Protein AF-A0A5D6Y2Y8-F1 (afdb_monomer_lite)

Sequence (566 aa):
MAAPDADAARPDSMCEWCGEAPWTFRCATCDPRREKRAFEAWAAEAKARFDASRSSSGAKALSNGSDQLNELQQQEHQEQEQIIVDSPDASDASAGYDDTEEEERHAGKSVSLEQLLASLPSDELPLLDALSEFIHAALRVQDGLACVRFGKCAQPECVRTVEITRHNTNGDAPCGDDCRVGLEMYQHMRACTQPGCPFCVRVRLRKELNSIRAIESLITKQKLAMRHWLQAHKDGARDAAAKFNFCASQVKEYERKRLLLVDQVDEMNSLVLRLRLPIFNFPQPAWHIDSEPPIKTESMPSPSKTEAPSASAQPERPAEPPSEEAAACEAEATVEEAAAAPADEATELTYVDPDDYICMLLQAKDDNPVAQRQYDEAVKLAFAIVEASFCTPAKSPRCVLKCQEILSHLQHHLDLNVCEDVLCMTVEFHFAHLSMCMQEGESDACEYCLRVKEREMVRSLDLMDGELHEATVKAQAVVDEITASFANDSRREHEAALAQLEDELEQAEEYKRDSATKLSASRRDLRDLRERMKALAVPTSVLEPLPPHFVKAAKKDGSASKRRKW

Secondary structure (DSSP, 8-state):
--PPP---PPPTTB-TTTSSSB--TT-TTT-HHHHHHHHHHHHHHHHHHHHHHHHHHTT--SS-SSSHHHHHHHHHHHHTT---------------------S-TTS-----HHHHHHT-S---HHHHHHHHHHHHHHHHHHHHHHHHHHH----HHHHHHHHHHHHHHHTPPP-SHHHHHHHHHHHHHHH---TT-HHHHHHHHHHHHHHHHHHHHHHHHHHHHHHHHHHH-TT--THHHHHHHHHHHHHHHHHHHHHHHHHHHHHHHHHHHHTT-----PPP--SSTT----------PPPPP------------------------------------------------SS-HHHHHHHHTTT-HHHHHHHHHHHHHHHHHHHHHTS-TTTGGG-TT-HHHHHHHHHHHHHT-----HHHHHHHHHHHHHHHHHHSSGGGT-HHHHHHHHHHHHHHHHHHHHHHHHHHHHHHHHHHHHHHHHHHS-HHHHHHHHHHHHHHHHHHHHHHHHHHHHHHHHHHHHHHHHHHHHHTTPPP-TTSPPPPSS----------------

pLDDT: mean 70.79, std 22.56, range [25.64, 97.44]

Foldseek 3Di:
DDDDDCPDDDDPQADPPQRPDGDDPCPPVPDVVVVVVVVVVVVVVVVVVVVVVVVVVVPPPDDDPPPVVVVVVVVVVVVVPPDDDDDDDDDDDDDDDDDDDPPPPPPDDLDALVNLQVPPPDPPVVSVVSNLVLLLLLLLLLLLCLLCVQPVDPDPSSVVSVVLLSCLVVVHDQPDDSSVSSNSLVVCCVPDPDPQRLSNLSSVLSNLLSVLVSLVVLLVVLVVVLVVLCVVPVPDDPVSVVVNVVSVVSNVVSVVVNVVSVVVSVVSVVSCLVVVPDDRDHFDSASHSPPDDPPPPPDDDDDDDDDDDDDDDDDDDDDDDDDDDDDDDDDDDDDDDDDDDDDDPDPPPDDDDLQQPQVVLLVCVVPDVVSVVVNVVLLVLLLLLLVLVPDDPVCLVVFPSNSVVLVVLVVCVVRVHDDPDPSNVSVSSVVSVVVVCVSVVCLLPDLSSLQSVLSNLVVVLVVLVVVLVVLVVQLVVLVVVLVVCVPDPDPVVNVVVNVVSVVSNVVSVVSNVVSVVVSVVSVVVSVVSVVSCVVSVRDYPVPDDDDGRDDPPDPPPDDPDDDDDD

Radius of gyration: 35.29 Å; chains: 1; bounding box: 94×109×95 Å

Structure (mmCIF, N/CA/C/O backbone):
data_AF-A0A5D6Y2Y8-F1
#
_entry.id   AF-A0A5D6Y2Y8-F1
#
loop_
_atom_site.group_PDB
_atom_site.id
_atom_site.type_symbol
_atom_site.label_atom_id
_atom_site.label_alt_id
_atom_site.label_comp_id
_atom_site.label_asym_id
_atom_site.label_entity_id
_atom_site.label_seq_id
_atom_site.pdbx_PDB_ins_code
_atom_site.Cartn_x
_atom_site.Cartn_y
_atom_site.Cartn_z
_atom_site.occupancy
_atom_site.B_iso_or_equiv
_atom_site.auth_seq_id
_atom_site.auth_comp_id
_atom_site.auth_asym_id
_atom_site.auth_atom_id
_atom_site.pdbx_PDB_model_num
ATOM 1 N N . MET A 1 1 ? 66.083 14.200 31.100 1.00 39.72 1 MET A N 1
ATOM 2 C CA . MET A 1 1 ? 65.182 15.275 30.637 1.00 39.72 1 MET A CA 1
ATOM 3 C C . MET A 1 1 ? 64.120 14.621 29.779 1.00 39.72 1 MET A C 1
ATOM 5 O O . MET A 1 1 ? 64.493 13.911 28.858 1.00 39.72 1 MET A O 1
ATOM 9 N N . ALA A 1 2 ? 62.849 14.812 30.112 1.00 36.75 2 ALA A N 1
ATOM 10 C CA . ALA A 1 2 ? 61.703 14.427 29.294 1.00 36.75 2 ALA A CA 1
ATOM 11 C C . ALA A 1 2 ? 60.809 15.668 29.163 1.00 36.75 2 ALA A C 1
ATOM 13 O O . ALA A 1 2 ? 60.802 16.497 30.078 1.00 36.75 2 ALA A O 1
ATOM 14 N N . ALA A 1 3 ? 60.133 15.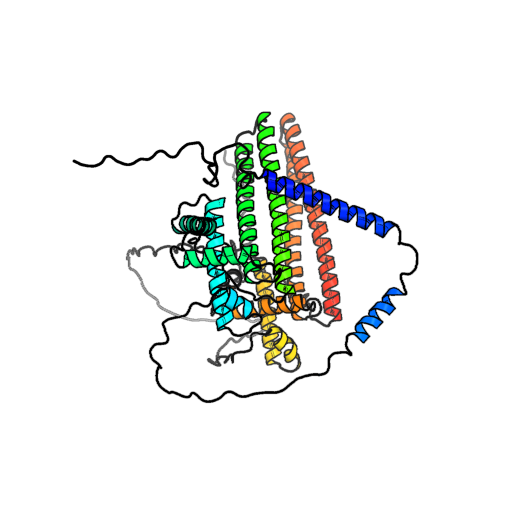832 28.028 1.00 35.66 3 ALA A N 1
ATOM 15 C CA . ALA A 1 3 ? 59.196 16.935 27.833 1.00 35.66 3 ALA A CA 1
ATOM 16 C C . ALA A 1 3 ? 57.871 16.643 28.568 1.00 35.66 3 ALA A C 1
ATOM 18 O O . ALA A 1 3 ? 57.501 15.472 28.659 1.00 35.66 3 ALA A O 1
ATOM 19 N N . PRO A 1 4 ? 57.179 17.663 29.107 1.00 46.12 4 PRO A N 1
ATOM 20 C CA . PRO A 1 4 ? 55.856 17.496 29.702 1.00 46.12 4 PRO A CA 1
ATOM 21 C C . PRO A 1 4 ? 54.771 17.355 28.626 1.00 46.12 4 PRO A C 1
ATOM 23 O O . PRO A 1 4 ? 54.926 17.859 27.511 1.00 46.12 4 PRO A O 1
ATOM 26 N N . ASP A 1 5 ? 53.663 16.710 28.985 1.00 42.56 5 ASP A N 1
ATOM 27 C CA . ASP A 1 5 ? 52.521 16.484 28.100 1.00 42.56 5 ASP A CA 1
ATOM 28 C C . ASP A 1 5 ? 51.853 17.788 27.639 1.00 42.56 5 ASP A C 1
ATOM 30 O O . ASP A 1 5 ? 51.613 18.712 28.420 1.00 42.56 5 ASP A O 1
ATOM 34 N N . ALA A 1 6 ? 51.520 17.845 26.349 1.00 41.78 6 ALA A N 1
ATOM 35 C CA . ALA A 1 6 ? 50.865 18.983 25.711 1.00 41.78 6 ALA A CA 1
ATOM 36 C C . ALA A 1 6 ? 49.333 18.821 25.701 1.00 41.78 6 ALA A C 1
ATOM 38 O O . ALA A 1 6 ? 48.708 18.856 24.640 1.00 41.78 6 ALA A O 1
ATOM 39 N N . ASP A 1 7 ? 48.731 18.639 26.879 1.00 46.38 7 ASP A N 1
ATOM 40 C CA . ASP A 1 7 ? 47.271 18.554 27.038 1.00 46.38 7 ASP A CA 1
ATOM 41 C C . ASP A 1 7 ? 46.642 19.958 26.910 1.00 46.38 7 ASP A C 1
ATOM 43 O O . ASP A 1 7 ? 46.382 20.677 27.879 1.00 46.38 7 ASP A O 1
ATOM 47 N N . ALA A 1 8 ? 46.540 20.419 25.662 1.00 41.12 8 ALA A N 1
ATOM 48 C CA . ALA A 1 8 ? 46.167 21.781 25.314 1.00 41.12 8 ALA A CA 1
ATOM 49 C C . ALA A 1 8 ? 44.645 21.977 25.388 1.00 41.12 8 ALA A C 1
ATOM 51 O O . ALA A 1 8 ? 43.890 21.465 24.560 1.00 41.12 8 ALA A O 1
ATOM 52 N N . ALA A 1 9 ? 44.204 22.768 26.370 1.00 46.06 9 ALA A N 1
ATOM 53 C CA . ALA A 1 9 ? 42.794 23.032 26.634 1.00 46.06 9 ALA A CA 1
ATOM 54 C C . ALA A 1 9 ? 42.016 23.484 25.382 1.00 46.06 9 ALA A C 1
ATOM 56 O O . ALA A 1 9 ? 42.328 24.510 24.769 1.00 46.06 9 ALA A O 1
ATOM 57 N N . ARG A 1 10 ? 40.932 22.764 25.058 1.00 47.47 10 ARG A N 1
ATOM 58 C CA . ARG A 1 10 ? 39.878 23.297 24.185 1.00 47.47 10 ARG A CA 1
ATOM 59 C C . ARG A 1 10 ? 39.268 24.532 24.861 1.00 47.47 10 ARG A C 1
ATOM 61 O O . ARG A 1 10 ? 38.874 24.428 26.019 1.00 47.47 10 ARG A O 1
ATOM 68 N N . PRO A 1 11 ? 39.151 25.681 24.178 1.00 47.28 11 PRO A N 1
ATOM 69 C CA . PRO A 1 11 ? 38.458 26.827 24.742 1.00 47.28 11 PRO A CA 1
ATOM 70 C C . PRO A 1 11 ? 36.936 26.630 24.649 1.00 47.28 11 PRO A C 1
ATOM 72 O O . PRO A 1 11 ? 36.406 26.431 23.555 1.00 47.28 11 PRO A O 1
ATOM 75 N N . ASP A 1 12 ? 36.225 26.798 25.771 1.00 56.75 12 ASP A N 1
ATOM 76 C CA . ASP A 1 12 ? 34.747 26.761 25.892 1.00 56.75 12 ASP A CA 1
ATOM 77 C C . ASP A 1 12 ? 34.018 27.897 25.130 1.00 56.75 12 ASP A C 1
ATOM 79 O O . ASP A 1 12 ? 32.862 28.226 25.393 1.00 56.75 12 ASP A O 1
ATOM 83 N N . SER A 1 13 ? 34.708 28.559 24.203 1.00 56.25 13 SER A N 1
ATOM 84 C CA . SER A 1 13 ? 34.239 29.722 23.457 1.00 56.25 13 SER A CA 1
ATOM 85 C C . SER A 1 13 ? 33.984 29.442 21.977 1.00 56.25 13 SER A C 1
ATOM 87 O O . SER A 1 13 ? 33.689 30.391 21.260 1.00 56.25 13 SER A O 1
ATOM 89 N N . MET A 1 14 ? 34.062 28.191 21.507 1.00 56.59 14 MET A N 1
ATOM 90 C CA . MET A 1 14 ? 33.735 27.785 20.127 1.00 56.59 14 MET A CA 1
ATOM 91 C C . MET A 1 14 ? 32.316 27.214 20.007 1.00 56.59 14 MET A C 1
ATOM 93 O O . MET A 1 14 ? 31.791 26.621 20.944 1.00 56.59 14 MET A O 1
ATOM 97 N N . CYS A 1 15 ? 31.681 27.360 18.841 1.00 58.41 15 CYS A N 1
ATOM 98 C CA . CYS A 1 15 ? 30.358 26.787 18.597 1.00 58.41 15 CYS A CA 1
ATOM 99 C C . CYS A 1 15 ? 30.392 25.249 18.576 1.00 58.41 15 CYS A C 1
ATOM 101 O O . CYS A 1 15 ? 30.982 24.664 17.673 1.00 58.41 15 CYS A O 1
ATOM 103 N N . GLU A 1 16 ? 29.692 24.599 19.512 1.00 53.12 16 GLU A N 1
ATOM 104 C CA . GLU A 1 16 ? 29.674 23.133 19.692 1.00 53.12 16 GLU A CA 1
ATOM 105 C C . GLU A 1 16 ? 29.216 22.317 18.464 1.00 53.12 16 GLU A C 1
ATOM 107 O O . GLU A 1 16 ? 29.449 21.112 18.421 1.00 53.12 16 GLU A O 1
ATOM 112 N N . TRP A 1 17 ? 28.556 22.938 17.476 1.00 51.44 17 TRP A N 1
ATOM 113 C CA . TRP A 1 17 ? 28.065 22.257 16.268 1.00 51.44 17 TRP A CA 1
ATOM 114 C C . TRP A 1 17 ? 29.033 22.297 15.078 1.00 51.44 17 TRP A C 1
ATOM 116 O O . TRP A 1 17 ? 29.222 21.263 14.447 1.00 51.44 17 TRP A O 1
ATOM 126 N N . CYS A 1 18 ? 29.650 23.444 14.759 1.00 62.91 18 CYS A N 1
ATOM 127 C CA . CYS A 1 18 ? 30.606 23.537 13.640 1.00 62.91 18 CYS A CA 1
ATOM 128 C C . CYS A 1 18 ? 32.075 23.670 14.078 1.00 62.91 18 CYS A C 1
ATOM 130 O O . CYS A 1 18 ? 32.974 23.262 13.351 1.00 62.91 18 CYS A O 1
ATOM 132 N N . GLY A 1 19 ? 32.347 24.235 15.258 1.00 52.94 19 GLY A N 1
ATOM 133 C CA . GLY A 1 19 ? 33.698 24.529 15.752 1.00 52.94 19 GLY A CA 1
ATOM 134 C C . GLY A 1 19 ? 34.421 25.697 15.061 1.00 52.94 19 GLY A C 1
ATOM 135 O O . GLY A 1 19 ? 35.480 26.100 15.528 1.00 52.94 19 GLY A O 1
ATOM 136 N N . GLU A 1 20 ? 33.863 26.260 13.985 1.00 50.47 20 GLU A N 1
ATOM 137 C CA . GLU A 1 20 ? 34.516 27.266 13.125 1.00 50.47 20 GLU A CA 1
ATOM 138 C C . GLU A 1 20 ? 34.485 28.695 13.686 1.00 50.47 20 GLU A C 1
ATOM 140 O O . GLU A 1 20 ? 35.307 29.532 13.316 1.00 50.47 20 GLU A O 1
ATOM 145 N N . ALA A 1 21 ? 33.497 29.006 14.529 1.00 54.50 21 ALA A N 1
ATOM 146 C CA . ALA A 1 21 ? 33.200 30.370 14.957 1.00 54.50 21 ALA A CA 1
ATOM 147 C C . ALA A 1 21 ? 33.010 30.455 16.480 1.00 54.50 21 ALA A C 1
ATOM 149 O O . ALA A 1 21 ? 32.424 29.534 17.067 1.00 54.50 21 ALA A O 1
ATOM 150 N N . PRO A 1 22 ? 33.407 31.571 17.125 1.00 55.91 22 PRO A N 1
ATOM 151 C CA . PRO A 1 22 ? 33.153 31.769 18.543 1.00 55.91 22 PRO A CA 1
ATOM 152 C C . PRO A 1 22 ? 31.660 31.707 18.894 1.00 55.91 22 PRO A C 1
ATOM 154 O O . PRO A 1 22 ? 30.815 32.234 18.160 1.00 55.91 22 PRO A O 1
ATOM 157 N N . TRP A 1 23 ? 31.329 31.092 20.034 1.00 44.06 23 TRP A N 1
ATOM 158 C CA . TRP A 1 23 ? 29.967 30.879 20.522 1.00 44.06 23 TRP A CA 1
ATOM 159 C C . TRP A 1 23 ? 29.316 32.185 20.981 1.00 44.06 23 TRP A C 1
ATOM 161 O O . TRP A 1 23 ? 29.197 32.517 22.158 1.00 44.06 23 TRP A O 1
ATOM 171 N N . THR A 1 24 ? 28.865 32.944 19.993 1.00 51.16 24 THR A N 1
ATOM 172 C CA . THR A 1 24 ? 27.865 33.991 20.154 1.00 51.16 24 THR A CA 1
ATOM 173 C C . THR A 1 24 ? 26.496 33.426 19.780 1.00 51.16 24 THR A C 1
ATOM 175 O O . THR A 1 24 ? 26.382 32.502 18.974 1.00 51.16 24 THR A O 1
ATOM 178 N N . PHE A 1 25 ? 25.424 34.022 20.305 1.00 41.34 25 PHE A N 1
ATOM 179 C CA . PHE A 1 25 ? 24.025 33.612 20.075 1.00 41.34 25 PHE A CA 1
ATOM 180 C C . PHE A 1 25 ? 23.528 33.846 18.621 1.00 41.34 25 PHE A C 1
ATOM 182 O O . PHE A 1 25 ? 22.335 34.041 18.390 1.00 41.34 25 PHE A O 1
ATOM 189 N N . ARG A 1 26 ? 24.442 33.937 17.641 1.00 43.06 26 ARG A N 1
ATOM 190 C CA . ARG A 1 26 ? 24.212 34.321 16.238 1.00 43.06 26 ARG A CA 1
ATOM 191 C C . ARG A 1 26 ? 25.196 33.653 15.257 1.00 43.06 26 ARG A C 1
ATOM 193 O O . ARG A 1 26 ? 25.639 34.298 14.309 1.00 43.06 26 ARG A O 1
ATOM 200 N N . CYS A 1 27 ? 25.545 32.377 15.449 1.00 54.38 27 CYS A N 1
ATOM 201 C CA . CYS A 1 27 ? 26.248 31.615 14.408 1.00 54.38 27 CYS A CA 1
ATOM 202 C C . CYS A 1 27 ? 25.363 31.532 13.146 1.00 54.38 27 CYS A C 1
ATOM 204 O O . CYS A 1 27 ? 24.396 30.774 13.109 1.00 54.38 27 CYS A O 1
ATOM 206 N N . ALA A 1 28 ? 25.661 32.342 12.125 1.00 52.62 28 ALA A N 1
ATOM 207 C CA . ALA A 1 28 ? 24.786 32.525 10.962 1.00 52.62 28 ALA A CA 1
ATOM 208 C C . ALA A 1 28 ? 24.634 31.263 10.090 1.00 52.62 28 ALA A C 1
ATOM 210 O O . ALA A 1 28 ? 23.627 31.115 9.394 1.00 52.62 28 ALA A O 1
ATOM 211 N N . THR A 1 29 ? 25.613 30.357 10.150 1.00 50.94 29 THR A N 1
ATOM 212 C CA . THR A 1 29 ? 25.600 29.050 9.479 1.00 50.94 29 THR A CA 1
ATOM 213 C C . THR A 1 29 ? 24.699 28.043 10.202 1.00 50.94 29 THR A C 1
ATOM 215 O O . THR A 1 29 ? 24.037 27.250 9.543 1.00 50.94 29 THR A O 1
ATOM 218 N N . CYS A 1 30 ? 24.635 28.100 11.540 1.00 52.41 30 CYS A N 1
ATOM 219 C CA . CYS A 1 30 ? 23.995 27.079 12.382 1.00 52.41 30 CYS A CA 1
ATOM 220 C C . CYS A 1 30 ? 22.687 27.525 13.071 1.00 52.41 30 CYS A C 1
ATOM 222 O O . CYS A 1 30 ? 22.153 26.769 13.877 1.00 52.41 30 CYS A O 1
ATOM 224 N N . ASP A 1 31 ? 22.159 28.730 12.816 1.00 55.38 31 ASP A N 1
ATOM 225 C CA . ASP A 1 31 ? 20.883 29.181 13.402 1.00 55.38 31 ASP A CA 1
ATOM 226 C C . ASP A 1 31 ? 19.671 28.603 12.632 1.00 55.38 31 ASP A C 1
ATOM 228 O O . ASP A 1 31 ? 19.360 29.097 11.541 1.00 55.38 31 ASP A O 1
ATOM 232 N N . PRO A 1 32 ? 18.903 27.637 13.186 1.00 46.81 32 PRO A N 1
ATOM 233 C CA . PRO A 1 32 ? 17.734 27.059 12.510 1.00 46.81 32 PRO A CA 1
ATOM 234 C C . PRO A 1 32 ? 16.599 28.076 12.285 1.00 46.81 32 PRO A C 1
ATOM 236 O O . PRO A 1 32 ? 15.673 27.836 11.508 1.00 46.81 32 PRO A O 1
ATOM 239 N N . ARG A 1 33 ? 16.659 29.262 12.910 1.00 49.66 33 ARG A N 1
ATOM 240 C CA . ARG A 1 33 ? 15.732 30.366 12.610 1.00 49.66 33 ARG A CA 1
ATOM 241 C C . ARG A 1 33 ? 15.969 30.949 11.213 1.00 49.66 33 ARG A C 1
ATOM 243 O O . ARG A 1 33 ? 15.075 31.617 10.695 1.00 49.66 33 ARG A O 1
ATOM 250 N N . ARG A 1 34 ? 17.137 30.718 10.596 1.00 53.47 34 ARG A N 1
ATOM 251 C CA . ARG A 1 34 ? 17.436 31.138 9.218 1.00 53.47 34 ARG A CA 1
ATOM 252 C C . ARG A 1 34 ? 16.602 30.353 8.208 1.00 53.47 34 ARG A C 1
ATOM 254 O O . ARG A 1 34 ? 15.966 30.976 7.365 1.00 53.47 34 ARG A O 1
ATOM 261 N N . GLU A 1 35 ? 16.541 29.028 8.342 1.00 51.00 35 GLU A N 1
ATOM 262 C CA . GLU A 1 35 ? 15.674 28.170 7.519 1.00 51.00 35 GLU A CA 1
ATOM 263 C C . GLU A 1 35 ? 14.203 28.543 7.711 1.00 51.00 35 GLU A C 1
ATOM 265 O O . GLU A 1 35 ? 13.494 28.773 6.735 1.00 51.00 35 GLU A O 1
ATOM 270 N N . LYS A 1 36 ? 13.766 28.732 8.967 1.00 49.53 36 LYS A N 1
ATOM 271 C CA . LYS A 1 36 ? 12.404 29.198 9.259 1.00 49.53 36 LYS A CA 1
ATOM 272 C C . LYS A 1 36 ? 12.076 30.531 8.570 1.00 49.53 36 LYS A C 1
ATOM 274 O O . LYS A 1 36 ? 11.010 30.642 7.980 1.00 49.53 36 LYS A O 1
ATOM 279 N N . ARG A 1 37 ? 12.978 31.519 8.592 1.00 57.78 37 ARG A N 1
ATOM 280 C CA . ARG A 1 37 ? 12.769 32.813 7.911 1.00 57.78 37 ARG A CA 1
ATOM 281 C C . ARG A 1 37 ? 12.774 32.701 6.387 1.00 57.78 37 ARG A C 1
ATOM 283 O O . ARG A 1 37 ? 12.014 33.410 5.738 1.00 57.78 37 ARG A O 1
ATOM 290 N N . ALA A 1 38 ? 13.608 31.829 5.819 1.00 54.78 38 ALA A N 1
ATOM 291 C CA . ALA A 1 38 ? 13.598 31.550 4.384 1.00 54.78 38 ALA A CA 1
ATOM 292 C C . ALA A 1 38 ? 12.270 30.898 3.960 1.00 54.78 38 ALA A C 1
ATOM 294 O O . ALA A 1 38 ? 11.672 31.314 2.973 1.00 54.78 38 ALA A O 1
ATOM 295 N N . PHE A 1 39 ? 11.764 29.953 4.759 1.00 52.03 39 PHE A N 1
ATOM 296 C CA . PHE A 1 39 ? 10.457 29.330 4.561 1.00 52.03 39 PHE A CA 1
ATOM 297 C C . PHE A 1 39 ? 9.294 30.322 4.740 1.00 52.03 39 PHE A C 1
ATOM 299 O O . PHE A 1 39 ? 8.378 30.335 3.928 1.00 52.03 39 PHE A O 1
ATOM 306 N N . GLU A 1 40 ? 9.337 31.197 5.751 1.00 62.12 40 GLU A N 1
ATOM 307 C CA . GLU A 1 40 ? 8.340 32.262 5.953 1.00 62.12 40 GLU A CA 1
ATOM 308 C C . GLU A 1 40 ? 8.317 33.260 4.779 1.00 62.12 40 GLU A C 1
ATOM 310 O O . GLU A 1 40 ? 7.238 33.668 4.348 1.00 62.12 40 GLU A O 1
ATOM 315 N N . ALA A 1 41 ? 9.480 33.607 4.214 1.00 61.62 41 ALA A N 1
ATOM 316 C CA . ALA A 1 41 ? 9.576 34.449 3.020 1.00 61.62 41 ALA A CA 1
ATOM 317 C C . ALA A 1 41 ? 9.044 33.740 1.760 1.00 61.62 41 ALA A C 1
ATOM 319 O O . ALA A 1 41 ? 8.229 34.311 1.036 1.00 61.62 41 ALA A O 1
ATOM 320 N N . TRP A 1 42 ? 9.438 32.482 1.533 1.00 79.94 42 TRP A N 1
ATOM 321 C CA . TRP A 1 42 ? 8.953 31.666 0.415 1.00 79.94 42 TRP A CA 1
ATOM 322 C C . TRP A 1 42 ? 7.436 31.443 0.480 1.00 79.94 42 TRP A C 1
ATOM 324 O O . TRP A 1 42 ? 6.746 31.606 -0.522 1.00 79.94 42 TRP A O 1
ATOM 334 N N . ALA A 1 43 ? 6.885 31.158 1.663 1.00 52.59 43 ALA A N 1
ATOM 335 C CA . ALA A 1 43 ? 5.446 30.991 1.859 1.00 52.59 43 ALA A CA 1
ATOM 336 C C . ALA A 1 43 ? 4.667 32.301 1.636 1.00 52.59 43 ALA A C 1
ATOM 338 O O . ALA A 1 43 ? 3.554 32.273 1.105 1.00 52.59 43 ALA A O 1
ATOM 339 N N . ALA A 1 44 ? 5.244 33.455 1.995 1.00 66.88 44 ALA A N 1
ATOM 340 C CA . ALA A 1 44 ? 4.665 34.760 1.681 1.00 66.88 44 ALA A CA 1
ATOM 341 C C . ALA A 1 44 ? 4.667 35.037 0.166 1.00 66.88 44 ALA A C 1
ATOM 343 O O . ALA A 1 44 ? 3.667 35.526 -0.363 1.00 66.88 44 ALA A O 1
ATOM 344 N N . GLU A 1 45 ? 5.739 34.677 -0.546 1.00 70.38 45 GLU A N 1
ATOM 345 C CA . GLU A 1 45 ? 5.816 34.818 -2.003 1.00 70.38 45 GLU A CA 1
ATOM 346 C C . GLU A 1 45 ? 4.857 33.858 -2.728 1.00 70.38 45 GLU A C 1
ATOM 348 O O . GLU A 1 45 ? 4.105 34.280 -3.605 1.00 70.38 45 GLU A O 1
ATOM 353 N N . ALA A 1 46 ? 4.812 32.585 -2.326 1.00 56.66 46 ALA A N 1
ATOM 354 C CA . ALA A 1 46 ? 3.885 31.590 -2.862 1.00 56.66 46 ALA A CA 1
ATOM 355 C C . ALA A 1 46 ? 2.422 32.023 -2.672 1.00 56.66 46 ALA A C 1
ATOM 357 O O . ALA A 1 46 ? 1.619 31.929 -3.603 1.00 56.66 46 ALA A O 1
ATOM 358 N N . LYS A 1 47 ? 2.085 32.589 -1.503 1.00 67.56 47 LYS A N 1
ATOM 359 C CA . LYS A 1 47 ? 0.768 33.185 -1.266 1.00 67.56 47 LYS A CA 1
ATOM 360 C C . LYS A 1 47 ? 0.503 34.390 -2.174 1.00 67.56 47 LYS A C 1
ATOM 362 O O . LYS A 1 47 ? -0.573 34.464 -2.757 1.00 67.56 47 LYS A O 1
ATOM 367 N N . ALA A 1 48 ? 1.465 35.299 -2.339 1.00 72.50 48 ALA A N 1
ATOM 368 C CA . ALA A 1 48 ? 1.312 36.446 -3.236 1.00 72.50 48 ALA A CA 1
ATOM 369 C C . ALA A 1 48 ? 1.083 36.014 -4.698 1.00 72.50 48 ALA A C 1
ATOM 371 O O . ALA A 1 48 ? 0.224 36.580 -5.373 1.00 72.50 48 ALA A O 1
ATOM 372 N N . ARG A 1 49 ? 1.779 34.967 -5.167 1.00 66.06 49 ARG A N 1
ATOM 373 C CA . ARG A 1 49 ? 1.540 34.348 -6.483 1.00 66.06 49 ARG A CA 1
ATOM 374 C C . ARG A 1 49 ? 0.130 33.748 -6.583 1.00 66.06 49 ARG A C 1
ATOM 376 O O . ARG A 1 49 ? -0.550 33.978 -7.577 1.00 66.06 49 ARG A O 1
ATOM 383 N N . PHE A 1 50 ? -0.344 33.040 -5.554 1.00 62.12 50 PHE A N 1
ATOM 384 C CA . PHE A 1 50 ? -1.697 32.468 -5.523 1.00 62.12 50 PHE A CA 1
ATOM 385 C C . PHE A 1 50 ? -2.799 33.542 -5.541 1.00 62.12 50 PHE A C 1
ATOM 387 O O . PHE A 1 50 ? -3.731 33.462 -6.342 1.00 62.12 50 PHE A O 1
ATOM 394 N N . ASP A 1 51 ? -2.677 34.578 -4.706 1.00 63.59 51 ASP A N 1
ATOM 395 C CA . ASP A 1 51 ? -3.635 35.687 -4.651 1.00 63.59 51 ASP A CA 1
ATOM 396 C C . ASP A 1 51 ? -3.616 36.519 -5.958 1.00 63.59 51 ASP A C 1
ATOM 398 O O . ASP A 1 51 ? -4.668 36.985 -6.408 1.00 63.59 51 ASP A O 1
ATOM 402 N N . ALA A 1 52 ? -2.467 36.625 -6.641 1.00 65.31 52 ALA A N 1
ATOM 403 C CA . ALA A 1 52 ? -2.366 37.213 -7.980 1.00 65.31 52 ALA A CA 1
ATOM 404 C C . ALA A 1 52 ? -3.074 36.361 -9.054 1.00 65.31 52 ALA A C 1
ATOM 406 O O . ALA A 1 52 ? -3.893 36.896 -9.802 1.00 65.31 52 ALA A O 1
ATOM 407 N N . SER A 1 53 ? -2.845 35.042 -9.092 1.00 62.94 53 SER A N 1
ATOM 408 C CA . SER A 1 53 ? -3.541 34.123 -10.013 1.00 62.94 53 SER A CA 1
ATOM 409 C C . SER A 1 53 ? -5.054 34.102 -9.787 1.00 62.94 53 SER A C 1
ATOM 411 O O . SER A 1 53 ? -5.841 34.084 -10.729 1.00 62.94 53 SER A O 1
ATOM 413 N N . ARG A 1 54 ? -5.497 34.176 -8.528 1.00 55.28 54 ARG A N 1
ATOM 414 C CA . ARG A 1 54 ? -6.917 34.320 -8.184 1.00 55.28 54 ARG A CA 1
ATOM 415 C C . ARG A 1 54 ? -7.503 35.647 -8.686 1.00 55.28 54 ARG A C 1
ATOM 417 O O . ARG A 1 54 ? -8.664 35.685 -9.092 1.00 55.28 54 ARG A O 1
ATOM 424 N N . SER A 1 55 ? -6.705 36.715 -8.682 1.00 57.50 55 SER A N 1
ATOM 425 C CA . SER A 1 55 ? -7.109 38.043 -9.163 1.00 57.50 55 SER A CA 1
ATOM 426 C C . SER A 1 55 ? -7.213 38.119 -10.691 1.00 57.50 55 SER A C 1
ATOM 428 O O . SER A 1 55 ? -8.091 38.816 -11.195 1.00 57.50 55 SER A O 1
ATOM 430 N N . SER A 1 56 ? -6.379 37.387 -11.439 1.00 49.91 56 SER A N 1
ATOM 431 C CA . SER A 1 56 ? -6.475 37.318 -12.906 1.00 49.91 56 SER A CA 1
ATOM 432 C C . SER A 1 56 ? -7.600 36.390 -13.383 1.00 49.91 56 SER A C 1
ATOM 434 O O . SER A 1 56 ? -8.350 36.765 -14.287 1.00 49.91 56 SER A O 1
ATOM 436 N N . SER A 1 57 ? -7.793 35.230 -12.744 1.00 45.34 57 SER A N 1
ATOM 437 C CA . SER A 1 57 ? -8.877 34.293 -13.087 1.00 45.34 57 SER A CA 1
ATOM 438 C C . SER A 1 57 ? -10.277 34.871 -12.851 1.00 45.34 57 SER A C 1
ATOM 440 O O . SER A 1 57 ? -11.199 34.593 -13.615 1.00 45.34 57 SER A O 1
ATOM 442 N N . GLY A 1 58 ? -10.450 35.722 -11.832 1.00 38.62 58 GLY A N 1
ATOM 443 C CA . GLY A 1 58 ? -11.744 36.333 -11.501 1.00 38.62 58 GLY A CA 1
ATOM 444 C C . GLY A 1 58 ? -12.288 37.336 -12.531 1.00 38.62 58 GLY A C 1
ATOM 445 O O . GLY A 1 58 ? -13.450 37.719 -12.429 1.00 38.62 58 GLY A O 1
ATOM 446 N N . ALA A 1 59 ? -11.482 37.763 -13.511 1.00 42.09 59 ALA A N 1
ATOM 447 C CA . ALA A 1 59 ? -11.822 38.845 -14.443 1.00 42.09 59 ALA A CA 1
ATOM 448 C C . ALA A 1 59 ? -12.106 38.398 -15.893 1.00 42.09 59 ALA A C 1
ATOM 450 O O . ALA A 1 59 ? -12.447 39.239 -16.723 1.00 42.09 59 ALA A O 1
ATOM 451 N N . LYS A 1 60 ? -11.961 37.103 -16.218 1.00 41.41 60 LYS A N 1
ATOM 452 C CA . LYS A 1 60 ? -12.117 36.568 -17.591 1.00 41.41 60 LYS A CA 1
ATOM 453 C C . LYS A 1 60 ? -13.164 35.457 -17.753 1.00 41.41 60 LYS A C 1
ATOM 455 O O . LYS A 1 60 ? -13.324 34.934 -18.847 1.00 41.41 60 LYS A O 1
ATOM 460 N N . ALA A 1 61 ? -13.910 35.110 -16.706 1.00 37.53 61 ALA A N 1
ATOM 461 C CA . ALA A 1 61 ? -14.873 34.002 -16.722 1.00 37.53 61 ALA A CA 1
ATOM 462 C C . ALA A 1 61 ? -16.215 34.304 -17.441 1.00 37.53 61 ALA A C 1
ATOM 464 O O . ALA A 1 61 ? -17.255 33.782 -17.043 1.00 37.53 61 ALA A O 1
ATOM 465 N N . LEU A 1 62 ? -16.213 35.137 -18.490 1.00 44.38 62 LEU A N 1
ATOM 466 C CA . LEU A 1 62 ? -17.337 35.335 -19.413 1.00 44.38 62 LEU A CA 1
ATOM 467 C C . LEU A 1 62 ? -16.804 35.564 -20.841 1.00 44.38 62 LEU A C 1
ATOM 469 O O . LEU A 1 62 ? -15.962 36.432 -21.040 1.00 44.38 62 LEU A O 1
ATOM 473 N N . SER A 1 63 ? -17.378 34.815 -21.793 1.00 46.34 63 SER A N 1
ATOM 474 C CA . SER A 1 63 ? -17.111 34.762 -23.248 1.00 46.34 63 SER A CA 1
ATOM 475 C C . SER A 1 63 ? -15.786 34.128 -23.735 1.00 46.34 63 SER A C 1
ATOM 477 O O . SER A 1 63 ? -14.753 34.197 -23.082 1.00 46.34 63 SER A O 1
ATOM 479 N N . ASN A 1 64 ? -15.852 33.542 -24.941 1.00 46.47 64 ASN A N 1
ATOM 480 C CA . ASN A 1 64 ? -14.745 33.088 -25.808 1.00 46.47 64 ASN A CA 1
ATOM 481 C C . ASN A 1 64 ? -13.940 31.843 -25.369 1.00 46.47 64 ASN A C 1
ATOM 483 O O . ASN A 1 64 ? -12.723 31.795 -25.507 1.00 46.47 64 ASN A O 1
ATOM 487 N N . GLY A 1 65 ? -14.633 30.788 -24.926 1.00 37.31 65 GLY A N 1
ATOM 488 C CA . GLY A 1 65 ? -14.033 29.463 -24.690 1.00 37.31 65 GLY A CA 1
ATOM 489 C C . GLY A 1 65 ? -13.974 28.519 -25.906 1.00 37.31 65 GLY A C 1
ATOM 490 O O . GLY A 1 65 ? -13.627 27.359 -25.723 1.00 37.31 65 GLY A O 1
ATOM 491 N N . SER A 1 66 ? -14.357 28.962 -27.114 1.00 46.19 66 SER A N 1
ATOM 492 C CA . SER A 1 66 ? -14.489 28.082 -28.297 1.00 46.19 66 SER A CA 1
ATOM 493 C C . SER A 1 66 ? -13.409 28.272 -29.366 1.00 46.19 66 SER A C 1
ATOM 495 O O . SER A 1 66 ? -13.200 27.366 -30.166 1.00 46.19 66 SER A O 1
ATOM 497 N N . ASP A 1 67 ? -12.751 29.432 -29.410 1.00 44.31 67 ASP A N 1
ATOM 498 C CA . ASP A 1 67 ? -11.870 29.792 -30.530 1.00 44.31 67 ASP A CA 1
ATOM 499 C C . ASP A 1 67 ? -10.420 29.331 -30.296 1.00 44.31 67 ASP A C 1
ATOM 501 O O . ASP A 1 67 ? -9.760 28.849 -31.214 1.00 44.31 67 ASP A O 1
ATOM 505 N N . GLN A 1 68 ? -9.954 29.377 -29.040 1.00 47.53 68 GLN A N 1
ATOM 506 C CA . GLN A 1 68 ? -8.563 29.065 -28.673 1.00 47.53 68 GLN A CA 1
ATOM 507 C C . GLN A 1 68 ? -8.159 27.598 -28.907 1.00 47.53 68 GLN A C 1
ATOM 509 O O . GLN A 1 68 ? -6.970 27.311 -29.029 1.00 47.53 68 GLN A O 1
ATOM 514 N N . LEU A 1 69 ? -9.118 26.664 -28.981 1.00 45.53 69 LEU A N 1
ATOM 515 C CA . LEU A 1 69 ? -8.818 25.254 -29.267 1.00 45.53 69 LEU A CA 1
ATOM 516 C C . LEU A 1 69 ? -8.366 25.045 -30.723 1.00 45.53 69 LEU A C 1
ATOM 518 O O . LEU A 1 69 ? -7.489 24.224 -30.977 1.00 45.53 69 LEU A O 1
ATOM 522 N N . ASN A 1 70 ? -8.927 25.813 -31.665 1.00 46.44 70 ASN A N 1
ATOM 523 C CA . ASN A 1 70 ? -8.578 25.715 -33.085 1.00 46.44 70 ASN A CA 1
ATOM 524 C C . ASN A 1 70 ? -7.219 26.361 -33.395 1.00 46.44 70 ASN A C 1
ATOM 526 O O . ASN A 1 70 ? -6.503 25.861 -34.257 1.00 46.44 70 ASN A O 1
ATOM 530 N N . GLU A 1 71 ? -6.848 27.445 -32.703 1.00 51.53 71 GLU A N 1
ATOM 531 C CA . GLU A 1 71 ? -5.528 28.071 -32.884 1.00 51.53 71 GLU A CA 1
ATOM 532 C C . GLU A 1 71 ? -4.398 27.137 -32.419 1.00 51.53 71 GLU A C 1
ATOM 534 O O . GLU A 1 71 ? -3.412 26.978 -33.135 1.00 51.53 71 GLU A O 1
ATOM 539 N N . LEU A 1 72 ? -4.566 26.446 -31.283 1.00 50.81 72 LEU A N 1
ATOM 540 C CA . LEU A 1 72 ? -3.572 25.487 -30.781 1.00 50.81 72 LEU A CA 1
ATOM 541 C C . LEU A 1 72 ? -3.368 24.298 -31.736 1.00 50.81 72 LEU A C 1
ATOM 543 O O . LEU A 1 72 ? -2.229 24.004 -32.095 1.00 50.81 72 LEU A O 1
ATOM 547 N N . GLN A 1 73 ? -4.448 23.684 -32.235 1.00 52.03 73 GLN A N 1
ATOM 548 C CA . GLN A 1 73 ? -4.336 22.584 -33.208 1.00 52.03 73 GLN A CA 1
ATOM 549 C C . GLN A 1 73 ? -3.759 23.018 -34.570 1.00 52.03 73 GLN A C 1
ATOM 551 O O . GLN A 1 73 ? -3.273 22.173 -35.320 1.00 52.03 73 GLN A O 1
ATOM 556 N N . GLN A 1 74 ? -3.776 24.314 -34.907 1.00 53.47 74 GLN A N 1
ATOM 557 C CA . GLN A 1 74 ? -3.098 24.828 -36.104 1.00 53.47 74 GLN A CA 1
ATOM 558 C C . GLN A 1 74 ? -1.609 25.133 -35.884 1.00 53.47 74 GLN A C 1
ATOM 560 O O . GLN A 1 74 ? -0.860 25.118 -36.860 1.00 53.47 74 GLN A O 1
ATOM 565 N N . GLN A 1 75 ? -1.153 25.359 -34.646 1.00 54.31 75 GLN A N 1
ATOM 566 C CA . GLN A 1 75 ? 0.277 25.536 -34.358 1.00 54.31 75 GLN A CA 1
ATOM 567 C C . GLN A 1 75 ? 1.033 24.201 -34.349 1.00 54.31 75 GLN A C 1
ATOM 569 O O . GLN A 1 75 ? 2.059 24.091 -35.019 1.00 54.31 75 GLN A O 1
ATOM 574 N N . GLU A 1 76 ? 0.501 23.163 -33.691 1.00 49.88 76 GLU A N 1
ATOM 575 C CA . GLU A 1 76 ? 1.140 21.831 -33.646 1.00 49.88 76 GLU A CA 1
ATOM 576 C C . GLU A 1 76 ? 1.364 21.240 -35.052 1.00 49.88 76 GLU A C 1
ATOM 578 O O . GLU A 1 76 ? 2.362 20.564 -35.301 1.00 49.88 76 GLU A O 1
ATOM 583 N N . HIS A 1 77 ? 0.474 21.547 -36.001 1.00 46.50 77 HIS A N 1
ATOM 584 C CA . HIS A 1 77 ? 0.571 21.072 -37.383 1.00 46.50 77 HIS A CA 1
ATOM 585 C C . HIS A 1 77 ? 1.567 21.870 -38.256 1.00 46.50 77 HIS A C 1
ATOM 587 O O . HIS A 1 77 ? 1.874 21.435 -39.366 1.00 46.50 77 HIS A O 1
ATOM 593 N N . GLN A 1 78 ? 2.089 23.013 -37.788 1.00 43.47 78 GLN A N 1
ATOM 594 C CA . GLN A 1 78 ? 3.140 23.773 -38.488 1.00 43.47 78 GLN A CA 1
ATOM 595 C C . GLN A 1 78 ? 4.556 23.440 -38.000 1.00 43.47 78 GLN A C 1
ATOM 597 O O . GLN A 1 78 ? 5.493 23.487 -38.796 1.00 43.47 78 GLN A O 1
ATOM 602 N N . GLU A 1 79 ? 4.735 23.064 -36.731 1.00 48.59 79 GLU A N 1
ATOM 603 C CA . GLU A 1 79 ? 6.068 22.738 -36.193 1.00 48.59 79 GLU A CA 1
ATOM 604 C C . GLU A 1 79 ? 6.624 21.393 -36.708 1.00 48.59 79 GLU A C 1
ATOM 606 O O . GLU A 1 79 ? 7.831 21.165 -36.652 1.00 48.59 79 GLU A O 1
ATOM 611 N N . GLN A 1 80 ? 5.783 20.527 -37.291 1.00 43.31 80 GLN A N 1
ATOM 612 C CA . GLN A 1 80 ? 6.208 19.237 -37.860 1.00 43.31 80 GLN A CA 1
ATOM 613 C C . GLN A 1 80 ? 6.765 19.307 -39.301 1.00 43.31 80 GLN A C 1
ATOM 615 O O . GLN A 1 80 ? 7.333 18.322 -39.767 1.00 43.31 80 GLN A O 1
ATOM 620 N N . GLU A 1 81 ? 6.663 20.440 -40.014 1.00 42.31 81 GLU A N 1
ATOM 621 C CA . GLU A 1 81 ? 7.101 20.552 -41.425 1.00 42.31 81 GLU A CA 1
ATOM 622 C C . GLU A 1 81 ? 8.493 21.204 -41.637 1.00 42.31 81 GLU A C 1
ATOM 624 O O . GLU A 1 81 ? 8.870 21.472 -42.778 1.00 42.31 81 GLU A O 1
ATOM 629 N N . GLN A 1 82 ? 9.290 21.466 -40.585 1.00 41.78 82 GLN A N 1
ATOM 630 C CA . GLN A 1 82 ? 10.569 22.208 -40.705 1.00 41.78 82 GLN A CA 1
ATOM 631 C C . GLN A 1 82 ? 11.823 21.525 -40.115 1.00 41.78 82 GLN A C 1
ATOM 633 O O . GLN A 1 82 ? 12.615 22.174 -39.433 1.00 41.78 82 GLN A O 1
ATOM 638 N N . ILE A 1 83 ? 12.076 20.244 -40.428 1.00 35.81 83 ILE A N 1
ATOM 639 C CA . ILE A 1 83 ? 13.397 19.609 -40.197 1.00 35.81 83 ILE A CA 1
ATOM 640 C C . ILE A 1 83 ? 13.820 18.720 -41.388 1.00 35.81 83 ILE A C 1
ATOM 642 O O . ILE A 1 83 ? 13.619 17.508 -41.366 1.00 35.81 83 ILE A O 1
ATOM 646 N N . ILE A 1 84 ? 14.444 19.304 -42.423 1.00 33.47 84 ILE A N 1
ATOM 647 C CA . ILE A 1 84 ? 15.197 18.580 -43.474 1.00 33.47 84 ILE A CA 1
ATOM 648 C C . ILE A 1 84 ? 16.378 19.458 -43.946 1.00 33.47 84 ILE A C 1
ATOM 650 O O . ILE A 1 84 ? 16.155 20.637 -44.205 1.00 33.47 84 ILE A O 1
ATOM 654 N N . VAL A 1 85 ? 17.574 18.855 -44.112 1.00 35.06 85 VAL A N 1
ATOM 655 C CA . VAL A 1 85 ? 18.884 19.440 -44.533 1.00 35.06 85 VAL A CA 1
ATOM 656 C C . VAL A 1 85 ? 19.434 20.590 -43.652 1.00 35.06 85 VAL A C 1
ATOM 658 O O . VAL A 1 85 ? 18.686 21.293 -42.988 1.00 35.06 85 VAL A O 1
ATOM 661 N N . ASP A 1 86 ? 20.750 20.796 -43.500 1.00 30.67 86 ASP A N 1
ATOM 662 C CA . ASP A 1 86 ? 21.924 20.343 -44.280 1.00 30.67 86 ASP A CA 1
ATOM 663 C C . ASP A 1 86 ? 22.977 19.545 -43.472 1.00 30.67 86 ASP A C 1
ATOM 665 O O . ASP A 1 86 ? 23.001 19.566 -42.243 1.00 30.67 86 ASP A O 1
ATOM 669 N N . SER A 1 87 ? 23.900 18.890 -44.192 1.00 38.94 87 SER A N 1
ATOM 670 C CA . SER A 1 87 ? 25.096 18.204 -43.667 1.00 38.94 87 SER A CA 1
ATOM 671 C C . SER A 1 87 ? 26.336 18.528 -44.529 1.00 38.94 87 SER A C 1
ATOM 673 O O . SER A 1 87 ? 26.196 18.556 -45.754 1.00 38.94 87 SER A O 1
ATOM 675 N N . PRO A 1 88 ? 27.535 18.757 -43.950 1.00 41.75 88 PRO A N 1
ATOM 676 C CA . PRO A 1 88 ? 28.794 18.878 -44.694 1.00 41.75 88 PRO A CA 1
ATOM 677 C C . PRO A 1 88 ? 29.814 17.747 -44.411 1.00 41.75 88 PRO A C 1
ATOM 679 O O . PRO A 1 88 ? 29.967 17.288 -43.281 1.00 41.75 88 PRO A O 1
ATOM 682 N N . ASP A 1 89 ? 30.552 17.346 -45.451 1.00 31.98 89 ASP A N 1
ATOM 683 C CA . ASP A 1 89 ? 31.493 16.210 -45.475 1.00 31.98 89 ASP A CA 1
ATOM 684 C C . ASP A 1 89 ? 32.929 16.483 -44.961 1.00 31.98 89 ASP A C 1
ATOM 686 O O . ASP A 1 89 ? 33.467 17.578 -45.128 1.00 31.98 89 ASP A O 1
ATOM 690 N N . ALA A 1 90 ? 33.588 15.384 -44.549 1.00 33.97 90 ALA A N 1
ATOM 691 C CA . ALA A 1 90 ? 35.046 15.123 -44.570 1.00 33.97 90 ALA A CA 1
ATOM 692 C C . ALA A 1 90 ? 35.964 15.954 -43.618 1.00 33.97 90 ALA A C 1
ATOM 694 O O . ALA A 1 90 ? 35.568 16.973 -43.067 1.00 33.97 90 ALA A O 1
ATOM 695 N N . SER A 1 91 ? 37.217 15.557 -43.327 1.00 34.72 91 SER A N 1
ATOM 696 C CA . SER A 1 91 ? 38.093 14.557 -43.978 1.00 34.72 91 SER A CA 1
ATOM 697 C C . SER A 1 91 ? 39.149 13.913 -43.052 1.00 34.72 91 SER A C 1
ATOM 699 O O . SER A 1 91 ? 39.671 14.584 -42.169 1.00 34.72 91 SER A O 1
ATOM 701 N N . ASP A 1 92 ? 39.531 12.670 -43.373 1.00 33.66 92 ASP A N 1
ATOM 702 C CA . ASP A 1 92 ? 40.841 11.999 -43.203 1.00 33.66 92 ASP A CA 1
ATOM 703 C C . ASP A 1 92 ? 41.803 12.340 -42.038 1.00 33.66 92 ASP A C 1
ATOM 705 O O . ASP A 1 92 ? 42.440 13.393 -41.999 1.00 33.66 92 ASP A O 1
ATOM 709 N N . ALA A 1 93 ? 42.129 11.300 -41.260 1.00 35.56 93 ALA A N 1
ATOM 710 C CA . ALA A 1 93 ? 43.493 11.004 -40.801 1.00 35.56 93 ALA A CA 1
ATOM 711 C C . ALA A 1 93 ? 43.665 9.474 -40.664 1.00 35.56 93 ALA A C 1
ATOM 713 O O . ALA A 1 93 ? 42.710 8.785 -40.311 1.00 35.56 93 ALA A O 1
ATOM 714 N N . SER A 1 94 ? 44.846 8.920 -40.966 1.00 37.53 94 SER A N 1
ATOM 715 C CA . SER A 1 94 ? 45.043 7.463 -41.088 1.00 37.53 94 SER A CA 1
ATOM 716 C C . SER A 1 94 ? 46.365 6.938 -40.505 1.00 37.53 94 SER A C 1
ATOM 718 O O . SER A 1 94 ? 47.303 7.699 -40.278 1.00 37.53 94 SER A O 1
ATOM 720 N N . ALA A 1 95 ? 46.414 5.604 -40.366 1.00 36.91 95 ALA A N 1
ATOM 721 C CA . ALA A 1 95 ? 47.556 4.737 -40.036 1.00 36.91 95 ALA A CA 1
ATOM 722 C C . ALA A 1 95 ? 48.036 4.689 -38.566 1.00 36.91 95 ALA A C 1
ATOM 724 O O . ALA A 1 95 ? 48.199 5.706 -37.901 1.00 36.91 95 ALA A O 1
ATOM 725 N N . GLY A 1 96 ? 48.307 3.463 -38.092 1.00 31.05 96 GLY A N 1
ATOM 726 C CA . GLY A 1 96 ? 48.796 3.181 -36.735 1.00 31.05 96 GLY A CA 1
ATOM 727 C C . GLY A 1 96 ? 48.419 1.791 -36.204 1.00 31.05 96 GLY A C 1
ATOM 728 O O . GLY A 1 96 ? 47.806 1.703 -35.148 1.00 31.05 96 GLY A O 1
ATOM 729 N N . TYR A 1 97 ? 48.739 0.718 -36.938 1.00 36.78 97 TYR A N 1
ATOM 730 C CA . TYR A 1 97 ? 48.723 -0.649 -36.389 1.00 36.78 97 TYR A CA 1
ATOM 731 C C . TYR A 1 97 ? 50.086 -0.919 -35.740 1.00 36.78 97 TYR A C 1
ATOM 733 O O . TYR A 1 97 ? 51.100 -0.740 -36.418 1.00 36.78 97 TYR A O 1
ATOM 741 N N . ASP A 1 98 ? 50.111 -1.366 -34.485 1.00 36.00 98 ASP A N 1
ATOM 742 C CA . ASP A 1 98 ? 51.302 -1.941 -33.849 1.00 36.00 98 ASP A CA 1
ATOM 743 C C . ASP A 1 98 ? 50.862 -3.018 -32.837 1.00 36.00 98 ASP A C 1
ATOM 745 O O . ASP A 1 98 ? 50.069 -2.741 -31.937 1.00 36.00 98 ASP A O 1
ATOM 749 N N . ASP A 1 99 ? 51.313 -4.259 -33.034 1.00 45.50 99 ASP A N 1
ATOM 750 C CA . ASP A 1 99 ? 50.846 -5.459 -32.317 1.00 45.50 99 ASP A CA 1
ATOM 751 C C . ASP A 1 99 ? 51.862 -5.898 -31.244 1.00 45.50 99 ASP A C 1
ATOM 753 O O . ASP A 1 99 ? 52.577 -6.883 -31.423 1.00 45.50 99 ASP A O 1
ATOM 757 N N . THR A 1 100 ? 51.913 -5.194 -30.107 1.00 44.50 100 THR A N 1
ATOM 758 C CA . THR A 1 100 ? 52.454 -5.713 -28.828 1.00 44.50 100 THR A CA 1
ATOM 759 C C . THR A 1 100 ? 52.013 -4.847 -27.643 1.00 44.50 100 THR A C 1
ATOM 761 O O . THR A 1 100 ? 52.519 -3.739 -27.524 1.00 44.50 100 THR A O 1
ATOM 764 N N . GLU A 1 101 ? 51.137 -5.364 -26.762 1.00 39.94 101 GLU A N 1
ATOM 765 C CA . GLU A 1 101 ? 51.088 -5.131 -25.289 1.00 39.94 101 GLU A CA 1
ATOM 766 C C . GLU A 1 101 ? 49.801 -5.741 -24.670 1.00 39.94 101 GLU A C 1
ATOM 768 O O . GLU A 1 101 ? 48.939 -5.060 -24.111 1.00 39.94 101 GLU A O 1
ATOM 773 N N . GLU A 1 102 ? 49.648 -7.068 -24.764 1.00 41.28 102 GLU A N 1
ATOM 774 C CA . GLU A 1 102 ? 48.499 -7.807 -24.204 1.00 41.28 102 GLU A CA 1
ATOM 775 C C . GLU A 1 102 ? 48.786 -8.403 -22.804 1.00 41.28 102 GLU A C 1
ATOM 777 O O . GLU A 1 102 ? 48.369 -9.514 -22.500 1.00 41.28 102 GLU A O 1
ATOM 782 N N . GLU A 1 103 ? 49.508 -7.684 -21.927 1.00 40.94 103 GLU A N 1
ATOM 783 C CA . GLU A 1 103 ? 49.814 -8.196 -20.568 1.00 40.94 103 GLU A CA 1
ATOM 784 C C . GLU A 1 103 ? 49.830 -7.161 -19.409 1.00 40.94 103 GLU A C 1
ATOM 786 O O . GLU A 1 103 ? 50.042 -7.548 -18.264 1.00 40.94 103 GLU A O 1
ATOM 791 N N . GLU A 1 104 ? 49.512 -5.870 -19.628 1.00 37.84 104 GLU A N 1
ATOM 792 C CA . GLU A 1 104 ? 49.394 -4.857 -18.539 1.00 37.84 104 GLU A CA 1
ATOM 793 C C . GLU A 1 104 ? 47.948 -4.388 -18.220 1.00 37.84 104 GLU A C 1
ATOM 795 O O . GLU A 1 104 ? 47.729 -3.455 -17.438 1.00 37.84 104 GLU A O 1
ATOM 800 N N . ARG A 1 105 ? 46.911 -5.040 -18.768 1.00 38.31 105 ARG A N 1
ATOM 801 C CA . ARG A 1 105 ? 45.495 -4.625 -18.607 1.00 38.31 105 ARG A CA 1
ATOM 802 C C . ARG A 1 105 ? 44.859 -4.927 -17.232 1.00 38.31 105 ARG A C 1
ATOM 804 O O . ARG A 1 105 ? 43.773 -5.490 -17.182 1.00 38.31 105 ARG A O 1
ATOM 811 N N . HIS A 1 106 ? 45.454 -4.490 -16.118 1.00 36.81 106 HIS A N 1
ATOM 812 C CA . HIS A 1 106 ? 44.736 -4.393 -14.827 1.00 36.81 106 HIS A CA 1
ATOM 813 C C . HIS A 1 106 ? 45.079 -3.171 -13.947 1.00 36.81 106 HIS A C 1
ATOM 815 O O . HIS A 1 106 ? 44.537 -3.034 -12.850 1.00 36.81 106 HIS A O 1
ATOM 821 N N . ALA A 1 107 ? 45.874 -2.210 -14.434 1.00 34.34 107 ALA A N 1
ATOM 822 C CA . ALA A 1 107 ? 46.005 -0.891 -13.802 1.00 34.34 107 ALA A CA 1
ATOM 823 C C . ALA A 1 107 ? 44.783 0.003 -14.122 1.00 34.34 107 ALA A C 1
ATOM 825 O O . ALA A 1 107 ? 44.838 0.886 -14.981 1.00 34.34 107 ALA A O 1
ATOM 826 N N . GLY A 1 108 ? 43.651 -0.266 -13.464 1.00 43.38 108 GLY A N 1
ATOM 827 C CA . GLY A 1 108 ? 42.364 0.378 -13.747 1.00 43.38 108 GLY A CA 1
ATOM 828 C C . GLY A 1 108 ? 42.382 1.904 -13.593 1.00 43.38 108 GLY A C 1
ATOM 829 O O . GLY A 1 108 ? 42.543 2.431 -12.493 1.00 43.38 108 GLY A O 1
ATOM 830 N N . LYS A 1 109 ? 42.152 2.626 -14.697 1.00 53.50 109 LYS A N 1
ATOM 831 C CA . LYS A 1 109 ? 41.865 4.067 -14.674 1.00 53.50 109 LYS A CA 1
ATOM 832 C C . LYS A 1 109 ? 40.445 4.268 -14.147 1.00 53.50 109 LYS A C 1
ATOM 834 O O . LYS A 1 109 ? 39.487 3.959 -14.848 1.00 53.50 109 LYS A O 1
ATOM 839 N N . SER A 1 110 ? 40.310 4.797 -12.933 1.00 64.38 110 SER A N 1
ATOM 840 C CA . SER A 1 110 ? 39.010 5.165 -12.365 1.00 64.38 110 SER A CA 1
ATOM 841 C C . SER A 1 110 ? 38.347 6.259 -13.209 1.00 64.38 110 SER A C 1
ATOM 843 O O . SER A 1 110 ? 38.847 7.387 -13.255 1.00 64.38 110 SER A O 1
ATOM 845 N N . VAL A 1 111 ? 37.233 5.927 -13.860 1.00 79.31 111 VAL A N 1
ATOM 846 C CA . VAL A 1 111 ? 36.358 6.892 -14.541 1.00 79.31 111 VAL A CA 1
ATOM 847 C C . VAL A 1 111 ? 35.710 7.792 -13.482 1.00 79.31 111 VAL A C 1
ATOM 849 O O . VAL A 1 111 ? 35.314 7.301 -12.425 1.00 79.31 111 VAL A O 1
ATOM 852 N N . SER A 1 112 ? 35.632 9.104 -13.720 1.00 86.50 112 SER A N 1
ATOM 853 C CA . SER A 1 112 ? 35.012 10.028 -12.758 1.00 86.50 112 SER A CA 1
ATOM 854 C C . SER A 1 112 ? 33.488 10.064 -12.893 1.00 86.50 112 SER A C 1
ATOM 856 O O . SER A 1 112 ? 32.947 9.821 -13.975 1.00 86.50 112 SER A O 1
ATOM 858 N N . LEU A 1 113 ? 32.785 10.441 -11.816 1.00 86.44 113 LEU A N 1
ATOM 859 C CA . LEU A 1 113 ? 31.323 10.602 -11.831 1.00 86.44 113 LEU A CA 1
ATOM 860 C C . LEU A 1 113 ? 30.839 11.471 -13.006 1.00 86.44 113 LEU A C 1
ATOM 862 O O . LEU A 1 113 ? 29.863 11.137 -13.673 1.00 86.44 113 LEU A O 1
ATOM 866 N N . GLU A 1 114 ? 31.553 12.559 -13.292 1.00 87.25 114 GLU A N 1
ATOM 867 C CA . GLU A 1 114 ? 31.155 13.523 -14.324 1.00 87.25 114 GLU A CA 1
ATOM 868 C C . GLU A 1 114 ? 31.371 12.989 -15.748 1.00 87.25 114 GLU A C 1
ATOM 870 O O . GLU A 1 114 ? 30.704 13.441 -16.674 1.00 87.25 114 GLU A O 1
ATOM 875 N N . GLN A 1 115 ? 32.262 12.007 -15.930 1.00 86.31 115 GLN A N 1
ATOM 876 C CA . GLN A 1 115 ? 32.399 11.269 -17.189 1.00 86.31 115 GLN A CA 1
ATOM 877 C C . GLN A 1 115 ? 31.247 10.270 -17.349 1.00 86.31 115 GLN A C 1
ATOM 879 O O . GLN A 1 115 ? 30.596 10.270 -18.389 1.00 86.31 115 GLN A O 1
ATOM 884 N N . LEU A 1 116 ? 30.931 9.497 -16.301 1.00 85.62 116 LEU A N 1
ATOM 885 C CA . LEU A 1 116 ? 29.808 8.546 -16.304 1.00 85.62 116 LEU A CA 1
ATOM 886 C C . LEU A 1 116 ? 28.462 9.240 -16.574 1.00 85.62 116 LEU A C 1
ATOM 888 O O . LEU A 1 116 ? 27.653 8.744 -17.351 1.00 85.62 116 LEU A O 1
ATOM 892 N N . LEU A 1 117 ? 28.228 10.410 -15.969 1.00 85.19 117 LEU A N 1
ATOM 893 C CA . LEU A 1 117 ? 27.000 11.185 -16.170 1.00 85.19 117 LEU A CA 1
ATOM 894 C C . LEU A 1 117 ? 26.945 11.911 -17.522 1.00 85.19 117 LEU A C 1
ATOM 896 O O . LEU A 1 117 ? 25.851 12.106 -18.048 1.00 85.19 117 LEU A O 1
ATOM 900 N N . ALA A 1 118 ? 28.088 12.304 -18.097 1.00 85.56 118 ALA A N 1
ATOM 901 C CA . ALA A 1 118 ? 28.141 12.899 -19.436 1.00 85.56 118 ALA A CA 1
ATOM 902 C C . ALA A 1 118 ? 27.894 11.877 -20.561 1.00 85.56 118 ALA A C 1
ATOM 904 O O . ALA A 1 118 ? 27.511 12.272 -21.660 1.00 85.56 118 ALA A O 1
ATOM 905 N N . SER A 1 119 ? 28.075 10.583 -20.283 1.00 83.12 119 SER A N 1
ATOM 906 C CA . SER A 1 119 ? 27.778 9.475 -21.199 1.00 83.12 119 SER A CA 1
ATOM 907 C C . SER A 1 119 ? 26.305 9.036 -21.209 1.00 83.12 119 SER A C 1
ATOM 909 O O . SER A 1 119 ? 25.997 8.020 -21.823 1.00 83.12 119 SER A O 1
ATOM 911 N N . LEU A 1 120 ? 25.388 9.749 -20.542 1.00 81.31 120 LEU A N 1
ATOM 912 C CA . LEU A 1 120 ? 23.961 9.402 -20.522 1.00 81.31 120 LEU A CA 1
ATOM 913 C C . LEU A 1 120 ? 23.131 10.218 -21.538 1.00 81.31 120 LEU A C 1
ATOM 915 O O . LEU A 1 120 ? 23.342 11.427 -21.657 1.00 81.31 120 LEU A O 1
ATOM 919 N N . PRO A 1 121 ? 22.115 9.613 -22.188 1.00 75.50 121 PRO A N 1
ATOM 920 C CA . PRO A 1 121 ? 21.723 8.203 -22.095 1.00 75.50 121 PRO A CA 1
ATOM 921 C C . PRO A 1 121 ? 22.687 7.276 -22.854 1.00 75.50 121 PRO A C 1
ATOM 923 O O . PRO A 1 121 ? 23.140 7.606 -23.947 1.00 75.50 121 PRO A O 1
ATOM 926 N N . SER A 1 122 ? 22.965 6.111 -22.270 1.00 73.06 122 SER A N 1
ATOM 927 C CA . SER A 1 122 ? 23.689 5.006 -22.901 1.00 73.06 122 SER A CA 1
ATOM 928 C C . SER A 1 122 ? 23.198 3.688 -22.311 1.00 73.06 122 SER A C 1
ATOM 930 O O . SER A 1 122 ? 22.989 3.595 -21.099 1.00 73.06 122 SER A O 1
ATOM 932 N N . ASP A 1 123 ? 23.048 2.690 -23.178 1.00 72.69 123 ASP A N 1
ATOM 933 C CA . ASP A 1 123 ? 22.611 1.332 -22.844 1.00 72.69 123 ASP A CA 1
ATOM 934 C C . ASP A 1 123 ? 23.814 0.385 -22.616 1.00 72.69 123 ASP A C 1
ATOM 936 O O . ASP A 1 123 ? 23.656 -0.820 -22.420 1.00 72.69 123 ASP A O 1
ATOM 940 N N . GLU A 1 124 ? 25.045 0.915 -22.633 1.00 80.81 124 GLU A N 1
ATOM 941 C CA . GLU A 1 124 ? 26.264 0.154 -22.351 1.00 80.81 124 GLU A CA 1
ATOM 942 C C . GLU A 1 124 ? 26.328 -0.251 -20.868 1.00 80.81 124 GLU A C 1
ATOM 944 O O . GLU A 1 124 ? 26.699 0.556 -20.007 1.00 80.81 124 GLU A O 1
ATOM 949 N N . LEU A 1 125 ? 26.033 -1.527 -20.573 1.00 76.00 125 LEU A N 1
ATOM 950 C CA . LEU A 1 125 ? 26.065 -2.081 -19.210 1.00 76.00 125 LEU A CA 1
ATOM 951 C C . LEU A 1 125 ? 27.311 -1.667 -18.395 1.00 76.00 125 LEU A C 1
ATOM 953 O O . LEU A 1 125 ? 27.117 -1.196 -17.279 1.00 76.00 125 LEU A O 1
ATOM 957 N N . PRO A 1 126 ? 28.561 -1.701 -18.914 1.00 84.12 126 PRO A N 1
ATOM 958 C CA . PRO A 1 126 ? 29.739 -1.326 -18.122 1.00 84.12 126 PRO A CA 1
ATOM 959 C C . PRO A 1 126 ? 29.737 0.121 -17.597 1.00 84.12 126 PRO A C 1
ATOM 961 O O . PRO A 1 126 ? 30.343 0.396 -16.560 1.00 84.12 126 PRO A O 1
ATOM 964 N N . LEU A 1 127 ? 29.068 1.054 -18.286 1.00 79.88 127 LEU A N 1
ATOM 965 C CA . LEU A 1 127 ? 28.914 2.439 -17.822 1.00 79.88 127 LEU A CA 1
ATOM 966 C C . LEU A 1 127 ? 27.795 2.560 -16.781 1.00 79.88 127 LEU A C 1
ATOM 968 O O . LEU A 1 127 ? 27.933 3.308 -15.809 1.00 79.88 127 LEU A O 1
ATOM 972 N N . LEU A 1 128 ? 26.708 1.804 -16.960 1.00 80.31 128 LEU A N 1
ATOM 973 C CA . LEU A 1 128 ? 25.603 1.727 -16.004 1.00 80.31 128 LEU A CA 1
ATOM 974 C C . LEU A 1 128 ? 26.036 1.046 -14.696 1.00 80.31 128 LEU A C 1
ATOM 976 O O . LEU A 1 128 ? 25.702 1.547 -13.624 1.00 80.31 128 LEU A O 1
ATOM 980 N N . ASP A 1 129 ? 26.840 -0.015 -14.768 1.00 82.38 129 ASP A N 1
ATOM 981 C CA . ASP A 1 129 ? 27.421 -0.714 -13.618 1.00 82.38 129 ASP A CA 1
ATOM 982 C C . ASP A 1 129 ? 28.368 0.200 -12.833 1.00 82.38 129 ASP A C 1
ATOM 984 O O . ASP A 1 129 ? 28.192 0.382 -11.628 1.00 82.38 129 ASP A O 1
ATOM 988 N N . ALA A 1 130 ? 29.311 0.870 -13.508 1.00 85.94 130 ALA A N 1
ATOM 989 C CA . ALA A 1 130 ? 30.219 1.822 -12.864 1.00 85.94 130 ALA A CA 1
ATOM 990 C C . ALA A 1 130 ? 29.467 2.990 -12.191 1.00 85.94 130 ALA A C 1
ATOM 992 O O . ALA A 1 130 ? 29.830 3.430 -11.095 1.00 85.94 130 ALA A O 1
ATOM 993 N N . LEU A 1 131 ? 28.381 3.476 -12.806 1.00 85.81 131 LEU A N 1
ATOM 994 C CA . LEU A 1 131 ? 27.507 4.486 -12.205 1.00 85.81 131 LEU A CA 1
ATOM 995 C C . LEU A 1 131 ? 26.700 3.924 -11.019 1.00 85.81 131 LEU A C 1
ATOM 997 O O . LEU A 1 131 ? 26.527 4.619 -10.015 1.00 85.81 131 LEU A O 1
ATOM 1001 N N . SER A 1 132 ? 26.248 2.670 -11.101 1.00 86.38 132 SER A N 1
ATOM 1002 C CA . SER A 1 132 ? 25.551 1.955 -10.027 1.00 86.38 132 SER A CA 1
ATOM 1003 C C . SER A 1 132 ? 26.446 1.784 -8.796 1.00 86.38 132 SER A C 1
ATOM 1005 O O . SER A 1 132 ? 26.055 2.177 -7.693 1.00 86.38 132 SER A O 1
ATOM 1007 N N . GLU A 1 133 ? 27.680 1.297 -8.974 1.00 87.19 133 GLU A N 1
ATOM 1008 C CA . GLU A 1 133 ? 28.680 1.177 -7.906 1.00 87.19 133 GLU A CA 1
ATOM 1009 C C . GLU A 1 133 ? 28.963 2.527 -7.238 1.00 87.19 133 GLU A C 1
ATOM 1011 O O . GLU A 1 133 ? 28.968 2.631 -6.004 1.00 87.19 133 GLU A O 1
ATOM 1016 N N . PHE A 1 134 ? 29.145 3.579 -8.042 1.00 88.31 134 PHE A N 1
ATOM 1017 C CA . PHE A 1 134 ? 29.420 4.918 -7.534 1.00 88.31 134 PHE A CA 1
ATOM 1018 C C . PHE A 1 134 ? 28.239 5.476 -6.723 1.00 88.31 134 PHE A C 1
ATOM 1020 O O . PHE A 1 134 ? 28.428 5.992 -5.615 1.00 88.31 134 PHE A O 1
ATOM 1027 N N . ILE A 1 135 ? 27.003 5.346 -7.224 1.00 88.38 135 ILE A N 1
ATOM 1028 C CA . ILE A 1 135 ? 25.807 5.761 -6.478 1.00 88.38 135 ILE A CA 1
ATOM 1029 C C . ILE A 1 135 ? 25.673 4.927 -5.196 1.00 88.38 135 ILE A C 1
ATOM 1031 O O . ILE A 1 135 ? 25.432 5.505 -4.138 1.00 88.38 135 ILE A O 1
ATOM 1035 N N . HIS A 1 136 ? 25.888 3.608 -5.234 1.00 87.31 136 HIS A N 1
ATOM 1036 C CA . HIS A 1 136 ? 25.835 2.744 -4.049 1.00 87.31 136 HIS A CA 1
ATOM 1037 C C . HIS A 1 136 ? 26.852 3.169 -2.975 1.00 87.31 136 HIS A C 1
ATOM 1039 O O . HIS A 1 136 ? 26.523 3.225 -1.786 1.00 87.31 136 HIS A O 1
ATOM 1045 N N . ALA A 1 137 ? 28.079 3.519 -3.367 1.00 86.19 137 ALA A N 1
ATOM 1046 C CA . ALA A 1 137 ? 29.073 4.067 -2.449 1.00 86.19 137 ALA A CA 1
ATOM 1047 C C . ALA A 1 137 ? 28.615 5.417 -1.851 1.00 86.19 137 ALA A C 1
ATOM 1049 O O . ALA A 1 137 ? 28.673 5.601 -0.633 1.00 86.19 137 ALA A O 1
ATOM 1050 N N . ALA A 1 138 ? 28.052 6.321 -2.661 1.00 87.62 138 ALA A N 1
ATOM 1051 C CA . ALA A 1 138 ? 27.477 7.581 -2.178 1.00 87.62 138 ALA A CA 1
ATOM 1052 C C . ALA A 1 138 ? 26.253 7.383 -1.252 1.00 87.62 138 ALA A C 1
ATOM 1054 O O . ALA A 1 138 ? 26.084 8.133 -0.286 1.00 87.62 138 ALA A O 1
ATOM 1055 N N . LEU A 1 139 ? 25.420 6.357 -1.478 1.00 88.00 139 LEU A N 1
ATOM 1056 C CA . LEU A 1 139 ? 24.300 6.028 -0.586 1.00 88.00 139 LEU A CA 1
ATOM 1057 C C . LEU A 1 139 ? 24.792 5.529 0.778 1.00 88.00 139 LEU A C 1
ATOM 1059 O O . LEU A 1 139 ? 24.250 5.953 1.798 1.00 88.00 139 LEU A O 1
ATOM 1063 N N . ARG A 1 140 ? 25.856 4.714 0.824 1.00 85.06 140 ARG A N 1
ATOM 1064 C CA . ARG A 1 140 ? 26.484 4.292 2.092 1.00 85.06 140 ARG A CA 1
ATOM 1065 C C . ARG A 1 140 ? 27.025 5.486 2.891 1.00 85.06 140 ARG A C 1
ATOM 1067 O O . ARG A 1 140 ? 26.862 5.522 4.110 1.00 85.06 140 ARG A O 1
ATOM 1074 N N . VAL A 1 141 ? 27.550 6.517 2.217 1.00 84.00 141 VAL A N 1
ATOM 1075 C CA . VAL A 1 141 ? 27.928 7.789 2.866 1.00 84.00 141 VAL A CA 1
ATOM 1076 C C . VAL A 1 141 ? 26.702 8.529 3.434 1.00 84.00 141 VAL A C 1
ATOM 1078 O O . VAL A 1 141 ? 26.759 9.034 4.557 1.00 84.00 141 VAL A O 1
ATOM 1081 N N . GLN A 1 142 ? 25.563 8.567 2.729 1.00 85.56 142 GLN A N 1
ATOM 1082 C CA . GLN A 1 142 ? 24.325 9.157 3.275 1.00 85.56 142 GLN A CA 1
ATOM 1083 C C . GLN A 1 142 ? 23.767 8.377 4.477 1.00 85.56 142 GLN A C 1
ATOM 1085 O O . GLN A 1 142 ? 23.304 8.996 5.439 1.00 85.56 142 GLN A O 1
ATOM 1090 N N . ASP A 1 143 ? 23.827 7.046 4.450 1.00 84.06 143 ASP A N 1
ATOM 1091 C CA . ASP A 1 143 ? 23.339 6.191 5.538 1.00 84.06 143 ASP A CA 1
ATOM 1092 C C . ASP A 1 143 ? 24.219 6.335 6.793 1.00 84.06 143 ASP A C 1
ATOM 1094 O O . ASP A 1 143 ? 23.693 6.535 7.889 1.00 84.06 143 ASP A O 1
ATOM 1098 N N . GLY A 1 144 ? 25.550 6.374 6.651 1.00 82.81 144 GLY A N 1
ATOM 1099 C CA . GLY A 1 144 ? 26.466 6.675 7.761 1.00 82.81 144 GLY A CA 1
ATOM 1100 C C . GLY A 1 144 ? 26.243 8.068 8.371 1.00 82.81 144 GLY A C 1
ATOM 1101 O O . GLY A 1 144 ? 26.195 8.215 9.597 1.00 82.81 144 GLY A O 1
ATOM 1102 N N . LEU A 1 145 ? 26.010 9.090 7.536 1.00 81.50 145 LEU A N 1
ATOM 1103 C CA . LEU A 1 145 ? 25.643 10.435 7.999 1.00 81.50 145 LEU A CA 1
ATOM 1104 C C . LEU A 1 145 ? 24.314 10.449 8.770 1.00 81.50 145 LEU A C 1
ATOM 1106 O O . LEU A 1 145 ? 24.218 11.092 9.821 1.00 81.50 145 LEU A O 1
ATOM 1110 N N . ALA A 1 146 ? 23.291 9.739 8.286 1.00 82.12 146 ALA A N 1
ATOM 1111 C CA . ALA A 1 146 ? 22.009 9.605 8.976 1.00 82.12 146 ALA A CA 1
ATOM 1112 C C . ALA A 1 146 ? 22.157 8.855 10.314 1.00 82.12 146 ALA A C 1
ATOM 1114 O O . ALA A 1 146 ? 21.647 9.314 11.342 1.00 82.12 146 ALA A O 1
ATOM 1115 N N . CYS A 1 147 ? 22.914 7.757 10.315 1.00 81.38 147 CYS A N 1
ATOM 1116 C CA . CYS A 1 147 ? 23.213 6.921 11.473 1.00 81.38 147 CYS A CA 1
ATOM 1117 C C . CYS A 1 147 ? 23.799 7.732 12.642 1.00 81.38 147 CYS A C 1
ATOM 1119 O O . CYS A 1 147 ? 23.264 7.706 13.758 1.00 81.38 147 CYS A O 1
ATOM 1121 N N . VAL A 1 148 ? 24.853 8.522 12.398 1.00 79.12 148 VAL A N 1
ATOM 1122 C CA . VAL A 1 148 ? 25.441 9.372 13.448 1.00 79.12 148 VAL A CA 1
ATOM 1123 C C . VAL A 1 148 ? 24.480 10.497 13.842 1.00 79.12 148 VAL A C 1
ATOM 1125 O O . VAL A 1 148 ? 24.218 10.680 15.035 1.00 79.12 148 VAL A O 1
ATOM 1128 N N . ARG A 1 149 ? 23.891 11.207 12.864 1.00 78.25 149 ARG A N 1
ATOM 1129 C CA . ARG A 1 149 ? 23.014 12.371 13.101 1.00 78.25 149 ARG A CA 1
ATOM 1130 C C . ARG A 1 149 ? 21.792 12.044 13.961 1.00 78.25 149 ARG A C 1
ATOM 1132 O O . ARG A 1 149 ? 21.405 12.863 14.795 1.00 78.25 149 ARG A O 1
ATOM 1139 N N . PHE A 1 150 ? 21.169 10.887 13.748 1.00 75.12 150 PHE A N 1
ATOM 1140 C CA . PHE A 1 150 ? 19.911 10.523 14.405 1.00 75.12 150 PHE A CA 1
ATOM 1141 C C . PHE A 1 150 ? 20.077 9.478 15.518 1.00 75.12 150 PHE A C 1
ATOM 1143 O O . PHE A 1 150 ? 19.299 9.488 16.476 1.00 75.12 150 PHE A O 1
ATOM 1150 N N . GLY A 1 151 ? 21.063 8.582 15.417 1.00 66.56 151 GLY A N 1
ATOM 1151 C CA . GLY A 1 151 ? 21.253 7.470 16.356 1.00 66.56 151 GLY A CA 1
ATOM 1152 C C . GLY A 1 151 ? 22.198 7.761 17.508 1.00 66.56 151 GLY A C 1
ATOM 1153 O O . GLY A 1 151 ? 22.098 7.104 18.541 1.00 66.56 151 GLY A O 1
ATOM 1154 N N . LYS A 1 152 ? 23.100 8.742 17.346 1.00 67.94 152 LYS A N 1
ATOM 1155 C CA . LYS A 1 152 ? 24.308 8.885 18.179 1.00 67.94 152 LYS A CA 1
ATOM 1156 C C . LYS A 1 152 ? 25.199 7.635 18.115 1.00 67.94 152 LYS A C 1
ATOM 1158 O O . LYS A 1 152 ? 25.783 7.229 19.117 1.00 67.94 152 LYS A O 1
ATOM 1163 N N . CYS A 1 153 ? 25.262 7.010 16.939 1.00 76.62 153 CYS A N 1
ATOM 1164 C CA . CYS A 1 153 ? 26.155 5.891 16.673 1.00 76.62 153 CYS A CA 1
ATOM 1165 C C . CYS A 1 153 ? 27.614 6.283 16.945 1.00 76.62 153 CYS A C 1
ATOM 1167 O O . CYS A 1 153 ? 28.055 7.353 16.527 1.00 76.62 153 CYS A O 1
ATOM 1169 N N . ALA A 1 154 ? 28.340 5.399 17.629 1.00 75.12 154 ALA A N 1
ATOM 1170 C CA . ALA A 1 154 ? 29.766 5.528 17.920 1.00 75.12 154 ALA A CA 1
ATOM 1171 C C . ALA A 1 154 ? 30.616 4.442 17.224 1.00 75.12 154 ALA A C 1
ATOM 1173 O O . ALA A 1 154 ? 31.780 4.277 17.577 1.00 75.12 154 ALA A O 1
ATOM 1174 N N . GLN A 1 155 ? 30.042 3.693 16.270 1.00 78.50 155 GLN A N 1
ATOM 1175 C CA . GLN A 1 155 ? 30.788 2.689 15.502 1.00 78.50 155 GLN A CA 1
ATOM 1176 C C . GLN A 1 155 ? 31.779 3.367 14.540 1.00 78.50 155 GLN A C 1
ATOM 1178 O O . GLN A 1 155 ? 31.416 4.395 13.948 1.00 78.50 155 GLN A O 1
ATOM 1183 N N . PRO A 1 156 ? 33.000 2.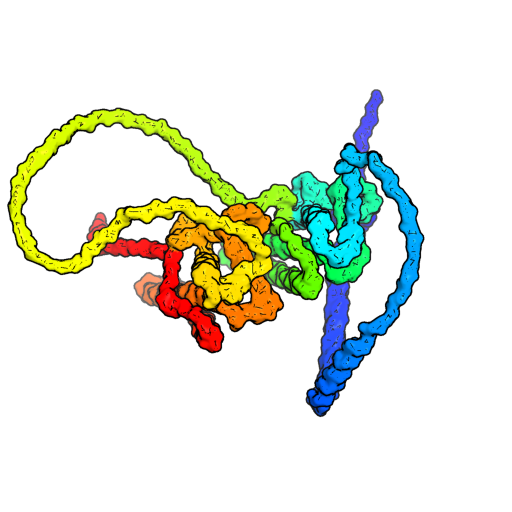821 14.369 1.00 75.62 156 PRO A N 1
ATOM 1184 C CA . PRO A 1 156 ? 34.058 3.449 13.580 1.00 75.62 156 PRO A CA 1
ATOM 1185 C C . PRO A 1 156 ? 33.645 3.821 12.154 1.00 75.62 156 PRO A C 1
ATOM 1187 O O . PRO A 1 156 ? 33.922 4.931 11.718 1.00 75.62 156 PRO A O 1
ATOM 1190 N N . GLU A 1 157 ? 32.932 2.948 11.451 1.00 75.19 157 GLU A N 1
ATOM 1191 C CA . GLU A 1 157 ? 32.505 3.091 10.054 1.00 75.19 157 GLU A CA 1
ATOM 1192 C C . GLU A 1 157 ? 31.586 4.312 9.886 1.00 75.19 157 GLU A C 1
ATOM 1194 O O . GLU A 1 157 ? 31.772 5.179 9.024 1.00 75.19 157 GLU A O 1
ATOM 1199 N N . CYS A 1 158 ? 30.612 4.428 10.789 1.00 75.62 158 CYS A N 1
ATOM 1200 C CA . CYS A 1 158 ? 29.636 5.512 10.796 1.00 75.62 158 CYS A CA 1
ATOM 1201 C C . CYS A 1 158 ? 30.288 6.850 11.189 1.00 75.62 158 CYS A C 1
ATOM 1203 O O . CYS A 1 158 ? 30.011 7.878 10.571 1.00 75.62 158 CYS A O 1
ATOM 1205 N N . VAL A 1 159 ? 31.191 6.849 12.178 1.00 72.94 159 VAL A N 1
ATOM 1206 C CA . VAL A 1 159 ? 31.927 8.056 12.600 1.00 72.94 159 VAL A CA 1
ATOM 1207 C C . VAL A 1 159 ? 32.902 8.519 11.510 1.00 72.94 159 VAL A C 1
ATOM 1209 O O . VAL A 1 159 ? 32.890 9.697 11.152 1.00 72.94 159 VAL A O 1
ATOM 1212 N N . ARG A 1 160 ? 33.648 7.595 10.893 1.00 73.69 160 ARG A N 1
ATOM 1213 C CA . ARG A 1 160 ? 34.548 7.846 9.754 1.00 73.69 160 ARG A CA 1
ATOM 1214 C C . ARG A 1 160 ? 33.816 8.495 8.579 1.00 73.69 160 ARG A C 1
ATOM 1216 O O . ARG A 1 160 ? 34.375 9.353 7.906 1.00 73.69 160 ARG A O 1
ATOM 1223 N N . THR A 1 161 ? 32.540 8.170 8.374 1.00 70.88 161 THR A N 1
ATOM 1224 C CA . THR A 1 161 ? 31.688 8.801 7.349 1.00 70.88 161 THR A CA 1
ATOM 1225 C C . THR A 1 161 ? 31.419 10.293 7.626 1.00 70.88 161 THR A C 1
ATOM 1227 O O . THR A 1 161 ? 31.383 11.117 6.703 1.00 70.88 161 THR A O 1
ATOM 1230 N N . VAL A 1 162 ? 31.289 10.681 8.900 1.00 67.19 162 VAL A N 1
ATOM 1231 C CA . VAL A 1 162 ? 31.203 12.095 9.311 1.00 6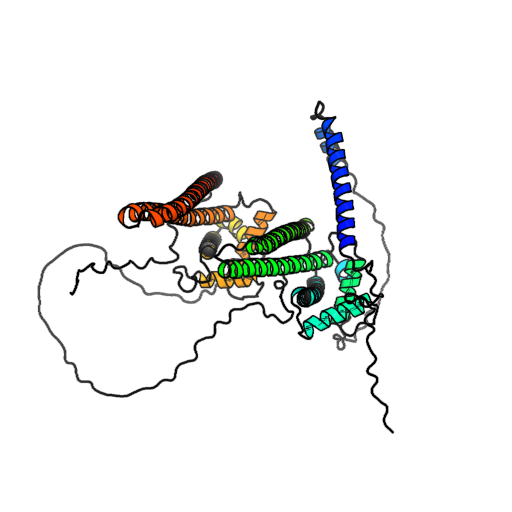7.19 162 VAL A CA 1
ATOM 1232 C C . VAL A 1 162 ? 32.561 12.788 9.173 1.00 67.19 162 VAL A C 1
ATOM 1234 O O . VAL A 1 162 ? 32.608 13.934 8.730 1.00 67.19 162 VAL A O 1
ATOM 1237 N N . GLU A 1 163 ? 33.661 12.108 9.497 1.00 67.25 163 GLU A N 1
ATOM 1238 C CA . GLU A 1 163 ? 35.024 12.638 9.338 1.00 67.25 163 GLU A CA 1
ATOM 1239 C C . GLU A 1 163 ? 35.370 12.892 7.864 1.00 67.25 163 GLU A C 1
ATOM 1241 O O . GLU A 1 163 ? 35.804 13.993 7.529 1.00 67.25 163 GLU A O 1
ATOM 1246 N N . ILE A 1 164 ? 35.064 11.942 6.973 1.00 67.81 164 ILE A N 1
ATOM 1247 C CA . ILE A 1 164 ? 35.106 12.093 5.508 1.00 67.81 164 ILE A CA 1
ATOM 1248 C C . ILE A 1 164 ? 34.359 13.358 5.077 1.00 67.81 164 ILE A C 1
ATOM 1250 O O . ILE A 1 164 ? 34.921 14.239 4.428 1.00 67.81 164 ILE A O 1
ATOM 1254 N N . THR A 1 165 ? 33.097 13.486 5.488 1.00 66.31 165 THR A N 1
ATOM 1255 C CA . THR A 1 165 ? 32.259 14.628 5.099 1.00 66.31 165 THR A CA 1
ATOM 1256 C C . THR A 1 165 ? 32.831 15.950 5.619 1.00 66.31 165 THR A C 1
ATOM 1258 O O . THR A 1 165 ? 32.808 16.948 4.903 1.00 66.31 165 THR A O 1
ATOM 1261 N N . ARG A 1 166 ? 33.402 15.955 6.829 1.00 65.62 166 ARG A N 1
ATOM 1262 C CA . ARG A 1 166 ? 34.016 17.131 7.460 1.00 65.62 166 ARG A CA 1
ATOM 1263 C C . ARG A 1 166 ? 35.312 17.572 6.774 1.00 65.62 166 ARG A C 1
ATOM 1265 O O . ARG A 1 166 ? 35.489 18.764 6.541 1.00 65.62 166 ARG A O 1
ATOM 1272 N N . HIS A 1 167 ? 36.196 16.638 6.427 1.00 66.88 167 HIS A N 1
ATOM 1273 C CA . HIS A 1 167 ? 37.399 16.934 5.642 1.00 66.88 167 HIS A CA 1
ATOM 1274 C C . HIS A 1 167 ? 37.029 17.541 4.281 1.00 66.88 167 HIS A C 1
ATOM 1276 O O . HIS A 1 167 ? 37.565 18.576 3.879 1.00 66.88 167 HIS A O 1
ATOM 1282 N N . ASN A 1 168 ? 36.009 16.974 3.635 1.00 65.56 168 ASN A N 1
ATOM 1283 C CA . ASN A 1 168 ? 35.528 17.416 2.330 1.00 65.56 168 ASN A CA 1
ATOM 1284 C C . ASN A 1 168 ? 34.805 18.778 2.358 1.00 65.56 168 ASN A C 1
ATOM 1286 O O . ASN A 1 168 ? 34.871 19.514 1.374 1.00 65.56 168 ASN A O 1
ATOM 1290 N N . THR A 1 169 ? 34.169 19.171 3.471 1.00 64.12 169 THR A N 1
ATOM 1291 C CA . THR A 1 169 ? 33.671 20.552 3.647 1.00 64.12 169 THR A CA 1
ATOM 1292 C C . THR A 1 169 ? 34.782 21.560 3.933 1.00 64.12 169 THR A C 1
ATOM 1294 O O . THR A 1 169 ? 34.645 22.724 3.560 1.00 64.12 169 THR A O 1
ATOM 1297 N N . ASN A 1 170 ? 35.875 21.127 4.568 1.00 67.00 170 ASN A N 1
ATOM 1298 C CA . ASN A 1 170 ? 36.996 21.991 4.945 1.00 67.00 170 ASN A CA 1
ATOM 1299 C C . ASN A 1 170 ? 37.995 22.232 3.800 1.00 67.00 170 ASN A C 1
ATOM 1301 O O . ASN A 1 170 ? 38.744 23.207 3.843 1.00 67.00 170 ASN A O 1
ATOM 1305 N N . GLY A 1 171 ? 38.005 21.364 2.782 1.00 61.72 171 GLY A N 1
ATOM 1306 C CA . GLY A 1 171 ? 38.986 21.397 1.693 1.00 61.72 171 GLY A CA 1
ATOM 1307 C C . GLY A 1 171 ? 40.299 20.676 2.018 1.00 61.72 171 GLY A C 1
ATOM 1308 O O . GLY A 1 171 ? 41.318 20.966 1.393 1.00 61.72 171 GLY A O 1
ATOM 1309 N N . ASP A 1 172 ? 40.281 19.754 2.984 1.00 61.09 172 ASP A N 1
ATOM 1310 C CA . ASP A 1 172 ? 41.409 18.862 3.260 1.00 61.09 172 ASP A CA 1
ATOM 1311 C C . ASP A 1 172 ? 41.603 17.855 2.104 1.00 61.09 172 ASP A C 1
ATOM 1313 O O . ASP A 1 172 ? 40.673 17.548 1.356 1.00 61.09 172 ASP A O 1
ATOM 1317 N N . ALA A 1 173 ? 42.815 17.313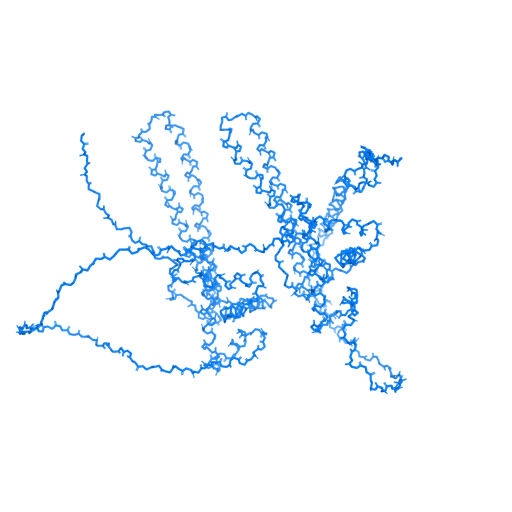 1.951 1.00 59.31 173 ALA A N 1
ATOM 1318 C CA . ALA A 1 173 ? 43.084 16.282 0.946 1.00 59.31 173 ALA A CA 1
ATOM 1319 C C . ALA A 1 173 ? 42.394 14.945 1.313 1.00 59.31 173 ALA A C 1
ATOM 1321 O O . ALA A 1 173 ? 42.405 14.565 2.489 1.00 59.31 173 ALA A O 1
ATOM 1322 N N . PRO A 1 174 ? 41.831 14.196 0.342 1.00 61.84 174 PRO A N 1
ATOM 1323 C CA . PRO A 1 174 ? 41.073 12.981 0.626 1.00 61.84 174 PRO A CA 1
ATOM 1324 C C . PRO A 1 174 ? 41.961 11.879 1.221 1.00 61.84 174 PRO A C 1
ATOM 1326 O O . PRO A 1 174 ? 42.987 11.503 0.658 1.00 61.84 174 PRO A O 1
ATOM 1329 N N . CYS A 1 175 ? 41.535 11.326 2.357 1.00 67.19 175 CYS A N 1
ATOM 1330 C CA . CYS A 1 175 ? 42.291 10.356 3.157 1.00 67.19 175 CYS A CA 1
ATOM 1331 C C . CYS A 1 175 ? 42.088 8.874 2.760 1.00 67.19 175 CYS A C 1
ATOM 1333 O O . CYS A 1 175 ? 42.443 7.978 3.525 1.00 67.19 175 CYS A O 1
ATOM 1335 N N . GLY A 1 176 ? 41.504 8.607 1.587 1.00 70.38 176 GLY A N 1
ATOM 1336 C CA . GLY A 1 176 ? 41.224 7.265 1.054 1.00 70.38 176 GLY A CA 1
ATOM 1337 C C . GLY A 1 176 ? 40.060 7.263 0.054 1.00 70.38 176 GLY A C 1
ATOM 1338 O O . GLY A 1 176 ? 39.436 8.302 -0.168 1.00 70.38 176 GLY A O 1
ATOM 1339 N N . ASP A 1 177 ? 39.742 6.106 -0.530 1.00 68.62 177 ASP A N 1
ATOM 1340 C CA . ASP A 1 177 ? 38.700 5.963 -1.563 1.00 68.62 177 ASP A CA 1
ATOM 1341 C C . ASP A 1 177 ? 37.299 6.380 -1.090 1.00 68.62 177 ASP A C 1
ATOM 1343 O O . ASP A 1 177 ? 36.636 7.161 -1.772 1.00 68.62 177 ASP A O 1
ATOM 1347 N N . ASP A 1 178 ? 36.890 5.979 0.120 1.00 67.19 178 ASP A N 1
ATOM 1348 C CA . ASP A 1 178 ? 35.632 6.432 0.742 1.00 67.19 178 ASP A CA 1
ATOM 1349 C C . ASP A 1 178 ? 35.561 7.970 0.828 1.00 67.19 178 ASP A C 1
ATOM 1351 O O . ASP A 1 178 ? 34.504 8.587 0.677 1.00 67.19 178 ASP A O 1
ATOM 1355 N N . CYS A 1 179 ? 36.718 8.603 1.054 1.00 74.81 179 CYS A N 1
ATOM 1356 C CA . CYS A 1 179 ? 36.841 10.049 1.158 1.00 74.81 179 CYS A CA 1
ATOM 1357 C C . CYS A 1 179 ? 36.740 10.728 -0.214 1.00 74.81 179 CYS A C 1
ATOM 1359 O O . CYS A 1 179 ? 36.082 11.764 -0.321 1.00 74.81 179 CYS A O 1
ATOM 1361 N N . ARG A 1 180 ? 37.294 10.108 -1.270 1.00 78.44 180 ARG A N 1
ATOM 1362 C CA . ARG A 1 180 ? 37.105 10.531 -2.669 1.00 78.44 180 ARG A CA 1
ATOM 1363 C C . ARG A 1 180 ? 35.628 10.482 -3.069 1.00 78.44 180 ARG A C 1
ATOM 1365 O O . ARG A 1 180 ? 35.114 11.492 -3.539 1.00 78.44 180 ARG A O 1
ATOM 1372 N N . VAL A 1 181 ? 34.924 9.376 -2.811 1.00 81.69 181 VAL A N 1
ATOM 1373 C CA . VAL A 1 181 ? 33.481 9.261 -3.116 1.00 81.69 181 VAL A CA 1
ATOM 1374 C C . VAL A 1 181 ? 32.673 10.323 -2.365 1.00 81.69 181 VAL A C 1
ATOM 1376 O O . VAL A 1 181 ? 31.839 11.004 -2.961 1.00 81.69 181 VAL A O 1
ATOM 1379 N N . GLY A 1 182 ? 32.950 10.529 -1.072 1.00 80.44 182 GLY A N 1
ATOM 1380 C CA . GLY A 1 182 ? 32.308 11.589 -0.292 1.00 80.44 182 GLY A CA 1
ATOM 1381 C C . GLY A 1 182 ? 32.586 13.004 -0.825 1.00 80.44 182 GLY A C 1
ATOM 1382 O O . GLY A 1 182 ? 31.724 13.878 -0.711 1.00 80.44 182 GLY A O 1
ATOM 1383 N N . LEU A 1 183 ? 33.766 13.234 -1.412 1.00 81.50 183 LEU A N 1
ATOM 1384 C CA . LEU A 1 183 ? 34.184 14.524 -1.964 1.00 81.50 183 LEU A CA 1
ATOM 1385 C C . LEU A 1 183 ? 33.490 14.795 -3.297 1.00 81.50 183 LEU A C 1
ATOM 1387 O O . LEU A 1 183 ? 32.867 15.842 -3.453 1.00 81.50 183 LEU A O 1
ATOM 1391 N N . GLU A 1 184 ? 33.549 13.838 -4.221 1.00 84.69 184 GLU A N 1
ATOM 1392 C CA . GLU A 1 184 ? 32.889 13.907 -5.527 1.00 84.69 184 GLU A CA 1
ATOM 1393 C C . GLU A 1 184 ? 31.364 14.020 -5.370 1.00 84.69 184 GLU A C 1
ATOM 1395 O O . GLU A 1 184 ? 30.759 14.906 -5.969 1.00 84.69 184 GLU A O 1
ATOM 1400 N N . MET A 1 185 ? 30.744 13.249 -4.463 1.00 88.00 185 MET A N 1
ATOM 1401 C CA . MET A 1 185 ? 29.324 13.404 -4.110 1.00 88.00 185 MET A CA 1
ATOM 1402 C C . MET A 1 185 ? 28.995 14.838 -3.664 1.00 88.00 185 MET A C 1
ATOM 1404 O O . MET A 1 185 ? 27.994 15.410 -4.101 1.00 88.00 185 MET A O 1
ATOM 1408 N N . TYR A 1 186 ? 29.805 15.423 -2.776 1.00 84.00 186 TYR A N 1
ATOM 1409 C CA . TYR A 1 186 ? 29.559 16.765 -2.246 1.00 84.00 186 TYR A CA 1
ATOM 1410 C C . TYR A 1 186 ? 29.798 17.864 -3.293 1.00 84.00 186 TYR A C 1
ATOM 1412 O O . TYR A 1 186 ? 29.011 18.809 -3.381 1.00 84.00 186 TYR A O 1
ATOM 1420 N N . GLN A 1 187 ? 30.848 17.732 -4.109 1.00 86.12 187 GLN A N 1
ATOM 1421 C CA . GLN A 1 187 ? 31.142 18.646 -5.213 1.00 86.12 187 GLN A CA 1
ATOM 1422 C C . GLN A 1 187 ? 30.033 18.602 -6.269 1.00 86.12 187 GLN A C 1
ATOM 1424 O O . GLN A 1 187 ? 29.460 19.649 -6.582 1.00 86.12 187 GLN A O 1
ATOM 1429 N N . HIS A 1 188 ? 29.651 17.408 -6.729 1.00 89.69 188 HIS A N 1
ATOM 1430 C CA . HIS A 1 188 ? 28.590 17.229 -7.714 1.00 89.69 188 HIS A CA 1
ATOM 1431 C C . HIS A 1 188 ? 27.247 17.763 -7.202 1.00 89.69 188 HIS A C 1
ATOM 1433 O O . HIS A 1 188 ? 26.634 18.599 -7.860 1.00 89.69 188 HIS A O 1
ATOM 1439 N N . MET A 1 189 ? 26.801 17.388 -5.993 1.00 87.88 189 MET A N 1
ATOM 1440 C CA . MET A 1 189 ? 25.538 17.904 -5.430 1.00 87.88 189 MET A CA 1
ATOM 1441 C C . MET A 1 189 ? 25.506 19.433 -5.263 1.00 87.88 189 MET A C 1
ATOM 1443 O O . MET A 1 189 ? 24.421 20.010 -5.165 1.00 87.88 189 MET A O 1
ATOM 1447 N N . ARG A 1 190 ? 26.672 20.090 -5.198 1.00 86.06 190 ARG A N 1
ATOM 1448 C CA . ARG A 1 190 ? 26.804 21.549 -5.087 1.00 86.06 190 ARG A CA 1
ATOM 1449 C C . ARG A 1 190 ? 26.900 22.251 -6.447 1.00 86.06 190 ARG A C 1
ATOM 1451 O O . ARG A 1 190 ? 26.479 23.403 -6.543 1.00 86.06 190 ARG A O 1
ATOM 1458 N N . ALA A 1 191 ? 27.462 21.596 -7.462 1.00 88.69 191 ALA A N 1
ATOM 1459 C CA . ALA A 1 191 ? 27.637 22.143 -8.809 1.00 88.69 191 ALA A CA 1
ATOM 1460 C C . ALA A 1 191 ? 26.464 21.816 -9.753 1.00 88.69 191 ALA A C 1
ATOM 1462 O O . ALA A 1 191 ? 26.115 22.629 -10.609 1.00 88.69 191 ALA A O 1
ATOM 1463 N N . CYS A 1 192 ? 25.840 20.647 -9.595 1.00 90.62 192 CYS A N 1
ATOM 1464 C CA . CYS A 1 192 ? 24.803 20.144 -10.485 1.00 90.62 192 CYS A CA 1
ATOM 1465 C C . CYS A 1 192 ? 23.477 20.901 -10.324 1.00 90.62 192 CYS A C 1
ATOM 1467 O O . CYS A 1 192 ? 22.778 20.798 -9.313 1.00 90.62 192 CYS A O 1
ATOM 1469 N N . THR A 1 193 ? 23.091 21.608 -11.385 1.00 88.56 193 THR A N 1
ATOM 1470 C CA . THR A 1 193 ? 21.806 22.312 -11.513 1.00 88.56 193 THR A CA 1
ATOM 1471 C C . THR A 1 193 ? 20.747 21.516 -12.281 1.00 88.56 193 THR A C 1
ATOM 1473 O O . THR A 1 193 ? 19.592 21.940 -12.327 1.00 88.56 193 THR A O 1
ATOM 1476 N N . GLN A 1 194 ? 21.101 20.369 -12.873 1.00 87.19 194 GLN A N 1
ATOM 1477 C CA . GLN A 1 194 ? 20.171 19.550 -13.651 1.00 87.19 194 GLN A CA 1
ATOM 1478 C C . GLN A 1 194 ? 19.105 18.908 -12.740 1.00 87.19 194 GLN A C 1
ATOM 1480 O O . GLN A 1 194 ? 19.463 18.146 -11.836 1.00 87.19 194 GLN A O 1
ATOM 1485 N N . PRO A 1 195 ? 17.797 19.141 -12.973 1.00 77.88 195 PRO A N 1
ATOM 1486 C CA . PRO A 1 195 ? 16.738 18.550 -12.152 1.00 77.88 195 PRO A CA 1
ATOM 1487 C C . PRO A 1 195 ? 16.597 17.035 -12.365 1.00 77.88 195 PRO A C 1
ATOM 1489 O O . PRO A 1 195 ? 16.094 16.350 -11.482 1.00 77.88 195 PRO A O 1
ATOM 1492 N N . GLY A 1 196 ? 17.048 16.523 -13.516 1.00 85.00 196 GLY A N 1
ATOM 1493 C CA . GLY A 1 196 ? 16.990 15.112 -13.901 1.00 85.00 196 GLY A CA 1
ATOM 1494 C C . GLY A 1 196 ? 18.276 14.310 -13.693 1.00 85.00 196 GLY A C 1
ATOM 1495 O O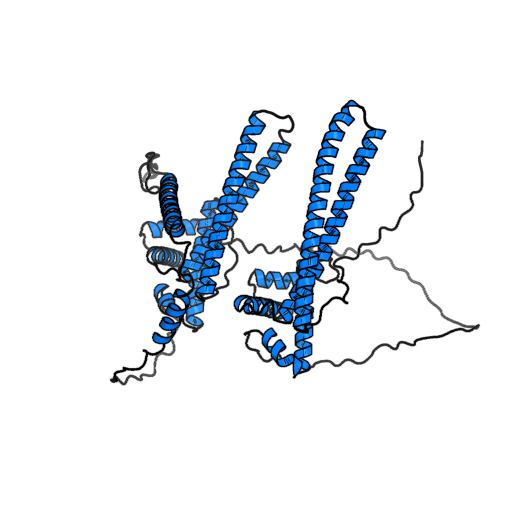 . GLY A 1 196 ? 18.336 13.185 -14.166 1.00 85.00 196 GLY A O 1
ATOM 1496 N N . CYS A 1 197 ? 19.314 14.843 -13.038 1.00 88.88 197 CYS A N 1
ATOM 1497 C CA . CYS A 1 197 ? 20.552 14.077 -12.850 1.00 88.88 197 CYS A CA 1
ATOM 1498 C C . CYS A 1 197 ? 20.286 12.822 -11.980 1.00 88.88 197 CYS A C 1
ATOM 1500 O O . CYS A 1 197 ? 19.905 12.977 -10.812 1.00 88.88 197 CYS A O 1
ATOM 1502 N N . PRO A 1 198 ? 20.509 11.589 -12.488 1.00 86.31 198 PRO A N 1
ATOM 1503 C CA . PRO A 1 198 ? 20.134 10.364 -11.780 1.00 86.31 198 PRO A CA 1
ATOM 1504 C C . PRO A 1 198 ? 20.893 10.195 -10.461 1.00 86.31 198 PRO A C 1
ATOM 1506 O O . PRO A 1 198 ? 20.295 9.792 -9.464 1.00 86.31 198 PRO A O 1
ATOM 1509 N N . PHE A 1 199 ? 22.169 10.595 -10.413 1.00 90.62 199 PHE A N 1
ATOM 1510 C CA . PHE A 1 199 ? 22.956 10.628 -9.178 1.00 90.62 199 PHE A CA 1
ATOM 1511 C C . PHE A 1 199 ? 22.313 11.550 -8.127 1.00 90.62 199 PHE A C 1
ATOM 1513 O O . PHE A 1 199 ? 21.988 11.113 -7.021 1.00 90.62 199 PHE A O 1
ATOM 1520 N N . CYS A 1 200 ? 22.050 12.814 -8.484 1.00 90.88 200 CYS A N 1
ATOM 1521 C CA . CYS A 1 200 ? 21.416 13.786 -7.590 1.00 90.88 200 CYS A CA 1
ATOM 1522 C C . CYS A 1 200 ? 20.041 13.320 -7.088 1.00 90.88 200 CYS A C 1
ATOM 1524 O O . CYS A 1 200 ? 19.733 13.498 -5.908 1.00 90.88 200 CYS A O 1
ATOM 1526 N N . VAL A 1 201 ? 19.218 12.726 -7.957 1.00 89.50 201 VAL A N 1
ATOM 1527 C CA . VAL A 1 201 ? 17.881 12.234 -7.594 1.00 89.50 201 VAL A CA 1
ATOM 1528 C C . VAL A 1 201 ? 17.981 11.056 -6.620 1.00 89.50 201 VAL A C 1
ATOM 1530 O O . VAL A 1 201 ? 17.356 11.104 -5.562 1.00 89.50 201 VAL A O 1
ATOM 1533 N N . ARG A 1 202 ? 18.824 10.047 -6.892 1.00 88.75 202 ARG A N 1
ATOM 1534 C CA . ARG A 1 202 ? 19.006 8.874 -6.007 1.00 88.75 202 ARG A CA 1
ATOM 1535 C C . ARG A 1 202 ? 19.566 9.262 -4.631 1.00 88.75 202 ARG A C 1
ATOM 1537 O O . ARG A 1 202 ? 19.057 8.794 -3.612 1.00 88.75 202 ARG A O 1
ATOM 1544 N N . VAL A 1 203 ? 20.559 10.156 -4.577 1.00 89.62 203 VAL A N 1
ATOM 1545 C CA . VAL A 1 203 ? 21.164 10.619 -3.311 1.00 89.62 203 VAL A CA 1
ATOM 1546 C C . VAL A 1 203 ? 20.171 11.442 -2.473 1.00 89.62 203 VAL A C 1
ATOM 1548 O O . VAL A 1 203 ? 20.096 11.257 -1.255 1.00 89.62 203 VAL A O 1
ATOM 1551 N N . ARG A 1 204 ? 19.345 12.298 -3.099 1.00 90.44 204 ARG A N 1
ATOM 1552 C CA . ARG A 1 204 ? 18.266 13.034 -2.406 1.00 90.44 204 ARG A CA 1
ATOM 1553 C C . ARG A 1 204 ? 17.161 12.101 -1.908 1.00 90.44 204 ARG A C 1
ATOM 1555 O O . ARG A 1 204 ? 16.790 12.184 -0.739 1.00 90.44 204 ARG A O 1
ATOM 1562 N N . LEU A 1 205 ? 16.707 11.167 -2.745 1.00 88.88 205 LEU A N 1
ATOM 1563 C CA . LEU A 1 205 ? 15.707 10.155 -2.391 1.00 88.88 205 LEU A CA 1
ATOM 1564 C C . LEU A 1 205 ? 16.131 9.372 -1.136 1.00 88.88 205 LEU A C 1
ATOM 1566 O O . LEU A 1 205 ? 15.369 9.275 -0.174 1.00 88.88 205 LEU A O 1
ATOM 1570 N N . ARG A 1 206 ? 17.387 8.903 -1.087 1.00 89.81 206 ARG A N 1
ATOM 1571 C CA . ARG A 1 206 ? 17.951 8.210 0.085 1.00 89.81 206 ARG A CA 1
ATOM 1572 C C . ARG A 1 206 ? 17.974 9.088 1.339 1.00 89.81 206 ARG A C 1
ATOM 1574 O O . ARG A 1 206 ? 17.581 8.632 2.413 1.00 89.81 206 ARG A O 1
ATOM 1581 N N . LYS A 1 207 ? 18.388 10.352 1.208 1.00 88.75 207 LYS A N 1
ATOM 1582 C CA . LYS A 1 207 ? 18.430 11.329 2.307 1.00 88.75 207 LYS A CA 1
ATOM 1583 C C . LYS A 1 207 ? 17.045 11.599 2.912 1.00 88.75 207 LYS A C 1
ATOM 1585 O O . LYS A 1 207 ? 16.929 11.663 4.142 1.00 88.75 207 LYS A O 1
ATOM 1590 N N . GLU A 1 208 ? 16.000 11.742 2.096 1.00 89.75 208 GLU A N 1
ATOM 1591 C CA . GLU A 1 208 ? 14.653 11.986 2.630 1.00 89.75 208 GLU A CA 1
ATOM 1592 C C . GLU A 1 208 ? 14.017 10.708 3.202 1.00 89.75 208 GLU A C 1
ATOM 1594 O O . GLU A 1 208 ? 13.417 10.771 4.275 1.00 89.75 208 GLU A O 1
ATOM 1599 N N . LEU A 1 209 ? 14.255 9.529 2.608 1.00 87.88 209 LEU A N 1
ATOM 1600 C CA . LEU A 1 209 ? 13.862 8.234 3.193 1.00 87.88 209 LEU A CA 1
ATOM 1601 C C . LEU A 1 209 ? 14.502 7.992 4.575 1.00 87.88 209 LEU A C 1
ATOM 1603 O O . LEU A 1 209 ? 13.819 7.581 5.517 1.00 87.88 209 LEU A O 1
ATOM 1607 N N . ASN A 1 210 ? 15.789 8.315 4.737 1.00 84.88 210 ASN A N 1
ATOM 1608 C CA . ASN A 1 210 ? 16.465 8.296 6.040 1.00 84.88 210 ASN A CA 1
ATOM 1609 C C . ASN A 1 210 ? 15.832 9.279 7.036 1.00 84.88 210 ASN A C 1
ATOM 1611 O O . ASN A 1 210 ? 15.659 8.963 8.216 1.00 84.88 210 ASN A O 1
ATOM 1615 N N . SER A 1 211 ? 15.431 10.458 6.560 1.00 86.88 211 SER A N 1
ATOM 1616 C CA . SER A 1 211 ? 14.763 11.473 7.380 1.00 86.88 211 SER A CA 1
ATOM 1617 C C . SER A 1 211 ? 13.351 11.036 7.808 1.00 86.88 211 SER A C 1
ATOM 1619 O O . SER A 1 211 ? 12.971 11.267 8.958 1.00 86.88 211 SER A O 1
ATOM 1621 N N . ILE A 1 212 ? 12.609 10.320 6.953 1.00 88.12 212 ILE A N 1
ATOM 1622 C CA . ILE A 1 212 ? 11.331 9.666 7.292 1.00 88.12 212 ILE A CA 1
ATOM 1623 C C . ILE A 1 212 ? 11.541 8.622 8.397 1.00 88.12 212 ILE A C 1
ATOM 1625 O O . ILE A 1 212 ? 10.919 8.738 9.456 1.00 88.12 212 ILE A O 1
ATOM 1629 N N . ARG A 1 213 ? 12.466 7.663 8.217 1.00 86.38 213 ARG A N 1
ATOM 1630 C CA . ARG A 1 213 ? 12.753 6.607 9.216 1.00 86.38 213 ARG A CA 1
ATOM 1631 C C . ARG A 1 213 ? 13.191 7.188 10.569 1.00 86.38 213 ARG A C 1
ATOM 1633 O O . ARG A 1 213 ? 12.787 6.697 11.629 1.00 86.38 213 ARG A O 1
ATOM 1640 N N . ALA A 1 214 ? 13.965 8.275 10.565 1.00 84.19 214 ALA A N 1
ATOM 1641 C CA . ALA A 1 214 ? 14.341 8.994 11.783 1.00 84.19 214 ALA A CA 1
ATOM 1642 C C . ALA A 1 214 ? 13.129 9.635 12.491 1.00 84.19 214 ALA A C 1
ATOM 1644 O O . ALA A 1 214 ? 12.984 9.516 13.713 1.00 84.19 214 ALA A O 1
ATOM 1645 N N . ILE A 1 215 ? 12.228 10.272 11.737 1.00 87.19 215 ILE A N 1
ATOM 1646 C CA . ILE A 1 215 ? 10.999 10.883 12.263 1.00 87.19 215 ILE A CA 1
ATOM 1647 C C . ILE A 1 215 ? 10.034 9.820 12.811 1.00 87.19 215 ILE A C 1
ATOM 1649 O O . ILE A 1 215 ? 9.476 10.007 13.892 1.00 87.19 215 ILE A O 1
ATOM 1653 N N . GLU A 1 216 ? 9.887 8.672 12.151 1.00 88.62 216 GLU A N 1
ATOM 1654 C CA . GLU A 1 216 ? 9.080 7.545 12.643 1.00 88.62 216 GLU A CA 1
ATOM 1655 C C . GLU A 1 216 ? 9.627 6.964 13.956 1.00 88.62 216 GLU A C 1
ATOM 1657 O O . GLU A 1 216 ? 8.860 6.674 14.883 1.00 88.62 216 GLU A O 1
ATOM 1662 N N . SER A 1 217 ? 10.956 6.885 14.096 1.00 85.81 217 SER A N 1
ATOM 1663 C CA . SER A 1 217 ? 11.610 6.520 15.359 1.00 85.81 217 SER A CA 1
ATOM 1664 C C . SER A 1 217 ? 11.268 7.510 16.482 1.00 85.81 217 SER A C 1
ATOM 1666 O O . SER A 1 217 ? 10.957 7.097 17.603 1.00 85.81 217 SER A O 1
ATOM 1668 N N . LEU A 1 218 ? 11.266 8.818 16.193 1.00 86.56 218 LEU A N 1
ATOM 1669 C CA . LEU A 1 218 ? 10.890 9.865 17.151 1.00 86.56 218 LEU A CA 1
ATOM 1670 C C . LEU A 1 218 ? 9.401 9.806 17.527 1.00 86.56 218 LEU A C 1
ATOM 1672 O O . LEU A 1 218 ? 9.082 9.843 18.716 1.00 86.56 218 LEU A O 1
ATOM 1676 N N . ILE A 1 219 ? 8.497 9.640 16.554 1.00 87.88 219 ILE A N 1
ATOM 1677 C CA . ILE A 1 219 ? 7.054 9.448 16.790 1.00 87.88 219 ILE A CA 1
ATOM 1678 C C . ILE A 1 219 ? 6.825 8.239 17.701 1.00 87.88 219 ILE A C 1
ATOM 1680 O O . ILE A 1 219 ? 6.093 8.336 18.687 1.00 87.88 219 ILE A O 1
ATOM 1684 N N . THR A 1 220 ? 7.490 7.118 17.418 1.00 86.50 220 THR A N 1
ATOM 1685 C CA . THR A 1 220 ? 7.375 5.879 18.200 1.00 86.50 220 THR A CA 1
ATOM 1686 C C . THR A 1 220 ? 7.855 6.077 19.637 1.00 86.50 220 THR A C 1
ATOM 1688 O O . THR A 1 220 ? 7.148 5.705 20.577 1.00 86.50 220 THR A O 1
ATOM 1691 N N . LYS A 1 221 ? 9.007 6.737 19.830 1.00 86.19 221 LYS A N 1
ATOM 1692 C CA . LYS A 1 221 ? 9.555 7.079 21.155 1.00 86.19 221 LYS A CA 1
ATOM 1693 C C . LYS A 1 221 ? 8.613 7.999 21.946 1.00 86.19 221 LYS A C 1
ATOM 1695 O O . LYS A 1 221 ? 8.356 7.726 23.116 1.00 86.19 221 LYS A O 1
ATOM 1700 N N . GLN A 1 222 ? 8.026 9.023 21.318 1.00 86.88 222 GLN A N 1
ATOM 1701 C CA . GLN A 1 222 ? 7.053 9.911 21.976 1.00 86.88 222 GLN A CA 1
ATOM 1702 C C . GLN A 1 222 ? 5.739 9.185 22.318 1.00 86.88 222 GLN A C 1
ATOM 1704 O O . GLN A 1 222 ? 5.278 9.259 23.457 1.00 86.88 222 GLN A O 1
ATOM 1709 N N . LYS A 1 223 ? 5.168 8.404 21.388 1.00 86.62 223 LYS A N 1
ATOM 1710 C CA . LYS A 1 223 ? 3.960 7.587 21.633 1.00 86.62 223 LYS A CA 1
ATOM 1711 C C . LYS A 1 223 ? 4.185 6.499 22.693 1.00 86.62 223 LYS A C 1
ATOM 1713 O O . LYS A 1 223 ? 3.229 6.062 23.334 1.00 86.62 223 LYS A O 1
ATOM 1718 N N . LEU A 1 224 ? 5.418 6.028 22.890 1.00 86.06 224 LEU A N 1
ATOM 1719 C CA . LEU A 1 224 ? 5.781 5.123 23.986 1.00 86.06 224 LEU A CA 1
ATOM 1720 C C . LEU A 1 224 ? 5.897 5.869 25.326 1.00 86.06 224 LEU A C 1
ATOM 1722 O O . LEU A 1 224 ? 5.306 5.432 26.312 1.00 86.06 224 LEU A O 1
ATOM 1726 N N . ALA A 1 225 ? 6.569 7.026 25.351 1.00 82.56 225 ALA A N 1
ATOM 1727 C CA . ALA A 1 225 ? 6.666 7.875 26.539 1.00 82.56 225 ALA A CA 1
ATOM 1728 C C . ALA A 1 225 ? 5.279 8.298 27.060 1.00 82.56 225 ALA A C 1
ATOM 1730 O O . ALA A 1 225 ? 5.006 8.164 28.251 1.00 82.56 225 ALA A O 1
ATOM 1731 N N . MET A 1 226 ? 4.369 8.707 26.165 1.00 84.81 226 MET A N 1
ATOM 1732 C CA . MET A 1 226 ? 2.974 9.021 26.505 1.00 84.81 226 MET A CA 1
ATOM 1733 C C . MET A 1 226 ? 2.254 7.836 27.170 1.00 84.81 226 MET A C 1
ATOM 1735 O O . MET A 1 226 ? 1.564 8.033 28.167 1.00 84.81 226 MET A O 1
ATOM 1739 N N . ARG A 1 227 ? 2.444 6.602 26.675 1.00 83.44 227 ARG A N 1
ATOM 1740 C CA . ARG A 1 227 ? 1.820 5.391 27.244 1.00 83.44 227 ARG A CA 1
ATOM 1741 C C . ARG A 1 227 ? 2.351 5.049 28.636 1.00 83.44 227 ARG A C 1
ATOM 1743 O O . ARG A 1 227 ? 1.548 4.883 29.550 1.00 83.44 227 ARG A O 1
ATOM 1750 N N . HIS A 1 228 ? 3.672 4.999 28.823 1.00 82.81 228 HIS A N 1
ATOM 1751 C CA . HIS A 1 228 ? 4.269 4.755 30.146 1.00 82.81 228 HIS A CA 1
ATOM 1752 C C . HIS A 1 228 ? 3.835 5.794 31.181 1.00 82.81 228 HIS A C 1
ATOM 1754 O O . HIS A 1 228 ? 3.660 5.489 32.358 1.00 82.81 228 HIS A O 1
ATOM 1760 N N . TRP A 1 229 ? 3.660 7.034 30.741 1.00 80.31 229 TRP A N 1
ATOM 1761 C CA . TRP A 1 229 ? 3.378 8.140 31.633 1.00 80.31 229 TRP A CA 1
ATOM 1762 C C . TRP A 1 229 ? 1.880 8.273 31.966 1.00 80.31 229 TRP A C 1
ATOM 1764 O O . TRP A 1 229 ? 1.551 8.559 33.113 1.00 80.31 229 TRP A O 1
ATOM 1774 N N . LEU A 1 230 ? 0.973 7.920 31.041 1.00 78.81 230 LEU A N 1
ATOM 1775 C CA . LEU A 1 230 ? -0.439 7.645 31.365 1.00 78.81 230 LEU A CA 1
ATOM 1776 C C . LEU A 1 230 ? -0.572 6.499 32.385 1.00 78.81 230 LEU A C 1
ATOM 1778 O O . LEU A 1 230 ? -1.343 6.602 33.335 1.00 78.81 230 LEU A O 1
ATOM 1782 N N . GLN A 1 231 ? 0.210 5.423 32.231 1.00 80.31 231 GLN A N 1
ATOM 1783 C CA . GLN A 1 231 ? 0.229 4.309 33.190 1.00 80.31 231 GLN A CA 1
ATOM 1784 C C . GLN A 1 231 ? 0.720 4.736 34.585 1.00 80.31 231 GLN A C 1
ATOM 1786 O O . GLN A 1 231 ? 0.227 4.211 35.582 1.00 80.31 231 GLN A O 1
ATOM 1791 N N . ALA A 1 232 ? 1.659 5.685 34.658 1.00 79.25 232 ALA A N 1
ATOM 1792 C CA . ALA A 1 232 ? 2.257 6.166 35.904 1.00 79.25 232 ALA A CA 1
ATOM 1793 C C . ALA A 1 232 ? 1.448 7.257 36.633 1.00 79.25 232 ALA A C 1
ATOM 1795 O O . ALA A 1 232 ? 1.718 7.520 37.805 1.00 79.25 232 ALA A O 1
ATOM 1796 N N . HIS A 1 233 ? 0.507 7.935 35.964 1.00 73.00 233 HIS A N 1
ATOM 1797 C CA . HIS A 1 233 ? -0.209 9.108 36.495 1.00 73.00 233 HIS A CA 1
ATOM 1798 C C . HIS A 1 233 ? -1.734 8.996 36.318 1.00 73.00 233 HIS A C 1
ATOM 1800 O O . HIS A 1 233 ? -2.386 9.932 35.854 1.00 73.00 233 HIS A O 1
ATOM 1806 N N . LYS A 1 234 ? -2.313 7.854 36.715 1.00 66.25 234 LYS A N 1
ATOM 1807 C CA . LYS A 1 234 ? -3.767 7.609 36.647 1.00 66.25 234 LYS A CA 1
ATOM 1808 C C . LYS A 1 234 ? -4.605 8.640 37.421 1.00 66.25 234 LYS A C 1
ATOM 1810 O O . LYS A 1 234 ? -5.702 8.970 36.989 1.00 66.25 234 LYS A O 1
ATOM 1815 N N . ASP A 1 235 ? -4.065 9.202 38.502 1.00 59.62 235 ASP A N 1
ATOM 1816 C CA . ASP A 1 235 ? -4.809 10.035 39.461 1.00 59.62 235 ASP A CA 1
ATOM 1817 C C . ASP A 1 235 ? -4.825 11.548 39.125 1.00 59.62 235 ASP A C 1
ATOM 1819 O O . ASP A 1 235 ? -4.895 12.401 40.008 1.00 59.62 235 ASP A O 1
ATOM 1823 N N . GLY A 1 236 ? -4.755 11.909 37.837 1.00 58.25 236 GLY A N 1
ATOM 1824 C CA . GLY A 1 236 ? -5.256 13.205 37.343 1.00 58.25 236 GLY A CA 1
ATOM 1825 C C . GLY A 1 236 ? -4.520 14.486 37.775 1.00 58.25 236 GLY A C 1
ATOM 1826 O O . GLY A 1 236 ? -5.135 15.553 37.830 1.00 58.25 236 GLY A O 1
ATOM 1827 N N . ALA A 1 237 ? -3.218 14.436 38.075 1.00 62.81 237 ALA A N 1
ATOM 1828 C CA . ALA A 1 237 ? -2.451 15.636 38.438 1.00 62.81 237 ALA A CA 1
ATOM 1829 C C . ALA A 1 237 ? -2.468 16.713 37.325 1.00 62.81 237 ALA A C 1
ATOM 1831 O O . ALA A 1 237 ? -2.379 16.408 36.139 1.00 62.81 237 ALA A O 1
ATOM 1832 N N . ARG A 1 238 ? -2.514 18.007 37.675 1.00 61.41 238 ARG A N 1
ATOM 1833 C CA . ARG A 1 238 ? -2.642 19.089 36.671 1.00 61.41 238 ARG A CA 1
ATOM 1834 C C . ARG A 1 238 ? -1.407 19.236 35.771 1.00 61.41 238 ARG A C 1
ATOM 1836 O O . ARG A 1 238 ? -1.540 19.451 34.568 1.00 61.41 238 ARG A O 1
ATOM 1843 N N . ASP A 1 239 ? -0.218 19.012 36.326 1.00 65.00 239 ASP A N 1
ATOM 1844 C CA . ASP A 1 239 ? 1.031 18.902 35.557 1.00 65.00 239 ASP A CA 1
ATOM 1845 C C . ASP A 1 239 ? 1.039 17.660 34.647 1.00 65.00 239 ASP A C 1
ATOM 1847 O O . ASP A 1 239 ? 1.765 17.622 33.645 1.00 65.00 239 ASP A O 1
ATOM 1851 N N . ALA A 1 240 ? 0.181 16.672 34.949 1.00 67.31 240 ALA A N 1
ATOM 1852 C CA . ALA A 1 240 ? -0.052 15.514 34.100 1.00 67.31 240 ALA A CA 1
ATOM 1853 C C . ALA A 1 240 ? -0.927 15.819 32.856 1.00 67.31 240 ALA A C 1
ATOM 1855 O O . ALA A 1 240 ? -0.991 15.011 31.937 1.00 67.31 240 ALA A O 1
ATOM 1856 N N . ALA A 1 241 ? -1.510 17.016 32.728 1.00 74.06 241 ALA A N 1
ATOM 1857 C CA . ALA A 1 241 ? -2.033 17.481 31.438 1.00 74.06 241 ALA A CA 1
ATOM 1858 C C . ALA A 1 241 ? -0.917 18.076 30.554 1.00 74.06 241 ALA A C 1
ATOM 1860 O O . ALA A 1 241 ? -0.869 17.853 29.343 1.00 74.06 241 ALA A O 1
ATOM 1861 N N . ALA A 1 242 ? 0.012 18.829 31.155 1.00 78.62 242 ALA A N 1
ATOM 1862 C CA . ALA A 1 242 ? 0.974 19.654 30.424 1.00 78.62 242 ALA A CA 1
ATOM 1863 C C . ALA A 1 242 ? 1.983 18.837 29.595 1.00 78.62 242 ALA A C 1
ATOM 1865 O O . ALA A 1 242 ? 2.156 19.106 28.405 1.00 78.62 242 ALA A O 1
ATOM 1866 N N . LYS A 1 243 ? 2.632 17.821 30.188 1.00 80.50 243 LYS A N 1
ATOM 1867 C CA . LYS A 1 243 ? 3.640 17.020 29.460 1.00 80.50 243 LYS A CA 1
ATOM 1868 C C . LYS A 1 243 ? 3.012 16.111 28.397 1.00 80.50 243 LYS A C 1
ATOM 1870 O O . LYS A 1 243 ? 3.596 15.967 27.327 1.00 80.50 243 LYS A O 1
ATOM 1875 N N . PHE A 1 244 ? 1.813 15.570 28.632 1.00 83.81 244 PHE A N 1
ATOM 1876 C CA . PHE A 1 244 ? 1.079 14.808 27.614 1.00 83.81 244 PHE A CA 1
ATOM 1877 C C . PHE A 1 244 ? 0.733 15.676 26.408 1.00 83.81 244 PHE A C 1
ATOM 1879 O O . PHE A 1 244 ? 1.045 15.301 25.281 1.00 83.81 244 PHE A O 1
ATOM 1886 N N . ASN A 1 245 ? 0.180 16.871 26.639 1.00 85.44 245 ASN A N 1
ATOM 1887 C CA . ASN A 1 245 ? -0.136 17.813 25.566 1.00 85.44 245 ASN A CA 1
ATOM 1888 C C . ASN A 1 245 ? 1.120 18.267 24.801 1.00 85.44 245 ASN A C 1
ATOM 1890 O O . ASN A 1 245 ? 1.066 18.422 23.581 1.00 85.44 245 ASN A O 1
ATOM 1894 N N . PHE A 1 246 ? 2.266 18.412 25.476 1.00 87.38 246 PHE A N 1
ATOM 1895 C CA . PHE A 1 246 ? 3.550 18.665 24.815 1.00 87.38 246 PHE A CA 1
ATOM 1896 C C . PHE A 1 246 ? 3.977 17.498 23.907 1.00 87.38 246 PHE A C 1
ATOM 1898 O O . PHE A 1 246 ? 4.246 17.717 22.725 1.00 87.38 246 PHE A O 1
ATOM 1905 N N . CYS A 1 247 ? 3.984 16.259 24.411 1.00 86.56 247 CYS A N 1
ATOM 1906 C CA . CYS A 1 247 ? 4.329 15.074 23.618 1.00 86.56 247 CYS A CA 1
ATOM 1907 C C . CYS A 1 247 ? 3.355 14.850 22.449 1.00 86.56 247 CYS A C 1
ATOM 1909 O O . CYS A 1 247 ? 3.796 14.590 21.333 1.00 86.56 247 CYS A O 1
ATOM 1911 N N . ALA A 1 248 ? 2.048 15.030 22.665 1.00 87.25 248 ALA A N 1
ATOM 1912 C CA . ALA A 1 248 ? 1.027 14.948 21.621 1.00 87.25 248 ALA A CA 1
ATOM 1913 C C . ALA A 1 248 ? 1.207 16.030 20.540 1.00 87.25 248 ALA A C 1
ATOM 1915 O O . ALA A 1 248 ? 1.015 15.762 19.354 1.00 87.25 248 ALA A O 1
ATOM 1916 N N . SER A 1 249 ? 1.614 17.243 20.930 1.00 91.75 249 SER A N 1
ATOM 1917 C CA . SER A 1 249 ? 1.950 18.322 19.994 1.00 91.75 249 SER A CA 1
ATOM 1918 C C . SER A 1 249 ? 3.196 17.984 19.164 1.00 91.75 249 SER A C 1
ATOM 1920 O O . SER A 1 249 ? 3.167 18.115 17.942 1.00 91.75 249 SER A O 1
ATOM 1922 N N . GLN A 1 250 ? 4.254 17.457 19.796 1.00 91.56 250 GLN A N 1
ATOM 1923 C CA . GLN A 1 250 ? 5.454 16.982 19.096 1.00 91.56 250 GLN A CA 1
ATOM 1924 C C . GLN A 1 250 ? 5.148 15.830 18.130 1.00 91.56 250 GLN A C 1
ATOM 1926 O O . GLN A 1 250 ? 5.605 15.865 16.992 1.00 91.56 250 GLN A O 1
ATOM 1931 N N . VAL A 1 251 ? 4.317 14.859 18.526 1.00 90.88 251 VAL A N 1
ATOM 1932 C CA . VAL A 1 251 ? 3.837 13.787 17.635 1.00 90.88 251 VAL A CA 1
ATOM 1933 C C . VAL A 1 251 ? 3.137 14.369 16.403 1.00 90.88 251 VAL A C 1
ATOM 1935 O O . VAL A 1 251 ? 3.541 14.051 15.290 1.00 90.88 251 VAL A O 1
ATOM 1938 N N . LYS A 1 252 ? 2.185 15.298 16.576 1.00 93.38 252 LYS A N 1
ATOM 1939 C CA . LYS A 1 252 ? 1.491 15.960 15.453 1.00 93.38 252 LYS A CA 1
ATOM 1940 C C . LYS A 1 252 ? 2.417 16.821 14.582 1.00 93.38 252 LYS A C 1
ATOM 1942 O O . LYS A 1 252 ? 2.164 16.991 13.390 1.00 93.38 252 LYS A O 1
ATOM 1947 N N . GLU A 1 253 ? 3.480 17.395 15.147 1.00 94.12 253 GLU A N 1
ATOM 1948 C CA . GLU A 1 253 ? 4.495 18.128 14.382 1.00 94.12 253 GLU A CA 1
ATOM 1949 C C . GLU A 1 253 ? 5.371 17.182 13.548 1.00 94.12 253 GLU A C 1
ATOM 1951 O O . GLU A 1 253 ? 5.624 17.456 12.374 1.00 94.12 253 GLU A O 1
ATOM 1956 N N . TYR A 1 254 ? 5.793 16.059 14.130 1.00 93.00 254 TYR A N 1
ATOM 1957 C CA . TYR A 1 254 ? 6.558 15.019 13.449 1.00 93.00 254 TYR A CA 1
ATOM 1958 C C . TYR A 1 254 ? 5.741 14.315 12.360 1.00 93.00 254 TYR A C 1
ATOM 1960 O O . TYR A 1 254 ? 6.248 14.137 11.260 1.00 93.00 254 TYR A O 1
ATOM 1968 N N . GLU A 1 255 ? 4.472 13.986 12.610 1.00 92.44 255 GLU A N 1
ATOM 1969 C CA . GLU A 1 255 ? 3.574 13.381 11.614 1.00 92.44 255 GLU A CA 1
ATOM 1970 C C . GLU A 1 255 ? 3.366 14.308 10.405 1.00 92.44 255 GLU A C 1
ATOM 1972 O O . GLU A 1 255 ? 3.446 13.855 9.266 1.00 92.44 255 GLU A O 1
ATOM 1977 N N . ARG A 1 256 ? 3.230 15.626 10.624 1.00 95.00 256 ARG A N 1
ATOM 1978 C CA . ARG A 1 256 ? 3.192 16.610 9.527 1.00 95.00 256 ARG A CA 1
ATOM 1979 C C . ARG A 1 256 ? 4.503 16.660 8.735 1.00 95.00 256 ARG A C 1
ATOM 1981 O O . ARG A 1 256 ? 4.465 16.736 7.514 1.00 95.00 256 ARG A O 1
ATOM 1988 N N . LYS A 1 257 ? 5.658 16.627 9.411 1.00 93.50 257 LYS A N 1
ATOM 1989 C CA . LYS A 1 257 ? 6.975 16.611 8.742 1.00 93.50 257 LYS A CA 1
ATOM 1990 C C . LYS A 1 257 ? 7.204 15.317 7.961 1.00 93.50 257 LYS A C 1
ATOM 1992 O O . LYS A 1 257 ? 7.773 15.376 6.883 1.00 93.50 257 LYS A O 1
ATOM 1997 N N . ARG A 1 258 ? 6.733 14.177 8.478 1.00 94.50 258 ARG A N 1
ATOM 1998 C CA . ARG A 1 258 ? 6.762 12.884 7.784 1.00 94.50 258 ARG A CA 1
ATOM 1999 C C . ARG A 1 258 ? 6.001 12.958 6.461 1.00 94.50 258 ARG A C 1
ATOM 2001 O O . ARG A 1 258 ? 6.558 12.560 5.451 1.00 94.50 258 ARG A O 1
ATOM 2008 N N . LEU A 1 259 ? 4.769 13.478 6.472 1.00 92.94 259 LEU A N 1
ATOM 2009 C CA . LEU A 1 259 ? 3.952 13.614 5.259 1.00 92.94 259 LEU A CA 1
ATOM 2010 C C . LEU A 1 259 ? 4.655 14.478 4.203 1.00 92.94 259 LEU A C 1
ATOM 2012 O O . LEU A 1 259 ? 4.883 13.993 3.107 1.00 92.94 259 LEU A O 1
ATOM 2016 N N . LEU A 1 260 ? 5.155 15.661 4.579 1.00 94.56 260 LEU A N 1
ATOM 2017 C CA . LEU A 1 260 ? 5.893 16.544 3.659 1.00 94.56 260 LEU A CA 1
ATOM 2018 C C . LEU A 1 260 ? 7.150 15.909 3.032 1.00 94.56 260 LEU A C 1
ATOM 2020 O O . LEU A 1 260 ? 7.587 16.357 1.977 1.00 94.56 260 LEU A O 1
ATOM 2024 N N . LEU A 1 261 ? 7.760 14.908 3.679 1.00 91.19 261 LEU A N 1
ATOM 2025 C CA . LEU A 1 261 ? 8.874 14.148 3.104 1.00 91.19 261 LEU A CA 1
ATOM 2026 C C . LEU A 1 261 ? 8.400 12.987 2.221 1.00 91.19 261 LEU A C 1
ATOM 2028 O O . LEU A 1 261 ? 9.089 12.659 1.263 1.00 91.19 261 LEU A O 1
ATOM 2032 N N . VAL A 1 262 ? 7.249 12.376 2.521 1.00 89.94 262 VAL A N 1
ATOM 2033 C CA . VAL A 1 262 ? 6.610 11.386 1.636 1.00 89.94 262 VAL A CA 1
ATOM 2034 C C . VAL A 1 262 ? 6.194 12.067 0.332 1.00 89.94 262 VAL A C 1
ATOM 2036 O O . VAL A 1 262 ? 6.609 11.613 -0.725 1.00 89.94 262 VAL A O 1
ATOM 2039 N N . ASP A 1 263 ? 5.539 13.231 0.408 1.00 90.69 263 ASP A N 1
ATOM 2040 C CA . ASP A 1 263 ? 5.170 14.043 -0.760 1.00 90.69 263 ASP A CA 1
ATOM 2041 C C . ASP A 1 263 ? 6.394 14.341 -1.666 1.00 90.69 263 ASP A C 1
ATOM 2043 O O . ASP A 1 263 ? 6.307 14.286 -2.891 1.00 90.69 263 ASP A O 1
ATOM 2047 N N . GLN A 1 264 ? 7.566 14.610 -1.068 1.00 91.31 264 GLN A N 1
ATOM 2048 C CA . GLN A 1 264 ? 8.831 14.842 -1.789 1.00 91.31 264 GLN A CA 1
ATOM 2049 C C . GLN A 1 264 ? 9.456 13.562 -2.363 1.00 91.31 264 GLN A C 1
ATOM 2051 O O . GLN A 1 264 ? 10.063 13.602 -3.433 1.00 91.31 264 GLN A O 1
ATOM 2056 N N . VAL A 1 265 ? 9.335 12.431 -1.664 1.00 89.31 265 VAL A N 1
ATOM 2057 C CA . VAL A 1 265 ? 9.741 11.111 -2.171 1.00 89.31 265 VAL A CA 1
ATOM 2058 C C . VAL A 1 265 ? 8.898 10.741 -3.393 1.00 89.31 265 VAL A C 1
ATOM 2060 O O . VAL A 1 265 ? 9.458 10.329 -4.406 1.00 89.31 265 VAL A O 1
ATOM 2063 N N . ASP A 1 266 ? 7.590 10.983 -3.347 1.00 84.75 266 ASP A N 1
ATOM 2064 C CA . ASP A 1 266 ? 6.668 10.689 -4.444 1.00 84.75 266 ASP A CA 1
ATOM 2065 C C . ASP A 1 266 ? 6.859 11.646 -5.637 1.00 84.75 266 ASP A C 1
ATOM 2067 O O . ASP A 1 266 ? 6.821 11.203 -6.788 1.00 84.75 266 ASP A O 1
ATOM 2071 N N . GLU A 1 267 ? 7.182 12.926 -5.400 1.00 88.12 267 GLU A N 1
ATOM 2072 C CA . GLU A 1 267 ? 7.614 13.860 -6.454 1.00 88.12 267 GLU A CA 1
ATOM 2073 C C . GLU A 1 267 ? 8.920 13.394 -7.128 1.00 88.12 267 GLU A C 1
ATOM 2075 O O . GLU A 1 267 ? 9.022 13.399 -8.358 1.00 88.12 267 GLU A O 1
ATOM 2080 N N . MET A 1 268 ? 9.911 12.938 -6.349 1.00 87.06 268 MET A N 1
ATOM 2081 C CA . MET A 1 268 ? 11.172 12.411 -6.889 1.00 87.06 268 MET A CA 1
ATOM 2082 C C . MET A 1 268 ? 10.976 11.101 -7.663 1.00 87.06 268 MET A C 1
ATOM 2084 O O . MET A 1 268 ? 11.550 10.954 -8.741 1.00 87.06 268 MET A O 1
ATOM 2088 N N . ASN A 1 269 ? 10.137 10.184 -7.177 1.00 84.25 269 ASN A N 1
ATOM 2089 C CA . ASN A 1 269 ? 9.781 8.952 -7.891 1.00 84.25 269 ASN A CA 1
ATOM 2090 C C . ASN A 1 269 ? 9.055 9.266 -9.213 1.00 84.25 269 ASN A C 1
ATOM 2092 O O . ASN A 1 269 ? 9.423 8.747 -10.267 1.00 84.25 269 ASN A O 1
ATOM 2096 N N . SER A 1 270 ? 8.098 10.199 -9.188 1.00 84.38 270 SER A N 1
ATOM 2097 C CA . SER A 1 270 ? 7.407 10.690 -10.391 1.00 84.38 270 SER A CA 1
ATOM 2098 C C . SER A 1 270 ? 8.375 11.327 -11.397 1.00 84.38 270 SER A C 1
ATOM 2100 O O . SER A 1 270 ? 8.190 11.213 -12.608 1.00 84.38 270 SER A O 1
ATOM 2102 N N . LEU A 1 271 ? 9.432 11.988 -10.913 1.00 82.19 271 LEU A N 1
ATOM 2103 C CA . LEU A 1 271 ? 10.486 12.562 -11.748 1.00 82.19 271 LEU A CA 1
ATOM 2104 C C . LEU A 1 271 ? 11.401 11.489 -12.361 1.00 82.19 271 LEU A C 1
ATOM 2106 O O . LEU A 1 271 ? 11.734 11.627 -13.536 1.00 82.19 271 LEU A O 1
ATOM 2110 N N . VAL A 1 272 ? 11.755 10.424 -11.625 1.00 81.19 272 VAL A N 1
ATOM 2111 C CA . VAL A 1 272 ? 12.486 9.256 -12.164 1.00 81.19 272 VAL A CA 1
ATOM 2112 C C . VAL A 1 272 ? 11.723 8.638 -13.334 1.00 81.19 272 VAL A C 1
ATOM 2114 O O . VAL A 1 272 ? 12.298 8.489 -14.411 1.00 81.19 272 VAL A O 1
ATOM 2117 N N . LEU A 1 273 ? 10.432 8.346 -13.142 1.00 81.50 273 LEU A N 1
ATOM 2118 C CA . LEU A 1 273 ? 9.571 7.736 -14.162 1.00 81.50 273 LEU A CA 1
ATOM 2119 C C . LEU A 1 273 ? 9.421 8.644 -15.392 1.00 81.50 273 LEU A C 1
ATOM 2121 O O . LEU A 1 273 ? 9.737 8.243 -16.511 1.00 81.50 273 LEU A O 1
ATOM 2125 N N . ARG A 1 274 ? 9.015 9.906 -15.188 1.00 82.88 274 ARG A N 1
ATOM 2126 C CA . ARG A 1 274 ? 8.787 10.882 -16.270 1.00 82.88 274 ARG A CA 1
ATOM 2127 C C . ARG A 1 274 ? 10.030 11.158 -17.121 1.00 82.88 274 ARG A C 1
ATOM 2129 O O . ARG A 1 274 ? 9.889 11.475 -18.297 1.00 82.88 274 ARG A O 1
ATOM 2136 N N . LEU A 1 275 ? 11.223 11.098 -16.530 1.00 79.19 275 LEU A N 1
ATOM 2137 C CA . LEU A 1 275 ? 12.488 11.343 -17.229 1.00 79.19 275 LEU A CA 1
ATOM 2138 C C . LEU A 1 275 ? 13.212 10.050 -17.642 1.00 79.19 275 LEU A C 1
ATOM 2140 O O . LEU A 1 275 ? 14.339 10.137 -18.118 1.00 79.19 275 LEU A O 1
ATOM 2144 N N . ARG A 1 276 ? 12.584 8.874 -17.461 1.00 80.44 276 ARG A N 1
ATOM 2145 C CA . ARG A 1 276 ? 13.150 7.541 -17.755 1.00 80.44 276 ARG A CA 1
ATOM 2146 C C . ARG A 1 276 ? 14.571 7.357 -17.195 1.00 80.44 276 ARG A C 1
ATOM 2148 O O . ARG A 1 276 ? 15.459 6.838 -17.864 1.00 80.44 276 ARG A O 1
ATOM 2155 N N . LEU A 1 277 ? 14.802 7.825 -15.965 1.00 78.62 277 LEU A N 1
ATOM 2156 C CA . LEU A 1 277 ? 16.125 7.746 -15.338 1.00 78.62 277 LEU A CA 1
ATOM 2157 C C . LEU A 1 277 ? 16.445 6.297 -14.932 1.00 78.62 277 LEU A C 1
ATOM 2159 O O . LEU A 1 277 ? 15.562 5.648 -14.363 1.00 78.62 277 LEU A O 1
ATOM 2163 N N . PRO A 1 278 ? 17.694 5.815 -15.112 1.00 75.62 278 PRO A N 1
ATOM 2164 C CA . PRO A 1 278 ? 18.083 4.449 -14.769 1.00 75.62 278 PRO A CA 1
ATOM 2165 C C . PRO A 1 278 ? 17.604 3.986 -13.384 1.00 75.62 278 PRO A C 1
ATOM 2167 O O . PRO A 1 278 ? 17.739 4.688 -12.364 1.00 75.62 278 PRO A O 1
ATOM 2170 N N . ILE A 1 279 ? 17.013 2.788 -13.353 1.00 72.88 279 ILE A N 1
ATOM 2171 C CA . ILE A 1 279 ? 16.434 2.192 -12.148 1.00 72.88 279 ILE A CA 1
ATOM 2172 C C . ILE A 1 279 ? 17.456 1.287 -11.471 1.00 72.88 279 ILE A C 1
ATOM 2174 O O . ILE A 1 279 ? 17.466 0.073 -11.625 1.00 72.88 279 ILE A O 1
ATOM 2178 N N . PHE A 1 280 ? 18.323 1.919 -10.684 1.00 74.94 280 PHE A N 1
ATOM 2179 C CA . PHE A 1 280 ? 19.252 1.207 -9.820 1.00 74.94 280 PHE A CA 1
ATOM 2180 C C . PHE A 1 280 ? 18.560 0.720 -8.541 1.00 74.94 280 PHE A C 1
ATOM 2182 O O . PHE A 1 280 ? 18.019 1.516 -7.757 1.00 74.94 280 PHE A O 1
ATOM 2189 N N . ASN A 1 281 ? 18.624 -0.593 -8.342 1.00 71.38 281 ASN A N 1
ATOM 2190 C CA . ASN A 1 281 ? 18.030 -1.335 -7.240 1.00 71.38 281 ASN A CA 1
ATOM 2191 C C . ASN A 1 281 ? 19.033 -1.451 -6.078 1.00 71.38 281 ASN A C 1
ATOM 2193 O O . ASN A 1 281 ? 19.842 -2.372 -6.022 1.00 71.38 281 ASN A O 1
ATOM 2197 N N . PHE A 1 282 ? 18.995 -0.490 -5.148 1.00 74.38 282 PHE A N 1
ATOM 2198 C CA . PHE A 1 282 ? 19.879 -0.461 -3.974 1.00 74.38 282 PHE A CA 1
ATOM 2199 C C . PHE A 1 282 ? 19.188 -0.986 -2.703 1.00 74.38 282 PHE A C 1
ATOM 2201 O O . PHE A 1 282 ? 18.006 -0.685 -2.505 1.00 74.38 282 PHE A O 1
ATOM 2208 N N . PRO A 1 283 ? 19.919 -1.652 -1.781 1.00 72.06 283 PRO A N 1
ATOM 2209 C CA . PRO A 1 283 ? 19.376 -2.136 -0.509 1.00 72.06 283 PRO A CA 1
ATOM 2210 C C . PRO A 1 283 ? 18.649 -1.048 0.288 1.00 72.06 283 PRO A C 1
ATOM 2212 O O . PRO A 1 283 ? 19.028 0.127 0.232 1.00 72.06 283 PRO A O 1
ATOM 2215 N N . GLN A 1 284 ? 17.633 -1.422 1.071 1.00 71.69 284 GLN A N 1
ATOM 2216 C CA . GLN A 1 284 ? 16.843 -0.475 1.872 1.00 71.69 284 GLN A CA 1
ATOM 2217 C C . GLN A 1 284 ? 17.708 0.389 2.825 1.00 71.69 284 GLN A C 1
ATOM 2219 O O . GLN A 1 284 ? 18.785 -0.047 3.226 1.00 71.69 284 GLN A O 1
ATOM 2224 N N . PRO A 1 285 ? 17.252 1.594 3.242 1.00 64.81 285 PRO A N 1
ATOM 2225 C CA . PRO A 1 285 ? 18.042 2.494 4.091 1.00 64.81 285 PRO A CA 1
ATOM 2226 C C . PRO A 1 285 ? 18.403 1.879 5.450 1.00 64.81 285 PRO A C 1
ATOM 2228 O O . PRO A 1 285 ? 17.544 1.729 6.330 1.00 64.81 285 PRO A O 1
ATOM 2231 N N . ALA A 1 286 ? 19.671 1.497 5.595 1.00 64.81 286 ALA A N 1
ATOM 2232 C CA . ALA A 1 286 ? 20.193 0.791 6.756 1.00 64.81 286 ALA A CA 1
ATOM 2233 C C . ALA A 1 286 ? 20.425 1.765 7.922 1.00 64.81 286 ALA A C 1
ATOM 2235 O O . ALA A 1 286 ? 20.866 2.897 7.729 1.00 64.81 286 ALA A O 1
ATOM 2236 N N . TRP A 1 287 ? 20.108 1.346 9.153 1.00 63.09 287 TRP A N 1
ATOM 2237 C CA . TRP A 1 287 ? 20.235 2.236 10.316 1.00 63.09 287 TRP A CA 1
ATOM 2238 C C . TRP A 1 287 ? 21.699 2.432 10.737 1.00 63.09 287 TRP A C 1
ATOM 2240 O O . TRP A 1 287 ? 22.055 3.496 11.231 1.00 63.09 287 TRP A O 1
ATOM 2250 N N . HIS A 1 288 ? 22.551 1.432 10.515 1.00 64.56 288 HIS A N 1
ATOM 2251 C CA . HIS A 1 288 ? 24.013 1.532 10.522 1.00 64.56 288 HIS A CA 1
ATOM 2252 C C . HIS A 1 288 ? 24.538 0.969 9.198 1.00 64.56 288 HIS A C 1
ATOM 2254 O O . HIS A 1 288 ? 23.857 0.147 8.590 1.00 64.56 288 HIS A O 1
ATOM 2260 N N . ILE A 1 289 ? 25.751 1.355 8.791 1.00 57.91 289 ILE A N 1
ATOM 2261 C CA . ILE A 1 289 ? 26.429 0.798 7.603 1.00 57.91 289 ILE A CA 1
ATOM 2262 C C . ILE A 1 289 ? 26.506 -0.736 7.698 1.00 57.91 289 ILE A C 1
ATOM 2264 O O . ILE A 1 289 ? 26.194 -1.437 6.743 1.00 57.91 289 ILE A O 1
ATOM 2268 N N . ASP A 1 290 ? 26.816 -1.227 8.896 1.00 54.72 290 ASP A N 1
ATOM 2269 C CA . ASP A 1 290 ? 26.995 -2.641 9.242 1.00 54.72 290 ASP A CA 1
ATOM 2270 C C . ASP A 1 290 ? 25.751 -3.223 9.937 1.00 54.72 290 ASP A C 1
ATOM 2272 O O . ASP A 1 290 ? 25.814 -4.220 10.656 1.00 54.72 290 ASP A O 1
ATOM 2276 N N . SER A 1 291 ? 24.588 -2.585 9.754 1.00 46.50 291 SER A N 1
ATOM 2277 C CA . SER A 1 291 ? 23.330 -3.311 9.900 1.00 46.50 291 SER A CA 1
ATOM 2278 C C . SER A 1 291 ? 23.205 -4.236 8.700 1.00 46.50 291 SER A C 1
ATOM 2280 O O . SER A 1 291 ? 22.818 -3.786 7.622 1.00 46.50 291 SER A O 1
ATOM 2282 N N . GLU A 1 292 ? 23.463 -5.530 8.904 1.00 35.97 292 GLU A N 1
ATOM 2283 C CA . GLU A 1 292 ? 22.844 -6.547 8.053 1.00 35.97 292 GLU A CA 1
ATOM 2284 C C . GLU A 1 292 ? 21.351 -6.187 7.893 1.00 35.97 292 GLU A C 1
ATOM 2286 O O . GLU A 1 292 ? 20.717 -5.759 8.875 1.00 35.97 292 GLU A O 1
ATOM 2291 N N . PRO A 1 293 ? 20.761 -6.313 6.685 1.00 38.91 293 PRO A N 1
ATOM 2292 C CA . PRO A 1 293 ? 19.312 -6.208 6.554 1.00 38.91 293 PRO A CA 1
ATOM 2293 C C . PRO A 1 293 ? 18.685 -7.185 7.561 1.00 38.91 293 PRO A C 1
ATOM 2295 O O . PRO A 1 293 ? 19.275 -8.239 7.794 1.00 38.91 293 PRO A O 1
ATOM 2298 N N . PRO A 1 294 ? 17.550 -6.856 8.211 1.00 31.92 294 PRO A N 1
ATOM 2299 C CA . PRO A 1 294 ? 17.064 -7.572 9.395 1.00 31.92 294 PRO A CA 1
ATOM 2300 C C . PRO A 1 294 ? 16.448 -8.946 9.066 1.00 31.92 294 PRO A C 1
ATOM 2302 O O . PRO A 1 294 ? 15.278 -9.220 9.350 1.00 31.92 294 PRO A O 1
ATOM 2305 N N . ILE A 1 295 ? 17.277 -9.827 8.508 1.00 32.59 295 ILE A N 1
ATOM 2306 C CA . ILE A 1 295 ? 17.085 -11.258 8.364 1.00 32.59 295 ILE A CA 1
ATOM 2307 C C . ILE A 1 295 ? 16.847 -11.791 9.772 1.00 32.59 295 ILE A C 1
ATOM 2309 O O . ILE A 1 295 ? 17.740 -11.829 10.618 1.00 32.59 295 ILE A O 1
ATOM 2313 N N . LYS A 1 296 ? 15.614 -12.222 10.033 1.00 29.25 296 LYS A N 1
ATOM 2314 C CA . LYS A 1 296 ? 15.311 -13.028 11.212 1.00 29.25 296 LYS A CA 1
ATOM 2315 C C . LYS A 1 296 ? 15.882 -14.423 10.994 1.00 29.25 296 LYS A C 1
ATOM 2317 O O . LYS A 1 296 ? 15.159 -15.340 10.615 1.00 29.25 296 LYS A O 1
ATOM 2322 N N . THR A 1 297 ? 17.173 -14.581 11.257 1.00 30.33 297 THR A N 1
ATOM 2323 C CA . THR A 1 297 ? 17.794 -15.883 11.490 1.00 30.33 297 THR A CA 1
ATOM 2324 C C . THR A 1 297 ? 17.186 -16.480 12.758 1.00 30.33 297 THR A C 1
ATOM 2326 O O . THR A 1 297 ? 17.691 -16.307 13.867 1.00 30.33 297 THR A O 1
ATOM 2329 N N . GLU A 1 298 ? 16.044 -17.157 12.608 1.00 28.94 298 GLU A N 1
ATOM 2330 C CA . GLU A 1 298 ? 15.472 -17.954 13.688 1.00 28.94 298 GLU A CA 1
ATOM 2331 C C . GLU A 1 298 ? 16.490 -19.024 14.092 1.00 28.94 298 GLU A C 1
ATOM 2333 O O . GLU A 1 298 ? 16.973 -19.809 13.271 1.00 28.94 298 GLU A O 1
ATOM 2338 N N . SER A 1 299 ? 16.855 -19.033 15.372 1.00 31.45 299 SER A N 1
ATOM 2339 C CA . SER A 1 299 ? 17.842 -19.959 15.903 1.00 31.45 299 SER A CA 1
ATOM 2340 C C . SER A 1 299 ? 17.272 -21.376 15.933 1.00 31.45 299 SER A C 1
ATOM 2342 O O . SER A 1 299 ? 16.527 -21.751 16.841 1.00 31.45 299 SER A O 1
ATOM 2344 N N . MET A 1 300 ? 17.654 -22.170 14.928 1.00 29.78 300 MET A N 1
ATOM 2345 C CA . MET A 1 300 ? 17.367 -23.604 14.849 1.00 29.78 300 MET A CA 1
ATOM 2346 C C . MET A 1 300 ? 17.657 -24.295 16.194 1.00 29.78 300 MET A C 1
ATOM 2348 O O . MET A 1 300 ? 18.746 -24.113 16.752 1.00 29.78 300 MET A O 1
ATOM 2352 N N . PRO A 1 301 ? 16.728 -25.105 16.732 1.00 32.69 301 PRO A N 1
ATOM 2353 C CA . PRO A 1 301 ? 16.948 -25.799 17.992 1.00 32.69 301 PRO A CA 1
ATOM 2354 C C . PRO A 1 301 ? 18.026 -26.878 17.825 1.00 32.69 301 PRO A C 1
ATOM 2356 O O . PRO A 1 301 ? 17.865 -27.815 17.043 1.00 32.69 301 PRO A O 1
ATOM 2359 N N . SER A 1 302 ? 19.116 -26.768 18.590 1.00 27.42 302 SER A N 1
ATOM 2360 C CA . SER A 1 302 ? 20.197 -27.760 18.589 1.00 27.42 302 SER A CA 1
ATOM 2361 C C . SER A 1 302 ? 19.676 -29.181 18.858 1.00 27.42 302 SER A C 1
ATOM 2363 O O . SER A 1 302 ? 18.835 -29.364 19.747 1.00 27.42 302 SER A O 1
ATOM 2365 N N . PRO A 1 303 ? 20.201 -30.211 18.163 1.00 31.72 303 PRO A N 1
ATOM 2366 C CA . PRO A 1 303 ? 19.747 -31.585 18.335 1.00 31.72 303 PRO A CA 1
ATOM 2367 C C . PRO A 1 303 ? 19.994 -32.061 19.770 1.00 31.72 303 PRO A C 1
ATOM 2369 O O . PRO A 1 303 ? 21.126 -32.113 20.256 1.00 31.72 303 PRO A O 1
ATOM 2372 N N . SER A 1 304 ? 18.906 -32.412 20.455 1.00 31.62 304 SER A N 1
ATOM 2373 C CA . SER A 1 304 ? 18.960 -32.974 21.805 1.00 31.62 304 SER A CA 1
ATOM 2374 C C . SER A 1 304 ? 19.618 -34.354 21.779 1.00 31.62 304 SER A C 1
ATOM 2376 O O . SER A 1 304 ? 19.374 -35.149 20.873 1.00 31.62 304 SER A O 1
ATOM 2378 N N . LYS A 1 305 ? 20.459 -34.644 22.778 1.00 29.72 305 LYS A N 1
ATOM 2379 C CA . LYS A 1 305 ? 21.192 -35.915 22.872 1.00 29.72 305 LYS A CA 1
ATOM 2380 C C . LYS A 1 305 ? 20.243 -37.110 22.945 1.00 29.72 305 LYS A C 1
ATOM 2382 O O . LYS A 1 305 ? 19.321 -37.126 23.756 1.00 29.72 305 LYS A O 1
ATOM 2387 N N . THR A 1 306 ? 20.560 -38.150 22.182 1.00 29.00 306 THR A N 1
ATOM 2388 C CA . THR A 1 306 ? 19.949 -39.472 22.319 1.00 29.00 306 THR A CA 1
ATOM 2389 C C . THR A 1 306 ? 20.389 -40.122 23.632 1.00 29.00 306 THR A C 1
ATOM 2391 O O . THR A 1 306 ? 21.522 -40.589 23.738 1.00 29.00 306 THR A O 1
ATOM 2394 N N . GLU A 1 307 ? 19.491 -40.207 24.612 1.00 28.19 307 GLU A N 1
ATOM 2395 C CA . GLU A 1 307 ? 19.618 -41.147 25.731 1.00 28.19 307 GLU A CA 1
ATOM 2396 C C . GLU A 1 307 ? 18.615 -42.289 25.542 1.00 28.19 307 GLU A C 1
ATOM 2398 O O . GLU A 1 307 ? 17.404 -42.081 25.490 1.00 28.19 307 GLU A O 1
ATOM 2403 N N . ALA A 1 308 ? 19.132 -43.510 25.406 1.00 30.09 308 ALA A N 1
ATOM 2404 C CA . ALA A 1 308 ? 18.328 -44.727 25.406 1.00 30.09 308 ALA A CA 1
ATOM 2405 C C . ALA A 1 308 ? 18.088 -45.210 26.845 1.00 30.09 308 ALA A C 1
ATOM 2407 O O . ALA A 1 308 ? 18.912 -44.970 27.732 1.00 30.09 308 ALA A O 1
ATOM 2408 N N . PRO A 1 309 ? 17.033 -46.008 27.058 1.00 29.12 309 PRO A N 1
ATOM 2409 C CA . PRO A 1 309 ? 17.287 -47.271 27.747 1.00 29.12 309 PRO A CA 1
ATOM 2410 C C . PRO A 1 309 ? 16.668 -48.481 27.035 1.00 29.12 309 PRO A C 1
ATOM 2412 O O . PRO A 1 309 ? 15.532 -48.456 26.566 1.00 29.12 309 PRO A O 1
ATOM 2415 N N . SER A 1 310 ? 17.418 -49.581 27.010 1.00 27.56 310 SER A N 1
ATOM 2416 C CA . SER A 1 310 ? 16.957 -50.882 26.519 1.00 27.56 310 SER A CA 1
ATOM 2417 C C . SER A 1 310 ? 16.051 -51.592 27.528 1.00 27.56 310 SER A C 1
ATOM 2419 O O . SER A 1 310 ? 16.412 -51.699 28.699 1.00 27.56 310 SER A O 1
ATOM 2421 N N . ALA A 1 311 ? 14.977 -52.230 27.055 1.00 26.98 311 ALA A N 1
ATOM 2422 C CA . ALA A 1 311 ? 14.430 -53.444 27.670 1.00 26.98 311 ALA A CA 1
ATOM 2423 C C . ALA A 1 311 ? 13.709 -54.302 26.613 1.00 26.98 311 ALA A C 1
ATOM 2425 O O . ALA A 1 311 ? 12.865 -53.810 25.871 1.00 26.98 311 ALA A O 1
ATOM 2426 N N . SER A 1 312 ? 14.072 -55.582 26.531 1.00 28.62 312 SER A N 1
ATOM 2427 C CA . SER A 1 312 ? 13.551 -56.548 25.552 1.00 28.62 312 SER A CA 1
ATOM 2428 C C . SER A 1 312 ? 12.275 -57.241 26.039 1.00 28.62 312 SER A C 1
ATOM 2430 O O . SER A 1 312 ? 12.226 -57.612 27.210 1.00 28.62 312 SER A O 1
ATOM 2432 N N . ALA A 1 313 ? 11.318 -57.501 25.134 1.00 26.70 313 ALA A N 1
ATOM 2433 C CA . ALA A 1 313 ? 10.648 -58.808 24.989 1.00 26.70 313 ALA A CA 1
ATOM 2434 C C . ALA A 1 313 ? 9.674 -58.838 23.786 1.00 26.70 313 ALA A C 1
ATOM 2436 O O . ALA A 1 313 ? 8.795 -57.987 23.673 1.00 26.70 313 ALA A O 1
ATOM 2437 N N . GLN A 1 314 ? 9.768 -59.873 22.942 1.00 31.42 314 GLN A N 1
ATOM 2438 C CA . GLN A 1 314 ? 8.600 -60.452 22.247 1.00 31.42 314 GLN A CA 1
ATOM 2439 C C . GLN A 1 314 ? 8.079 -61.645 23.087 1.00 31.42 314 GLN A C 1
ATOM 2441 O O . GLN A 1 314 ? 8.772 -62.048 24.028 1.00 31.42 314 GLN A O 1
ATOM 2446 N N . PRO A 1 315 ? 6.896 -62.223 22.786 1.00 34.69 315 PRO A N 1
ATOM 2447 C CA . PRO A 1 315 ? 6.897 -63.306 21.791 1.00 34.69 315 PRO A CA 1
ATOM 2448 C C . PRO A 1 315 ? 5.655 -63.413 20.869 1.00 34.69 315 PRO A C 1
ATOM 2450 O O . PRO A 1 315 ? 4.532 -63.111 21.255 1.00 34.69 315 PRO A O 1
ATOM 2453 N N . GLU A 1 316 ? 5.918 -63.983 19.688 1.00 26.09 316 GLU A N 1
ATOM 2454 C CA . GLU A 1 316 ? 5.095 -64.967 18.952 1.00 26.09 316 GLU A CA 1
ATOM 2455 C C . GLU A 1 316 ? 3.771 -64.604 18.237 1.00 26.09 316 GLU A C 1
ATOM 2457 O O . GLU A 1 316 ? 3.007 -63.705 18.576 1.00 26.09 316 GLU A O 1
ATOM 2462 N N . ARG A 1 317 ? 3.542 -65.386 17.171 1.00 30.56 317 ARG A N 1
ATOM 2463 C CA . ARG A 1 317 ? 2.440 -65.378 16.197 1.00 30.56 317 ARG A CA 1
ATOM 2464 C C . ARG A 1 317 ? 2.094 -66.849 15.910 1.00 30.56 317 ARG A C 1
ATOM 2466 O O . ARG A 1 317 ? 3.018 -67.657 15.818 1.00 30.56 317 ARG A O 1
ATOM 2473 N N . PRO A 1 318 ? 0.819 -67.211 15.716 1.00 37.81 318 PRO A N 1
ATOM 2474 C CA . PRO A 1 318 ? 0.475 -68.088 14.586 1.00 37.81 318 PRO A CA 1
ATOM 2475 C C . PRO A 1 318 ? -0.776 -67.590 13.825 1.00 37.81 318 PRO A C 1
ATOM 2477 O O . PRO A 1 318 ? -1.237 -66.476 14.070 1.00 37.81 318 PRO A O 1
ATOM 2480 N N . ALA A 1 319 ? -1.274 -68.359 12.848 1.00 29.09 319 ALA A N 1
ATOM 2481 C CA . ALA A 1 319 ? -2.231 -67.903 11.827 1.00 29.09 319 ALA A CA 1
ATOM 2482 C C . ALA A 1 319 ? -3.498 -68.785 11.683 1.00 29.09 319 ALA A C 1
ATOM 2484 O O . ALA A 1 319 ? -3.457 -69.949 12.065 1.00 29.09 319 ALA A O 1
ATOM 2485 N N . GLU A 1 320 ? -4.569 -68.172 11.140 1.00 30.56 320 GLU A N 1
ATOM 2486 C CA . GLU A 1 320 ? -5.563 -68.622 10.116 1.00 30.56 320 GLU A CA 1
ATOM 2487 C C . GLU A 1 320 ? -6.010 -70.105 9.958 1.00 30.56 320 GLU A C 1
ATOM 2489 O O . GLU A 1 320 ? -5.227 -71.017 10.211 1.00 30.56 320 GLU A O 1
ATOM 2494 N N . PRO A 1 321 ? -7.164 -70.393 9.291 1.00 51.38 321 PRO A N 1
ATOM 2495 C CA . PRO A 1 321 ? -8.462 -69.680 9.150 1.00 51.38 321 PRO A CA 1
ATOM 2496 C C . PRO A 1 321 ? -9.636 -70.709 9.352 1.00 51.38 321 PRO A C 1
ATOM 2498 O O . PRO A 1 321 ? -9.491 -71.540 10.248 1.00 51.38 321 PRO A O 1
ATOM 2501 N N . PRO A 1 322 ? -10.709 -70.851 8.521 1.00 47.56 322 PRO A N 1
ATOM 2502 C CA . PRO A 1 322 ? -11.695 -69.920 7.911 1.00 47.56 322 PRO A CA 1
ATOM 2503 C C . PRO A 1 322 ? -13.181 -70.254 8.282 1.00 47.56 322 PRO A C 1
ATOM 2505 O O . PRO A 1 322 ? -13.430 -71.336 8.806 1.00 47.56 322 PRO A O 1
ATOM 2508 N N . SER A 1 323 ? -14.174 -69.420 7.900 1.00 29.30 323 SER A N 1
ATOM 2509 C CA . SER A 1 323 ? -15.488 -69.866 7.336 1.00 29.30 323 SER A CA 1
ATOM 2510 C C . SER A 1 323 ? -16.467 -68.721 6.984 1.00 29.30 323 SER A C 1
ATOM 2512 O O . SER A 1 323 ? -16.373 -67.625 7.532 1.00 29.30 323 SER A O 1
ATOM 2514 N N . GLU A 1 324 ? -17.412 -69.035 6.088 1.00 32.44 324 GLU A N 1
ATOM 2515 C CA . GLU A 1 324 ? -18.588 -68.268 5.610 1.00 32.44 324 GLU A CA 1
ATOM 2516 C C . GLU A 1 324 ? -19.565 -67.811 6.734 1.00 32.44 324 GLU A C 1
ATOM 2518 O O . GLU A 1 324 ? -19.406 -68.218 7.883 1.00 32.44 324 GLU A O 1
ATOM 2523 N N . GLU A 1 325 ? -20.610 -66.983 6.548 1.00 32.09 325 GLU A N 1
ATOM 2524 C CA . GLU A 1 325 ? -21.329 -66.384 5.386 1.00 32.09 325 GLU A CA 1
ATOM 2525 C C . GLU A 1 325 ? -21.909 -64.990 5.853 1.00 32.09 325 GLU A C 1
ATOM 2527 O O . GLU A 1 325 ? -21.604 -64.593 6.977 1.00 32.09 325 GLU A O 1
ATOM 2532 N N . ALA A 1 326 ? -22.710 -64.131 5.186 1.00 30.02 326 ALA A N 1
ATOM 2533 C CA . ALA A 1 326 ? -23.550 -64.144 3.970 1.00 30.02 326 ALA A CA 1
ATOM 2534 C C . ALA A 1 326 ? -23.923 -62.699 3.499 1.00 30.02 326 ALA A C 1
ATOM 2536 O O . ALA A 1 326 ? -23.572 -61.720 4.152 1.00 30.02 326 ALA A O 1
ATOM 2537 N N . ALA A 1 327 ? -24.780 -62.621 2.464 1.00 31.62 327 ALA A N 1
ATOM 2538 C CA . ALA A 1 327 ? -25.774 -61.563 2.161 1.00 31.62 327 ALA A CA 1
ATOM 2539 C C . ALA A 1 327 ? -25.363 -60.228 1.475 1.00 31.62 327 ALA A C 1
ATOM 2541 O O . ALA A 1 327 ? -24.703 -59.353 2.025 1.00 31.62 327 ALA A O 1
ATOM 2542 N N . ALA A 1 328 ? -25.925 -60.064 0.272 1.00 30.34 328 ALA A N 1
ATOM 2543 C CA . ALA A 1 328 ? -26.057 -58.865 -0.566 1.00 30.34 328 ALA A CA 1
ATOM 2544 C C . ALA A 1 328 ? -26.888 -57.729 0.107 1.00 30.34 328 ALA A C 1
ATOM 2546 O O . ALA A 1 328 ? -27.636 -58.014 1.040 1.00 30.34 328 ALA A O 1
ATOM 2547 N N . CYS A 1 329 ? -26.900 -56.457 -0.327 1.00 25.64 329 CYS A N 1
ATOM 2548 C CA . CYS A 1 329 ? -26.190 -55.713 -1.396 1.00 25.64 329 CYS A CA 1
ATOM 2549 C C . CYS A 1 329 ? -26.219 -54.180 -1.038 1.00 25.64 329 CYS A C 1
ATOM 2551 O O . CYS A 1 329 ? -26.456 -53.876 0.128 1.00 25.64 329 CYS A O 1
ATOM 2553 N N . GLU A 1 330 ? -25.989 -53.149 -1.874 1.00 29.30 330 GLU A N 1
ATOM 2554 C CA . GLU A 1 330 ? -25.914 -53.016 -3.345 1.00 29.30 330 GLU A CA 1
ATOM 2555 C C . GLU A 1 330 ? -25.120 -51.759 -3.791 1.00 29.30 330 GLU A C 1
ATOM 2557 O O . GLU A 1 330 ? -25.014 -50.805 -3.026 1.00 29.30 330 GLU A O 1
ATOM 2562 N N . ALA A 1 331 ? -24.709 -51.748 -5.069 1.00 28.97 331 ALA A N 1
ATOM 2563 C CA . ALA A 1 331 ? -24.437 -50.588 -5.942 1.00 28.97 331 ALA A CA 1
ATOM 2564 C C . ALA A 1 331 ? -23.187 -49.668 -5.767 1.00 28.97 331 ALA A C 1
ATOM 2566 O O . ALA A 1 331 ? -22.802 -49.253 -4.682 1.00 28.97 331 ALA A O 1
ATOM 2567 N N . GLU A 1 332 ? -22.686 -49.267 -6.950 1.00 29.62 332 GLU A N 1
ATOM 2568 C CA . GLU A 1 332 ? -21.853 -48.099 -7.330 1.00 29.62 332 GLU A CA 1
ATOM 2569 C C . GLU A 1 332 ? -20.302 -48.100 -7.215 1.00 29.62 332 GLU A C 1
ATOM 2571 O O . GLU A 1 332 ? -19.694 -48.445 -6.210 1.00 29.62 332 GLU A O 1
ATOM 2576 N N . ALA A 1 333 ? -19.698 -47.614 -8.316 1.00 30.22 333 ALA A N 1
ATOM 2577 C CA . ALA A 1 333 ? -18.376 -46.989 -8.486 1.00 30.22 333 ALA A CA 1
ATOM 2578 C C . ALA A 1 333 ? -17.107 -47.687 -7.936 1.00 30.22 333 ALA A C 1
ATOM 2580 O O . ALA A 1 333 ? -16.558 -47.310 -6.902 1.00 30.22 333 ALA A O 1
ATOM 2581 N N . THR A 1 334 ? -16.517 -48.585 -8.735 1.00 26.34 334 THR A N 1
ATOM 2582 C CA . THR A 1 334 ? -15.096 -48.960 -8.599 1.00 26.34 334 THR A CA 1
ATOM 2583 C C . THR A 1 334 ? -14.170 -47.819 -9.026 1.00 26.34 334 THR A C 1
ATOM 2585 O O . THR A 1 334 ? -14.238 -47.360 -10.167 1.00 26.34 334 THR A O 1
ATOM 2588 N N . VAL A 1 335 ? -13.257 -47.431 -8.135 1.00 34.78 335 VAL A N 1
ATOM 2589 C CA . VAL A 1 335 ? -12.063 -46.637 -8.451 1.00 34.78 335 VAL A CA 1
ATOM 2590 C C . VAL A 1 335 ? -10.866 -47.586 -8.547 1.00 34.78 335 VAL A C 1
ATOM 2592 O O . VAL A 1 335 ? -10.597 -48.314 -7.598 1.00 34.78 335 VAL A O 1
ATOM 2595 N N . GLU A 1 336 ? -10.134 -47.525 -9.655 1.00 27.62 336 GLU A N 1
ATOM 2596 C CA . GLU A 1 336 ? -8.711 -47.888 -9.754 1.00 27.62 336 GLU A CA 1
ATOM 2597 C C . GLU A 1 336 ? -8.039 -46.593 -10.242 1.00 27.62 336 GLU A C 1
ATOM 2599 O O . GLU A 1 336 ? -8.449 -46.027 -11.254 1.00 27.62 336 GLU A O 1
ATOM 2604 N N . GLU A 1 337 ? -7.230 -45.881 -9.460 1.00 30.25 337 GLU A N 1
ATOM 2605 C CA . GLU A 1 337 ? -5.980 -46.245 -8.774 1.00 30.25 337 GLU A CA 1
ATOM 2606 C C . GLU A 1 337 ? -4.802 -46.506 -9.733 1.00 30.25 337 GLU A C 1
ATOM 2608 O O . GLU A 1 337 ? -4.874 -47.246 -10.707 1.00 30.25 337 GLU A O 1
ATOM 2613 N N . ALA A 1 338 ? -3.722 -45.777 -9.460 1.00 30.11 338 ALA A N 1
ATOM 2614 C CA . ALA A 1 338 ? -2.592 -45.499 -10.329 1.00 30.11 338 ALA A CA 1
ATOM 2615 C C . ALA A 1 338 ? -1.705 -46.707 -10.679 1.00 30.11 338 ALA A C 1
ATOM 2617 O O . ALA A 1 338 ? -1.431 -47.538 -9.820 1.00 30.11 338 ALA A O 1
ATOM 2618 N N . ALA A 1 339 ? -1.083 -46.659 -11.868 1.00 29.28 339 ALA A N 1
ATOM 2619 C CA . ALA A 1 339 ? 0.387 -46.660 -11.987 1.00 29.28 339 ALA A CA 1
ATOM 2620 C C . ALA A 1 339 ? 0.883 -46.476 -13.440 1.00 29.28 339 ALA A C 1
ATOM 2622 O O . ALA A 1 339 ? 0.878 -47.428 -14.215 1.00 29.28 339 ALA A O 1
ATOM 2623 N N . ALA A 1 340 ? 1.407 -45.290 -13.777 1.00 26.42 340 ALA A N 1
ATOM 2624 C CA . ALA A 1 340 ? 2.503 -45.102 -14.744 1.00 26.42 340 ALA A CA 1
ATOM 2625 C C . ALA A 1 340 ? 2.969 -43.636 -14.734 1.00 26.42 340 ALA A C 1
ATOM 2627 O O . ALA A 1 340 ? 2.178 -42.741 -15.016 1.00 26.42 340 ALA A O 1
ATOM 2628 N N . ALA A 1 341 ? 4.251 -43.395 -14.461 1.00 36.28 341 ALA A N 1
ATOM 2629 C CA . ALA A 1 341 ? 4.887 -42.095 -14.658 1.00 36.28 341 ALA A CA 1
ATOM 2630 C C . ALA A 1 341 ? 6.045 -42.233 -15.659 1.00 36.28 341 ALA A C 1
ATOM 2632 O O . ALA A 1 341 ? 6.889 -43.111 -15.474 1.00 36.28 341 ALA A O 1
ATOM 2633 N N . PRO A 1 342 ? 6.128 -41.360 -16.672 1.00 34.09 342 PRO A N 1
ATOM 2634 C CA . PRO A 1 342 ? 7.370 -40.717 -17.082 1.00 34.09 342 PRO A CA 1
ATOM 2635 C C . PRO A 1 342 ? 7.521 -39.410 -16.268 1.00 34.09 342 PRO A C 1
ATOM 2637 O O . PRO A 1 342 ? 6.539 -38.696 -16.081 1.00 34.09 342 PRO A O 1
ATOM 2640 N N . ALA A 1 343 ? 8.637 -39.069 -15.622 1.00 32.75 343 ALA A N 1
ATOM 2641 C CA . ALA A 1 343 ? 10.053 -39.240 -15.966 1.00 32.75 343 ALA A CA 1
ATOM 2642 C C . ALA A 1 343 ? 10.477 -38.378 -17.169 1.00 32.75 343 ALA A C 1
ATOM 2644 O O . ALA A 1 343 ? 10.251 -38.752 -18.315 1.00 32.75 343 ALA A O 1
ATOM 2645 N N . ASP A 1 344 ? 11.095 -37.242 -16.839 1.00 35.03 344 ASP A N 1
ATOM 2646 C CA . ASP A 1 344 ? 12.007 -36.423 -17.643 1.00 35.03 344 ASP A CA 1
ATOM 2647 C C . ASP A 1 344 ? 11.605 -36.077 -19.090 1.00 35.03 344 ASP A C 1
ATOM 2649 O O . ASP A 1 344 ? 12.225 -36.522 -20.053 1.00 35.03 344 ASP A O 1
ATOM 2653 N N . GLU A 1 345 ? 10.691 -35.113 -19.230 1.00 34.03 345 GLU A N 1
ATOM 2654 C CA . GLU A 1 345 ? 10.956 -33.991 -20.141 1.00 34.03 345 GLU A CA 1
ATOM 2655 C C . GLU A 1 345 ? 11.296 -32.768 -19.284 1.00 34.03 345 GLU A C 1
ATOM 2657 O O . GLU A 1 345 ? 10.426 -32.151 -18.667 1.00 34.03 345 GLU A O 1
ATOM 2662 N N . ALA A 1 346 ? 12.588 -32.443 -19.196 1.00 35.56 346 ALA A N 1
ATOM 2663 C CA . ALA A 1 346 ? 13.024 -31.182 -18.616 1.00 35.56 346 ALA A CA 1
ATOM 2664 C C . ALA A 1 346 ? 12.626 -30.060 -19.581 1.00 35.56 346 ALA A C 1
ATOM 2666 O O . ALA A 1 346 ? 13.132 -30.009 -20.702 1.00 35.56 346 ALA A O 1
ATOM 2667 N N . THR A 1 347 ? 11.714 -29.181 -19.161 1.00 38.81 347 THR A N 1
ATOM 2668 C CA . THR A 1 347 ? 11.300 -28.021 -19.956 1.00 38.81 347 THR A CA 1
ATOM 2669 C C . THR A 1 347 ? 12.506 -27.117 -20.188 1.00 38.81 347 THR A C 1
ATOM 2671 O O . THR A 1 347 ? 12.888 -26.347 -19.306 1.00 38.81 347 THR A O 1
ATOM 2674 N N . GLU A 1 348 ? 13.117 -27.223 -21.367 1.00 33.84 348 GLU A N 1
ATOM 2675 C CA . GLU A 1 348 ? 14.246 -26.395 -21.780 1.00 33.84 348 GLU A CA 1
ATOM 2676 C C . GLU A 1 348 ? 13.744 -24.964 -22.015 1.00 33.84 348 GLU A C 1
ATOM 2678 O O . GLU A 1 348 ? 13.357 -24.578 -23.116 1.00 33.84 348 GLU A O 1
ATOM 2683 N N . LEU A 1 349 ? 13.691 -24.191 -20.926 1.00 39.66 349 LEU A N 1
ATOM 2684 C CA . LEU A 1 349 ? 13.426 -22.756 -20.922 1.00 39.66 349 LEU A CA 1
ATOM 2685 C C . LEU A 1 349 ? 14.590 -22.037 -21.611 1.00 39.66 349 LEU A C 1
ATOM 2687 O O . LEU A 1 349 ? 15.487 -21.490 -20.970 1.00 39.66 349 LEU A O 1
ATOM 2691 N N . THR A 1 350 ? 14.560 -22.050 -22.943 1.00 34.25 350 THR A N 1
ATOM 2692 C CA . THR A 1 350 ? 15.318 -21.126 -23.786 1.00 34.25 350 THR A CA 1
ATOM 2693 C C . THR A 1 350 ? 15.127 -19.719 -23.242 1.00 34.25 350 THR A C 1
ATOM 2695 O O . THR A 1 350 ? 13.982 -19.298 -23.088 1.00 34.25 350 THR A O 1
ATOM 2698 N N . TYR A 1 351 ? 16.225 -19.022 -22.945 1.00 40.72 351 TYR A N 1
ATOM 2699 C CA . TYR A 1 351 ? 16.211 -17.679 -22.368 1.00 40.72 351 TYR A CA 1
ATOM 2700 C C . TYR A 1 351 ? 15.298 -16.752 -23.186 1.00 40.72 351 TYR A C 1
ATOM 2702 O O . TYR A 1 351 ? 15.607 -16.407 -24.327 1.00 40.72 351 TYR A O 1
ATOM 2710 N N . VAL A 1 352 ? 14.142 -16.430 -22.607 1.00 42.97 352 VAL A N 1
ATOM 2711 C CA . VAL A 1 352 ? 13.164 -15.490 -23.154 1.00 42.97 352 VAL A CA 1
ATOM 2712 C C . VAL A 1 352 ? 13.578 -14.092 -22.713 1.00 42.97 352 VAL A C 1
ATOM 2714 O O . VAL A 1 352 ? 14.008 -13.923 -21.571 1.00 42.97 352 VAL A O 1
ATOM 2717 N N . ASP A 1 353 ? 13.440 -13.110 -23.602 1.00 41.53 353 ASP A N 1
ATOM 2718 C CA . ASP A 1 353 ? 13.681 -11.707 -23.261 1.00 41.53 353 ASP A CA 1
ATOM 2719 C C . ASP A 1 353 ? 12.801 -11.292 -22.059 1.00 41.53 353 ASP A C 1
ATOM 2721 O O . ASP A 1 353 ? 11.608 -11.616 -22.057 1.00 41.53 353 ASP A O 1
ATOM 2725 N N . PRO A 1 354 ? 13.330 -10.606 -21.026 1.00 51.00 354 PRO A N 1
ATOM 2726 C CA . PRO A 1 354 ? 12.546 -10.247 -19.837 1.00 51.00 354 PRO A CA 1
ATOM 2727 C C . PRO A 1 354 ? 11.377 -9.275 -20.083 1.00 51.00 354 PRO A C 1
ATOM 2729 O O . PRO A 1 354 ? 10.564 -9.080 -19.176 1.00 51.00 354 PRO A O 1
ATOM 2732 N N . ASP A 1 355 ? 11.288 -8.682 -21.279 1.00 57.09 355 ASP A N 1
ATOM 2733 C CA . ASP A 1 355 ? 10.249 -7.738 -21.707 1.00 57.09 355 ASP A CA 1
ATOM 2734 C C . ASP A 1 355 ? 8.853 -8.394 -21.769 1.00 57.09 355 ASP A C 1
ATOM 2736 O O . ASP A 1 355 ? 8.372 -8.867 -22.797 1.00 57.09 355 ASP A O 1
ATOM 2740 N N . ASP A 1 356 ? 8.205 -8.403 -20.605 1.00 77.06 356 ASP A N 1
ATOM 2741 C CA . ASP A 1 356 ? 6.830 -8.826 -20.335 1.00 77.06 356 ASP A CA 1
ATOM 2742 C C . ASP A 1 356 ? 6.407 -10.168 -20.964 1.00 77.06 356 ASP A C 1
ATOM 2744 O O . ASP A 1 356 ? 5.544 -10.275 -21.845 1.00 77.06 356 ASP A O 1
ATOM 2748 N N . TYR A 1 357 ? 6.951 -11.236 -20.378 1.00 89.06 357 TYR A N 1
ATOM 2749 C CA . TYR A 1 357 ? 6.510 -12.618 -20.569 1.00 89.06 357 TYR A CA 1
ATOM 2750 C C . TYR A 1 357 ? 4.976 -12.799 -20.498 1.00 89.06 357 TYR A C 1
ATOM 2752 O O . TYR A 1 357 ? 4.427 -13.648 -21.202 1.00 89.06 357 TYR A O 1
ATOM 2760 N N . ILE A 1 358 ? 4.253 -12.007 -19.695 1.00 92.81 358 ILE A N 1
ATOM 2761 C CA . ILE A 1 358 ? 2.795 -12.130 -19.551 1.00 92.81 358 ILE A CA 1
ATOM 2762 C C . ILE A 1 358 ? 2.074 -11.474 -20.734 1.00 92.81 358 ILE A C 1
ATOM 2764 O O . ILE A 1 358 ? 1.113 -12.057 -21.236 1.00 92.81 358 ILE A O 1
ATOM 2768 N N . CYS A 1 359 ? 2.564 -10.349 -21.259 1.00 90.56 359 CYS A N 1
ATOM 2769 C CA . CYS A 1 359 ? 2.098 -9.800 -22.534 1.00 90.56 359 CYS A CA 1
ATOM 2770 C C . CYS A 1 359 ? 2.373 -10.746 -23.711 1.00 90.56 359 CYS A C 1
ATOM 2772 O O . CYS A 1 359 ? 1.478 -10.937 -24.537 1.00 90.56 359 CYS A O 1
ATOM 2774 N N . MET A 1 360 ? 3.534 -11.413 -23.771 1.00 91.00 360 MET A N 1
ATOM 2775 C CA . MET A 1 360 ? 3.758 -12.442 -24.798 1.00 91.00 360 MET A CA 1
ATOM 2776 C C . MET A 1 360 ? 2.731 -13.580 -24.703 1.00 91.00 360 MET A C 1
ATOM 2778 O O . MET A 1 360 ? 2.175 -14.011 -25.715 1.00 91.00 360 MET A O 1
ATOM 2782 N N . LEU A 1 361 ? 2.444 -14.058 -23.487 1.00 93.19 361 LEU A N 1
ATOM 2783 C CA . LEU A 1 361 ? 1.430 -15.088 -23.259 1.00 93.19 361 LEU A CA 1
ATOM 2784 C C . LEU A 1 361 ? 0.019 -14.607 -23.632 1.00 93.19 361 LEU A C 1
ATOM 2786 O O . LEU A 1 361 ? -0.715 -15.352 -24.278 1.00 93.19 361 LEU A O 1
ATOM 2790 N N . LEU A 1 362 ? -0.349 -13.369 -23.289 1.00 91.94 362 LEU A N 1
ATOM 2791 C CA . LEU A 1 362 ? -1.629 -12.753 -23.660 1.00 91.94 362 LEU A CA 1
ATOM 2792 C C . LEU A 1 362 ? -1.818 -12.662 -25.180 1.00 91.94 362 LEU A C 1
ATOM 2794 O O . LEU A 1 362 ? -2.928 -12.890 -25.656 1.00 91.94 362 LEU A O 1
ATOM 2798 N N . GLN A 1 363 ? -0.752 -12.371 -25.932 1.00 91.88 363 GLN A N 1
ATOM 2799 C CA . GLN A 1 363 ? -0.777 -12.330 -27.398 1.00 91.88 363 GLN A CA 1
ATOM 2800 C C . GLN A 1 363 ? -0.833 -13.733 -28.025 1.00 91.88 363 GLN A C 1
ATOM 2802 O O . GLN A 1 363 ? -1.504 -13.927 -29.034 1.00 91.88 363 GLN A O 1
ATOM 2807 N N . ALA A 1 364 ? -0.146 -14.721 -27.440 1.00 91.31 364 ALA A N 1
ATOM 2808 C CA . ALA A 1 364 ? -0.007 -16.055 -28.026 1.00 91.31 364 ALA A CA 1
ATOM 2809 C C . ALA A 1 364 ? -1.099 -17.065 -27.619 1.00 91.31 364 ALA A C 1
ATOM 2811 O O . ALA A 1 364 ? -1.271 -18.074 -28.305 1.00 91.31 364 ALA A O 1
ATOM 2812 N N . LYS A 1 365 ? -1.816 -16.852 -26.506 1.00 92.25 365 LYS A N 1
ATOM 2813 C CA . LYS A 1 365 ? -2.716 -17.861 -25.907 1.00 92.25 365 LYS A CA 1
ATOM 2814 C C . LYS A 1 365 ? -3.865 -18.323 -26.812 1.00 92.25 365 LYS A C 1
ATOM 2816 O O . LYS A 1 365 ? -4.207 -19.503 -26.778 1.00 92.25 365 LYS A O 1
ATOM 2821 N N . ASP A 1 366 ? -4.427 -17.432 -27.629 1.00 89.50 366 ASP A N 1
ATOM 2822 C CA . ASP A 1 366 ? -5.612 -17.740 -28.444 1.00 89.50 366 ASP A CA 1
ATOM 2823 C C . ASP A 1 366 ? -5.265 -18.658 -29.640 1.00 89.50 366 ASP A C 1
ATOM 2825 O O . ASP A 1 366 ? -6.079 -19.498 -30.025 1.00 89.50 366 ASP A O 1
ATOM 2829 N N . ASP A 1 367 ? -4.037 -18.560 -30.171 1.00 91.25 367 ASP A N 1
ATOM 2830 C CA . ASP A 1 367 ? -3.519 -19.401 -31.264 1.00 91.25 367 ASP A CA 1
ATOM 2831 C C . ASP A 1 367 ? -2.698 -20.616 -30.773 1.00 91.25 367 ASP A C 1
ATOM 2833 O O . ASP A 1 367 ? -2.581 -21.619 -31.485 1.00 91.25 367 ASP A O 1
ATOM 2837 N N . ASN A 1 368 ? -2.113 -20.560 -29.567 1.00 93.38 368 ASN A N 1
ATOM 2838 C CA . ASN A 1 368 ? -1.197 -21.583 -29.052 1.00 93.38 368 ASN A CA 1
ATOM 2839 C C . ASN A 1 368 ? -1.689 -22.217 -27.726 1.00 93.38 368 ASN A C 1
ATOM 2841 O O . ASN A 1 368 ? -1.592 -21.599 -26.661 1.00 93.38 368 ASN A O 1
ATOM 2845 N N . PRO A 1 369 ? -2.094 -23.507 -27.723 1.00 92.25 369 PRO A N 1
ATOM 2846 C CA . PRO A 1 369 ? -2.592 -24.190 -26.527 1.00 92.25 369 PRO A CA 1
ATOM 2847 C C . PRO A 1 369 ? -1.513 -24.493 -25.471 1.00 92.25 369 PRO A C 1
ATOM 2849 O O . PRO A 1 369 ? -1.856 -24.967 -24.387 1.00 92.25 369 PRO A O 1
ATOM 2852 N N . VAL A 1 370 ? -0.226 -24.263 -25.759 1.00 92.62 370 VAL A N 1
ATOM 2853 C CA . VAL A 1 370 ? 0.850 -24.270 -24.751 1.00 92.62 370 VAL A CA 1
ATOM 2854 C C . VAL A 1 370 ? 0.897 -22.920 -24.032 1.00 92.62 370 VAL A C 1
ATOM 2856 O O . VAL A 1 370 ? 0.883 -22.898 -22.802 1.00 92.62 370 VAL A O 1
ATOM 2859 N N . ALA A 1 371 ? 0.831 -21.813 -24.781 1.00 91.12 371 ALA A N 1
ATOM 2860 C CA . ALA A 1 371 ? 0.782 -20.463 -24.221 1.00 91.12 371 ALA A CA 1
ATOM 2861 C C . ALA A 1 371 ? -0.469 -20.254 -23.350 1.00 91.12 371 ALA A C 1
ATOM 2863 O O . ALA A 1 371 ? -0.353 -19.730 -22.248 1.00 91.12 371 ALA A O 1
ATOM 2864 N N . GLN A 1 372 ? -1.642 -20.764 -23.754 1.00 92.50 372 GLN A N 1
ATOM 2865 C CA . GLN A 1 372 ? -2.842 -20.737 -22.902 1.00 92.50 372 GLN A CA 1
ATOM 2866 C C . GLN A 1 372 ? -2.626 -21.443 -21.550 1.00 92.50 372 GLN A C 1
ATOM 2868 O O . GLN A 1 372 ? -3.036 -20.920 -20.518 1.00 92.50 372 GLN A O 1
ATOM 2873 N N . ARG A 1 373 ? -1.941 -22.598 -21.516 1.00 93.56 373 ARG A N 1
ATOM 2874 C CA . ARG A 1 373 ? -1.636 -23.289 -20.246 1.00 93.56 373 ARG A CA 1
ATOM 2875 C C . ARG A 1 373 ? -0.660 -22.489 -19.391 1.00 93.56 373 ARG A C 1
ATOM 2877 O O . ARG A 1 373 ? -0.881 -22.358 -18.195 1.00 93.56 373 ARG A O 1
ATOM 2884 N N . GLN A 1 374 ? 0.400 -21.954 -19.996 1.00 92.69 374 GLN A N 1
ATOM 2885 C CA . GLN A 1 374 ? 1.380 -21.114 -19.300 1.00 92.69 374 GLN A CA 1
ATOM 2886 C C . GLN A 1 374 ? 0.728 -19.841 -18.737 1.00 92.69 374 GLN A C 1
ATOM 2888 O O . GLN A 1 374 ? 1.023 -19.455 -17.609 1.00 92.69 374 GLN A O 1
ATOM 2893 N N . TYR A 1 375 ? -0.214 -19.248 -19.472 1.00 94.38 375 TYR A N 1
ATOM 2894 C CA . TYR A 1 375 ? -1.031 -18.128 -19.019 1.00 94.38 375 TYR A CA 1
ATOM 2895 C C . TYR A 1 375 ? -1.947 -18.510 -17.845 1.00 94.38 375 TYR A C 1
ATOM 2897 O O . TYR A 1 375 ? -1.972 -17.807 -16.836 1.00 94.38 375 TYR A O 1
ATOM 2905 N N . ASP A 1 376 ? -2.645 -19.648 -17.911 1.00 93.12 376 ASP A N 1
ATOM 2906 C CA . ASP A 1 376 ? -3.480 -20.114 -16.797 1.00 93.12 376 ASP A CA 1
ATOM 2907 C C . ASP A 1 376 ? -2.657 -20.458 -15.539 1.00 93.12 376 ASP A C 1
ATOM 2909 O O . ASP A 1 376 ? -3.112 -20.174 -14.430 1.00 93.12 376 ASP A O 1
ATOM 2913 N N . GLU A 1 377 ? -1.437 -20.999 -15.666 1.00 92.12 377 GLU A N 1
ATOM 2914 C CA . GLU A 1 377 ? -0.516 -21.149 -14.523 1.00 92.12 377 GLU A CA 1
ATOM 2915 C C . GLU A 1 377 ? -0.014 -19.795 -13.992 1.00 92.12 377 GLU A C 1
ATOM 2917 O O . GLU A 1 377 ? 0.012 -19.589 -12.777 1.00 92.12 377 GLU A O 1
ATOM 2922 N N . ALA A 1 378 ? 0.298 -18.830 -14.865 1.00 92.81 378 ALA A N 1
ATOM 2923 C CA . ALA A 1 378 ? 0.676 -17.477 -14.452 1.00 92.81 378 ALA A CA 1
ATOM 2924 C C . ALA A 1 378 ? -0.463 -16.762 -13.698 1.00 92.81 378 ALA A C 1
ATOM 2926 O O . ALA A 1 378 ? -0.205 -16.066 -12.713 1.00 92.81 378 ALA A O 1
ATOM 2927 N N . VAL A 1 379 ? -1.727 -16.964 -14.096 1.00 93.62 379 VAL A N 1
ATOM 2928 C CA . VAL A 1 379 ? -2.902 -16.446 -13.371 1.00 93.62 379 VAL A CA 1
ATOM 2929 C C . VAL A 1 379 ? -3.127 -17.191 -12.050 1.00 93.62 379 VAL A C 1
ATOM 2931 O O . VAL A 1 379 ? -3.419 -16.547 -11.042 1.00 93.62 379 VAL A O 1
ATOM 2934 N N . LYS A 1 380 ? -2.949 -18.520 -11.996 1.00 92.25 380 LYS A N 1
ATOM 2935 C CA . LYS A 1 380 ? -3.011 -19.281 -10.730 1.00 92.25 380 LYS A CA 1
ATOM 2936 C C . LYS A 1 380 ? -1.961 -18.804 -9.730 1.00 92.25 380 LYS A C 1
ATOM 2938 O O . LYS A 1 380 ? -2.289 -18.637 -8.554 1.00 92.25 380 LYS A O 1
ATOM 2943 N N . LEU A 1 381 ? -0.729 -18.542 -10.177 1.00 91.50 381 LEU A N 1
ATOM 2944 C CA . LEU A 1 381 ? 0.295 -17.955 -9.315 1.00 91.50 381 LEU A CA 1
ATOM 2945 C C . LEU A 1 381 ? -0.090 -16.539 -8.882 1.00 91.50 381 LEU A C 1
ATOM 2947 O O . LEU A 1 381 ? 0.024 -16.231 -7.702 1.00 91.50 381 LEU A O 1
ATOM 2951 N N . ALA A 1 382 ? -0.595 -15.699 -9.789 1.00 92.88 382 ALA A N 1
ATOM 2952 C CA . ALA A 1 382 ? -1.059 -14.355 -9.446 1.00 92.88 382 ALA A CA 1
ATOM 2953 C C . ALA A 1 382 ? -2.148 -14.384 -8.363 1.00 92.88 382 ALA A C 1
ATOM 2955 O O . ALA A 1 382 ? -2.105 -13.615 -7.405 1.00 92.88 382 ALA A O 1
ATOM 2956 N N . PHE A 1 383 ? -3.091 -15.326 -8.463 1.00 93.62 383 PHE A N 1
ATOM 2957 C CA . PHE A 1 383 ? -4.078 -15.568 -7.415 1.00 93.62 383 PHE A CA 1
ATOM 2958 C C . PHE A 1 383 ? -3.400 -16.021 -6.119 1.00 93.62 383 PHE A C 1
ATOM 2960 O O . PHE A 1 383 ? -3.731 -15.492 -5.068 1.00 93.62 383 PHE A O 1
ATOM 2967 N N . ALA A 1 384 ? -2.424 -16.930 -6.160 1.00 92.19 384 ALA A N 1
ATOM 2968 C CA . ALA A 1 384 ? -1.706 -17.379 -4.965 1.00 92.19 384 ALA A CA 1
ATOM 2969 C C . ALA A 1 384 ? -0.853 -16.271 -4.300 1.00 92.19 384 ALA A C 1
ATOM 2971 O O . ALA A 1 384 ? -0.768 -16.236 -3.072 1.00 92.19 384 ALA A O 1
ATOM 2972 N N . ILE A 1 385 ? -0.291 -15.337 -5.079 1.00 92.50 385 ILE A N 1
ATOM 2973 C CA . ILE A 1 385 ? 0.357 -14.098 -4.609 1.00 92.50 385 ILE A CA 1
ATOM 2974 C C . ILE A 1 385 ? -0.667 -13.195 -3.911 1.00 92.50 385 ILE A C 1
ATOM 2976 O O . ILE A 1 385 ? -0.428 -12.755 -2.784 1.00 92.50 385 ILE A O 1
ATOM 2980 N N . VAL A 1 386 ? -1.829 -12.974 -4.539 1.00 92.88 386 VAL A N 1
ATOM 2981 C CA . VAL A 1 386 ? -2.940 -12.219 -3.944 1.00 92.88 386 VAL A CA 1
ATOM 2982 C C . VAL A 1 386 ? -3.404 -12.871 -2.643 1.00 92.88 386 VAL A C 1
ATOM 2984 O O . VAL A 1 386 ? -3.480 -12.182 -1.637 1.00 92.88 386 VAL A O 1
ATOM 2987 N N . GLU A 1 387 ? -3.651 -14.183 -2.598 1.00 91.75 387 GLU A N 1
ATOM 2988 C CA . GLU A 1 387 ? -3.994 -14.871 -1.346 1.00 91.75 387 GLU A CA 1
ATOM 2989 C C . GLU A 1 387 ? -2.885 -14.661 -0.294 1.00 91.75 387 GLU A C 1
ATOM 2991 O O . GLU A 1 387 ? -3.168 -14.300 0.848 1.00 91.75 387 GLU A O 1
ATOM 2996 N N . ALA A 1 388 ? -1.611 -14.839 -0.663 1.00 91.44 388 ALA A N 1
ATOM 2997 C CA . ALA A 1 388 ? -0.486 -14.722 0.261 1.00 91.44 388 ALA A CA 1
ATOM 2998 C C . ALA A 1 388 ? -0.366 -13.337 0.924 1.00 91.44 388 ALA A C 1
ATOM 3000 O O . ALA A 1 388 ? 0.006 -13.285 2.099 1.00 91.44 388 ALA A O 1
ATOM 3001 N N . SER A 1 389 ? -0.734 -12.243 0.245 1.00 90.31 389 SER A N 1
ATOM 3002 C CA . SER A 1 389 ? -0.666 -10.885 0.812 1.00 90.31 389 SER A CA 1
ATOM 3003 C C . SER A 1 389 ? -1.655 -10.651 1.968 1.00 90.31 389 SER A C 1
ATOM 3005 O O . SER A 1 389 ? -1.347 -9.903 2.898 1.00 90.31 389 SER A O 1
ATOM 3007 N N . PHE A 1 390 ? -2.794 -11.356 1.990 1.00 89.62 390 PHE A N 1
ATOM 3008 C CA . PHE A 1 390 ? -3.752 -11.331 3.108 1.00 89.62 390 PHE A CA 1
ATOM 3009 C C . PHE A 1 390 ? -3.338 -12.241 4.286 1.00 89.62 390 PHE A C 1
ATOM 3011 O O . PHE A 1 390 ? -3.960 -12.209 5.355 1.00 89.62 390 PHE A O 1
ATOM 3018 N N . CYS A 1 391 ? -2.266 -13.033 4.154 1.00 90.56 391 CYS A N 1
ATOM 3019 C CA . CYS A 1 391 ? -1.734 -13.853 5.240 1.00 90.56 391 CYS A CA 1
ATOM 3020 C C . CYS A 1 391 ? -0.661 -13.104 6.047 1.00 90.56 391 CYS A C 1
ATOM 3022 O O . CYS A 1 391 ? 0.383 -12.721 5.527 1.00 90.56 391 CYS A O 1
ATOM 3024 N N . THR A 1 392 ? -0.840 -12.967 7.367 1.00 84.62 392 THR A N 1
ATOM 3025 C CA . THR A 1 392 ? 0.184 -12.303 8.191 1.00 84.62 392 THR A CA 1
ATOM 3026 C C . THR A 1 392 ? 1.447 -13.172 8.361 1.00 84.62 392 THR A C 1
ATOM 3028 O O . THR A 1 392 ? 1.317 -14.363 8.670 1.00 84.62 392 THR A O 1
ATOM 3031 N N . PRO A 1 393 ? 2.672 -12.601 8.283 1.00 79.75 393 PRO A N 1
ATOM 3032 C CA . PRO A 1 393 ? 3.930 -13.355 8.412 1.00 79.75 393 PRO A CA 1
ATOM 3033 C C . PRO A 1 393 ? 4.105 -14.138 9.726 1.00 79.75 393 PRO A C 1
ATOM 3035 O O . PRO A 1 393 ? 4.849 -15.107 9.800 1.00 79.75 393 PRO A O 1
ATOM 3038 N N . ALA A 1 394 ? 3.398 -13.747 10.791 1.00 82.00 394 ALA A N 1
ATOM 3039 C CA . ALA A 1 394 ? 3.397 -14.471 12.068 1.00 82.00 394 ALA A CA 1
ATOM 3040 C C . ALA A 1 394 ? 2.514 -15.741 12.065 1.00 82.00 394 ALA A C 1
ATOM 3042 O O . ALA A 1 394 ? 2.519 -16.498 13.037 1.00 82.00 394 ALA A O 1
ATOM 3043 N N . LYS A 1 395 ? 1.716 -15.956 11.012 1.00 85.06 395 LYS A N 1
ATOM 3044 C CA . LYS A 1 395 ? 0.817 -17.110 10.849 1.00 85.06 395 LYS A CA 1
ATOM 3045 C C . LYS A 1 395 ? 1.116 -17.931 9.588 1.00 85.06 395 LYS A C 1
ATOM 3047 O O . LYS A 1 395 ? 0.714 -19.093 9.539 1.00 85.06 395 LYS A O 1
ATOM 3052 N N . SER A 1 396 ? 1.823 -17.375 8.602 1.00 85.38 396 SER A N 1
ATOM 3053 C CA . SER A 1 396 ? 2.151 -18.039 7.332 1.00 85.38 396 SER A CA 1
ATOM 3054 C C . SER A 1 396 ? 2.829 -19.414 7.461 1.00 85.38 396 SER A C 1
ATOM 3056 O O . SER A 1 396 ? 2.423 -20.294 6.700 1.00 85.38 396 SER A O 1
ATOM 3058 N N . PRO A 1 397 ? 3.714 -19.709 8.445 1.00 84.88 397 PRO A N 1
ATOM 3059 C CA . PRO A 1 397 ? 4.279 -21.058 8.622 1.00 84.88 397 PRO A CA 1
ATOM 3060 C C . PRO A 1 397 ? 3.260 -22.131 9.047 1.00 84.88 397 PRO A C 1
ATOM 3062 O O . PRO A 1 397 ? 3.601 -23.303 9.175 1.00 84.88 397 PRO A O 1
ATOM 3065 N N . ARG A 1 398 ? 2.010 -21.738 9.330 1.00 84.88 398 ARG A N 1
ATOM 3066 C CA . ARG A 1 398 ? 0.884 -22.628 9.666 1.00 84.88 398 ARG A CA 1
ATOM 3067 C C . ARG A 1 398 ? -0.320 -22.407 8.744 1.00 84.88 398 ARG A C 1
ATOM 3069 O O . ARG A 1 398 ? -1.433 -22.809 9.083 1.00 84.88 398 ARG A O 1
ATOM 3076 N N . CYS A 1 399 ? -0.120 -21.721 7.619 1.00 88.62 399 CYS A N 1
ATOM 3077 C CA . CYS A 1 399 ? -1.168 -21.463 6.643 1.00 88.62 399 CYS A CA 1
ATOM 3078 C C . CYS A 1 399 ? -1.361 -22.675 5.724 1.00 88.62 399 CYS A C 1
ATOM 3080 O O . CYS A 1 399 ? -0.398 -23.215 5.186 1.00 88.62 399 CYS A O 1
ATOM 3082 N N . VAL A 1 400 ? -2.619 -23.067 5.511 1.00 86.38 400 VAL A N 1
ATOM 3083 C CA . VAL A 1 400 ? -3.008 -24.195 4.645 1.00 86.38 400 VAL A CA 1
ATOM 3084 C C . VAL A 1 400 ? -2.553 -23.973 3.200 1.00 86.38 400 VAL A C 1
ATOM 3086 O O . VAL A 1 400 ? -2.197 -24.924 2.513 1.00 86.38 400 VAL A O 1
ATOM 3089 N N . LEU A 1 401 ? -2.513 -22.714 2.755 1.00 86.38 401 LEU A N 1
ATOM 3090 C CA . LEU A 1 401 ? -2.174 -22.328 1.381 1.00 86.38 401 LEU A CA 1
ATOM 3091 C C . LEU A 1 401 ? -0.664 -22.154 1.161 1.00 86.38 401 LEU A C 1
ATOM 3093 O O . LEU A 1 401 ? -0.265 -21.492 0.210 1.00 86.38 401 LEU A O 1
ATOM 3097 N N . LYS A 1 402 ? 0.179 -22.671 2.072 1.00 87.12 402 LYS A N 1
ATOM 3098 C CA . LYS A 1 402 ? 1.649 -22.566 2.007 1.00 87.12 402 LYS A CA 1
ATOM 3099 C C . LYS A 1 402 ? 2.172 -21.128 1.838 1.00 87.12 402 LYS A C 1
ATOM 3101 O O . LYS A 1 402 ? 3.299 -20.943 1.394 1.00 87.12 402 LYS A O 1
ATOM 3106 N N . CYS A 1 403 ? 1.411 -20.103 2.250 1.00 90.44 403 CYS A N 1
ATOM 3107 C CA . CYS A 1 403 ? 1.748 -18.690 2.005 1.00 90.44 403 CYS A CA 1
ATOM 3108 C C . CYS A 1 403 ? 3.159 -18.289 2.458 1.00 90.44 403 CYS A C 1
ATOM 3110 O O . CYS A 1 403 ? 3.683 -17.314 1.942 1.00 90.44 403 CYS A O 1
ATOM 3112 N N . GLN A 1 404 ? 3.782 -19.020 3.391 1.00 90.69 404 GLN A N 1
ATOM 3113 C CA . GLN A 1 404 ? 5.178 -18.802 3.765 1.00 90.69 404 GLN A CA 1
ATOM 3114 C C . GLN A 1 404 ? 6.144 -18.919 2.581 1.00 90.69 404 GLN A C 1
ATOM 3116 O O . GLN A 1 404 ? 7.049 -18.102 2.498 1.00 90.69 404 GLN A O 1
ATOM 3121 N N . GLU A 1 405 ? 5.944 -19.893 1.689 1.00 89.38 405 GLU A N 1
ATOM 3122 C CA . GLU A 1 405 ? 6.800 -20.144 0.521 1.00 89.38 405 GLU A CA 1
ATOM 3123 C C . GLU A 1 405 ? 6.759 -18.922 -0.407 1.00 89.38 405 GLU A C 1
ATOM 3125 O O . GLU A 1 405 ? 7.774 -18.256 -0.609 1.00 89.38 405 GLU A O 1
ATOM 3130 N N . ILE A 1 406 ? 5.557 -18.532 -0.841 1.00 90.12 406 ILE A N 1
ATOM 3131 C CA . ILE A 1 406 ? 5.326 -17.352 -1.689 1.00 90.12 406 ILE A CA 1
ATOM 3132 C C . ILE A 1 406 ? 5.812 -16.064 -1.001 1.00 90.12 406 ILE A C 1
ATOM 3134 O O . ILE A 1 406 ? 6.479 -15.253 -1.636 1.00 90.12 406 ILE A O 1
ATOM 3138 N N . LEU A 1 407 ? 5.550 -15.885 0.301 1.00 88.19 407 LEU A N 1
ATOM 3139 C CA . LEU A 1 407 ? 6.010 -14.710 1.052 1.00 88.19 407 LEU A CA 1
ATOM 3140 C C . LEU A 1 407 ? 7.540 -14.612 1.144 1.00 88.19 407 LEU A C 1
ATOM 3142 O O . LEU A 1 407 ? 8.038 -13.491 1.173 1.00 88.19 407 LEU A O 1
ATOM 3146 N N . SER A 1 408 ? 8.298 -15.718 1.145 1.00 88.88 408 SER A N 1
ATOM 3147 C CA . SER A 1 408 ? 9.767 -15.640 1.032 1.00 88.88 408 SER A CA 1
ATOM 3148 C C . SER A 1 408 ? 10.212 -15.081 -0.319 1.00 88.88 408 SER A C 1
ATOM 3150 O O . SER A 1 408 ? 11.022 -14.163 -0.335 1.00 88.88 408 SER A O 1
ATOM 3152 N N . HIS A 1 409 ? 9.655 -15.546 -1.442 1.00 87.75 409 HIS A N 1
ATOM 3153 C CA . HIS A 1 409 ? 10.045 -15.040 -2.769 1.00 87.75 409 HIS A CA 1
ATOM 3154 C C . HIS A 1 409 ? 9.549 -13.606 -3.023 1.00 87.75 409 HIS A C 1
ATOM 3156 O O . HIS A 1 409 ? 10.277 -12.797 -3.594 1.00 87.75 409 HIS A O 1
ATOM 3162 N N . LEU A 1 410 ? 8.366 -13.241 -2.511 1.00 86.38 410 LEU A N 1
ATOM 3163 C CA . LEU A 1 410 ? 7.913 -11.845 -2.460 1.00 86.38 410 LEU A CA 1
ATOM 3164 C C . LEU A 1 410 ? 8.881 -10.970 -1.645 1.00 86.38 410 LEU A C 1
ATOM 3166 O O . LEU A 1 410 ? 9.219 -9.870 -2.073 1.00 86.38 410 LEU A O 1
ATOM 3170 N N . GLN A 1 411 ? 9.362 -11.455 -0.495 1.00 85.44 411 GLN A N 1
ATOM 3171 C CA . GLN A 1 411 ? 10.337 -10.728 0.320 1.00 85.44 411 GLN A CA 1
ATOM 3172 C C . GLN A 1 411 ? 11.710 -10.640 -0.366 1.00 85.44 411 GLN A C 1
ATOM 3174 O O . GLN A 1 411 ? 12.340 -9.591 -0.293 1.00 85.44 411 GLN A O 1
ATOM 3179 N N . HIS A 1 412 ? 12.159 -11.684 -1.074 1.00 85.06 412 HIS A N 1
ATOM 3180 C CA . HIS A 1 412 ? 13.392 -11.640 -1.868 1.00 85.06 412 HIS A CA 1
ATOM 3181 C C . HIS A 1 412 ? 13.326 -10.539 -2.932 1.00 85.06 412 HIS A C 1
ATOM 3183 O O . HIS A 1 412 ? 14.258 -9.745 -3.018 1.00 85.06 412 HIS A O 1
ATOM 3189 N N . HIS A 1 413 ? 12.203 -10.417 -3.648 1.00 76.88 413 HIS A N 1
ATOM 3190 C CA . HIS A 1 413 ? 11.968 -9.323 -4.599 1.00 76.88 413 HIS A CA 1
ATOM 3191 C C . HIS A 1 413 ? 11.943 -7.939 -3.941 1.00 76.88 413 HIS A C 1
ATOM 3193 O O . HIS A 1 413 ? 12.609 -7.021 -4.411 1.00 76.88 413 HIS A O 1
ATOM 3199 N N . LEU A 1 414 ? 11.239 -7.782 -2.816 1.00 78.81 414 LEU A N 1
ATOM 3200 C CA . LEU A 1 414 ? 11.155 -6.504 -2.090 1.00 78.81 414 LEU A CA 1
ATOM 3201 C C . LEU A 1 414 ? 12.478 -6.069 -1.427 1.00 78.81 414 LEU A C 1
ATOM 3203 O O . LEU A 1 414 ? 12.682 -4.876 -1.195 1.00 78.81 414 LEU A O 1
ATOM 3207 N N . ASP A 1 415 ? 13.365 -7.018 -1.122 1.00 81.06 415 ASP A N 1
ATOM 3208 C CA . ASP A 1 415 ? 14.715 -6.766 -0.601 1.00 81.06 415 ASP A CA 1
ATOM 3209 C C . ASP A 1 415 ? 15.804 -6.795 -1.688 1.00 81.06 415 ASP A C 1
ATOM 3211 O O . ASP A 1 415 ? 16.964 -6.522 -1.378 1.00 81.06 415 ASP A O 1
ATOM 3215 N N . LEU A 1 416 ? 15.433 -7.060 -2.949 1.00 76.56 416 LEU A N 1
ATOM 3216 C CA . LEU A 1 416 ? 16.313 -7.096 -4.125 1.00 76.56 416 LEU A CA 1
ATOM 3217 C C . LEU A 1 416 ? 17.399 -8.192 -4.052 1.00 76.56 416 LEU A C 1
ATOM 3219 O O . LEU A 1 416 ? 18.514 -8.029 -4.549 1.00 76.56 416 LEU A O 1
ATOM 3223 N N . ASN A 1 417 ? 17.067 -9.323 -3.425 1.00 75.69 417 ASN A N 1
ATOM 3224 C CA . ASN A 1 417 ? 17.933 -10.495 -3.318 1.00 75.69 417 ASN A CA 1
ATOM 3225 C C . ASN A 1 417 ? 17.791 -11.398 -4.551 1.00 75.69 417 ASN A C 1
ATOM 3227 O O . ASN A 1 417 ? 16.698 -11.889 -4.838 1.00 75.69 417 ASN A O 1
ATOM 3231 N N . VAL A 1 418 ? 18.909 -11.696 -5.220 1.00 73.44 418 VAL A N 1
ATOM 3232 C CA . VAL A 1 418 ? 18.958 -12.694 -6.301 1.00 73.44 418 VAL A CA 1
ATOM 3233 C C . VAL A 1 418 ? 18.559 -14.066 -5.751 1.00 73.44 418 VAL A C 1
ATOM 3235 O O . VAL A 1 418 ? 19.117 -14.537 -4.759 1.00 73.44 418 VAL A O 1
ATOM 3238 N N . CYS A 1 419 ? 17.586 -14.709 -6.394 1.00 84.25 419 CYS A N 1
ATOM 3239 C CA . CYS A 1 419 ? 17.056 -16.004 -5.989 1.00 84.25 419 CYS A CA 1
ATOM 3240 C C . CYS A 1 419 ? 16.753 -16.842 -7.236 1.00 84.25 419 CYS A C 1
ATOM 3242 O O . CYS A 1 419 ? 15.817 -16.548 -7.972 1.00 84.25 419 CYS A O 1
ATOM 3244 N N . GLU A 1 420 ? 17.537 -17.900 -7.444 1.00 83.50 420 GLU A N 1
ATOM 3245 C CA . GLU A 1 420 ? 17.485 -18.798 -8.615 1.00 83.50 420 GLU A CA 1
ATOM 3246 C C . GLU A 1 420 ? 16.257 -19.737 -8.630 1.00 83.50 420 GLU A C 1
ATOM 3248 O O . GLU A 1 420 ? 16.170 -20.653 -9.444 1.00 83.50 420 GLU A O 1
ATOM 3253 N N . ASP A 1 421 ? 15.304 -19.546 -7.713 1.00 87.25 421 ASP A N 1
ATOM 3254 C CA . ASP A 1 421 ? 14.082 -20.344 -7.655 1.00 87.25 421 ASP A CA 1
ATOM 3255 C C . ASP A 1 421 ? 13.095 -19.896 -8.744 1.00 87.25 421 ASP A C 1
ATOM 3257 O O . ASP A 1 421 ? 12.804 -18.704 -8.896 1.00 87.25 421 ASP A O 1
ATOM 3261 N N . VAL A 1 422 ? 12.515 -20.860 -9.460 1.00 85.25 422 VAL A N 1
ATOM 3262 C CA . VAL A 1 422 ? 11.488 -20.641 -10.492 1.00 85.25 422 VAL A CA 1
ATOM 3263 C C . VAL A 1 422 ? 10.286 -19.865 -9.936 1.00 85.25 422 VAL A C 1
ATOM 3265 O O . VAL A 1 422 ? 9.697 -19.038 -10.637 1.00 85.25 422 VAL A O 1
ATOM 3268 N N . LEU A 1 423 ? 9.935 -20.066 -8.660 1.00 86.44 423 LEU A N 1
ATOM 3269 C CA . LEU A 1 423 ? 8.888 -19.298 -7.988 1.00 86.44 423 LEU A CA 1
ATOM 3270 C C . LEU A 1 423 ? 9.274 -17.818 -7.829 1.00 86.44 423 LEU A C 1
ATOM 3272 O O . LEU A 1 423 ? 8.400 -16.957 -7.906 1.00 86.44 423 LEU A O 1
ATOM 3276 N N . CYS A 1 424 ? 10.562 -17.496 -7.682 1.00 86.62 424 CYS A N 1
ATOM 3277 C CA . CYS A 1 424 ? 11.032 -16.112 -7.667 1.00 86.62 424 CYS A CA 1
ATOM 3278 C C . CYS A 1 424 ? 10.966 -15.484 -9.065 1.00 86.62 424 CYS A C 1
ATOM 3280 O O . CYS A 1 424 ? 10.366 -14.421 -9.205 1.00 86.62 424 CYS A O 1
ATOM 3282 N N . MET A 1 425 ? 11.469 -16.157 -10.105 1.00 83.50 425 MET A N 1
ATOM 3283 C CA . MET A 1 425 ? 11.363 -15.664 -11.492 1.00 83.50 425 MET A CA 1
ATOM 3284 C C . MET A 1 425 ? 9.905 -15.409 -11.907 1.00 83.50 425 MET A C 1
ATOM 3286 O O . MET A 1 425 ? 9.582 -14.400 -12.527 1.00 83.50 425 MET A O 1
ATOM 3290 N N . THR A 1 426 ? 8.981 -16.290 -11.516 1.00 83.62 426 THR A N 1
ATOM 3291 C CA . THR A 1 426 ? 7.568 -16.146 -11.909 1.00 83.62 426 THR A CA 1
ATOM 3292 C C . THR A 1 426 ? 6.836 -15.057 -11.100 1.00 83.62 426 THR A C 1
ATOM 3294 O O . THR A 1 426 ? 5.879 -14.460 -11.593 1.00 83.62 426 THR A O 1
ATOM 3297 N N . VAL A 1 427 ? 7.309 -14.731 -9.887 1.00 87.88 427 VAL A N 1
ATOM 3298 C CA . VAL A 1 427 ? 6.901 -13.520 -9.142 1.00 87.88 427 VAL A CA 1
ATOM 3299 C C . VAL A 1 427 ? 7.443 -12.243 -9.806 1.00 87.88 427 VAL A C 1
ATOM 3301 O O . VAL A 1 427 ? 6.771 -11.213 -9.772 1.00 87.88 427 VAL A O 1
ATOM 3304 N N . GLU A 1 428 ? 8.610 -12.302 -10.453 1.00 87.12 428 GLU A N 1
ATOM 3305 C CA . GLU A 1 428 ? 9.188 -11.169 -11.189 1.00 87.12 428 GLU A CA 1
ATOM 3306 C C . GLU A 1 428 ? 8.309 -10.777 -12.379 1.00 87.12 428 GLU A C 1
ATOM 3308 O O . GLU A 1 428 ? 7.874 -9.629 -12.468 1.00 87.12 428 GLU A O 1
ATOM 3313 N N . PHE A 1 429 ? 7.942 -11.750 -13.224 1.00 89.19 429 PHE A N 1
ATOM 3314 C CA . PHE A 1 429 ? 7.052 -11.526 -14.369 1.00 89.19 429 PHE A CA 1
ATOM 3315 C C . PHE A 1 429 ? 5.702 -10.915 -13.955 1.00 89.19 429 PHE A C 1
ATOM 3317 O O . PHE A 1 429 ? 5.191 -10.029 -14.638 1.00 89.19 429 PHE A O 1
ATOM 3324 N N . HIS A 1 430 ? 5.147 -11.334 -12.810 1.00 91.38 430 HIS A N 1
ATOM 3325 C CA . HIS A 1 430 ? 3.922 -10.756 -12.250 1.00 91.38 430 HIS A CA 1
ATOM 3326 C C . HIS A 1 430 ? 4.066 -9.250 -11.969 1.00 91.38 430 HIS A C 1
ATOM 3328 O O . HIS A 1 430 ? 3.204 -8.466 -12.369 1.00 91.38 430 HIS A O 1
ATOM 3334 N N . PHE A 1 431 ? 5.152 -8.824 -11.315 1.00 89.81 431 PHE A N 1
ATOM 3335 C CA . PHE A 1 431 ? 5.367 -7.406 -11.010 1.00 89.81 431 PHE A CA 1
ATOM 3336 C C . PHE A 1 431 ? 5.830 -6.581 -12.213 1.00 89.81 431 PHE A C 1
ATOM 3338 O O . PHE A 1 431 ? 5.426 -5.422 -12.318 1.00 89.81 431 PHE A O 1
ATOM 3345 N N . ALA A 1 432 ? 6.614 -7.155 -13.130 1.00 87.62 432 ALA A N 1
ATOM 3346 C CA . ALA A 1 432 ? 7.006 -6.505 -14.379 1.00 87.62 432 ALA A CA 1
ATOM 3347 C C . ALA A 1 432 ? 5.765 -6.113 -15.199 1.00 87.62 432 ALA A C 1
ATOM 3349 O O . ALA A 1 432 ? 5.556 -4.931 -15.476 1.00 87.62 432 ALA A O 1
ATOM 3350 N N . HIS A 1 433 ? 4.874 -7.076 -15.451 1.00 92.50 433 HIS A N 1
ATOM 3351 C CA . HIS A 1 433 ? 3.618 -6.863 -16.170 1.00 92.50 433 HIS A CA 1
ATOM 3352 C C . HIS A 1 433 ? 2.695 -5.845 -15.479 1.00 92.50 433 HIS A C 1
ATOM 3354 O O . HIS A 1 433 ? 2.214 -4.898 -16.104 1.00 92.50 433 HIS A O 1
ATOM 3360 N N . LEU A 1 434 ? 2.475 -5.984 -14.161 1.00 91.06 434 LEU A N 1
ATOM 3361 C CA . LEU A 1 434 ? 1.658 -5.023 -13.407 1.00 91.06 434 LEU A CA 1
ATOM 3362 C C . LEU A 1 434 ? 2.251 -3.605 -13.420 1.00 91.06 434 LEU A C 1
ATOM 3364 O O . LEU A 1 434 ? 1.493 -2.637 -13.390 1.00 91.06 434 LEU A O 1
ATOM 3368 N N . SER A 1 435 ? 3.578 -3.471 -13.475 1.00 87.56 435 SER A N 1
ATOM 3369 C CA . SER A 1 435 ? 4.262 -2.183 -13.609 1.00 87.56 435 SER A CA 1
ATOM 3370 C C . SER A 1 435 ? 4.086 -1.590 -15.011 1.00 87.56 435 SER A C 1
ATOM 3372 O O . SER A 1 435 ? 3.752 -0.410 -15.132 1.00 87.56 435 SER A O 1
ATOM 3374 N N . MET A 1 436 ? 4.256 -2.391 -16.068 1.00 87.62 436 MET A N 1
ATOM 3375 C CA . MET A 1 436 ? 4.148 -1.943 -17.463 1.00 87.62 436 MET A CA 1
ATOM 3376 C C . MET A 1 436 ? 2.713 -1.541 -17.824 1.00 87.62 436 MET A C 1
ATOM 3378 O O . MET A 1 436 ? 2.474 -0.368 -18.118 1.00 87.62 436 MET A O 1
ATOM 3382 N N . CYS A 1 437 ? 1.723 -2.419 -17.627 1.00 92.69 437 CYS A N 1
ATOM 3383 C CA . CYS A 1 437 ? 0.317 -2.082 -17.882 1.00 92.69 437 CYS A CA 1
ATOM 3384 C C . CYS A 1 437 ? -0.224 -0.946 -16.984 1.00 92.69 437 CYS A C 1
ATOM 3386 O O . CYS A 1 437 ? -1.255 -0.346 -17.298 1.00 92.69 437 CYS A O 1
ATOM 3388 N N . MET A 1 438 ? 0.433 -0.623 -15.861 1.00 89.56 438 MET A N 1
ATOM 3389 C CA . MET A 1 438 ? 0.115 0.575 -15.071 1.00 89.56 438 MET A CA 1
ATOM 3390 C C . MET A 1 438 ? 0.732 1.846 -15.672 1.00 89.56 438 MET A C 1
ATOM 3392 O O . MET A 1 438 ? 0.057 2.874 -15.711 1.00 89.56 438 MET A O 1
ATOM 3396 N N . GLN A 1 439 ? 1.974 1.784 -16.160 1.00 84.06 439 GLN A N 1
ATOM 3397 C CA . GLN A 1 439 ? 2.653 2.902 -16.831 1.00 84.06 439 GLN A CA 1
ATOM 3398 C C . GLN A 1 439 ? 1.994 3.273 -18.168 1.00 84.06 439 GLN A C 1
ATOM 3400 O O . GLN A 1 439 ? 1.895 4.455 -18.494 1.00 84.06 439 GLN A O 1
ATOM 3405 N N . GLU A 1 440 ? 1.505 2.281 -18.912 1.00 88.38 440 GLU A N 1
ATOM 3406 C CA . GLU A 1 440 ? 0.803 2.459 -20.191 1.00 88.38 440 GLU A CA 1
ATOM 3407 C C . GLU A 1 440 ? -0.683 2.824 -20.009 1.00 88.38 440 GLU A C 1
ATOM 3409 O O . GLU A 1 440 ? -1.338 3.293 -20.937 1.00 88.38 440 GLU A O 1
ATOM 3414 N N . GLY A 1 441 ? -1.225 2.649 -18.799 1.00 89.62 441 GLY A N 1
ATOM 3415 C CA . GLY A 1 441 ? -2.631 2.910 -18.471 1.00 89.62 441 GLY A CA 1
ATOM 3416 C C . GLY A 1 441 ? -3.599 1.777 -18.839 1.00 89.62 441 GLY A C 1
ATOM 3417 O O . GLY A 1 441 ? -4.782 1.856 -18.505 1.00 89.62 441 GLY A O 1
ATOM 3418 N N . GLU A 1 442 ? -3.117 0.697 -19.456 1.00 91.69 442 GLU A N 1
ATOM 3419 C CA . GLU A 1 442 ? -3.932 -0.428 -19.937 1.00 91.69 442 GLU A CA 1
ATOM 3420 C C . GLU A 1 442 ? -4.424 -1.386 -18.834 1.00 91.69 442 GLU A C 1
ATOM 3422 O O . GLU A 1 442 ? -5.229 -2.278 -19.095 1.00 91.69 442 GLU A O 1
ATOM 3427 N N . SER A 1 443 ? -4.017 -1.196 -17.574 1.00 89.62 443 SER A N 1
ATOM 3428 C CA . SER A 1 443 ? -4.388 -2.057 -16.431 1.00 89.62 443 SER A CA 1
ATOM 3429 C C . SER A 1 443 ? -5.899 -2.232 -16.160 1.00 89.62 443 SER A C 1
ATOM 3431 O O . SER A 1 443 ? -6.285 -3.178 -15.472 1.00 89.62 443 SER A O 1
ATOM 3433 N N . ASP A 1 444 ? -6.763 -1.353 -16.686 1.00 90.88 444 ASP A N 1
ATOM 3434 C CA . ASP A 1 444 ? -8.234 -1.476 -16.627 1.00 90.88 444 ASP A CA 1
ATOM 3435 C C . ASP A 1 444 ? -8.856 -2.098 -17.904 1.00 90.88 444 ASP A C 1
ATOM 3437 O O . ASP A 1 444 ? -10.080 -2.225 -17.992 1.00 90.88 444 ASP A O 1
ATOM 3441 N N . ALA A 1 445 ? -8.022 -2.509 -18.868 1.00 92.56 445 ALA A N 1
ATOM 3442 C CA . ALA A 1 445 ? -8.386 -3.212 -20.103 1.00 92.56 445 ALA A CA 1
ATOM 3443 C C . ALA A 1 445 ? -7.709 -4.595 -20.245 1.00 92.56 445 ALA A C 1
ATOM 3445 O O . ALA A 1 445 ? -8.311 -5.509 -20.808 1.00 92.56 445 ALA A O 1
ATOM 3446 N N . CYS A 1 446 ? -6.495 -4.775 -19.712 1.00 95.00 446 CYS A N 1
ATOM 3447 C CA . CYS A 1 446 ? -5.745 -6.034 -19.751 1.00 95.00 446 CYS A CA 1
ATOM 3448 C C . CYS A 1 446 ? -6.465 -7.180 -19.005 1.00 95.00 446 CYS A C 1
ATOM 3450 O O . CYS A 1 446 ? -6.825 -7.043 -17.831 1.00 95.00 446 CYS A O 1
ATOM 3452 N N . GLU A 1 447 ? -6.619 -8.343 -19.659 1.00 95.31 447 GLU A N 1
ATOM 3453 C CA . GLU A 1 447 ? -7.282 -9.531 -19.091 1.00 95.31 447 GLU A CA 1
ATOM 3454 C C . GLU A 1 447 ? -6.638 -9.972 -17.764 1.00 95.31 447 GLU A C 1
ATOM 3456 O O . GLU A 1 447 ? -7.341 -10.238 -16.784 1.00 95.31 447 GLU A O 1
ATOM 3461 N N . TYR A 1 448 ? -5.303 -10.008 -17.715 1.00 95.44 448 TYR A N 1
ATOM 3462 C CA . TYR A 1 448 ? -4.547 -10.450 -16.546 1.00 95.44 448 TYR A CA 1
ATOM 3463 C C . TYR A 1 448 ? -4.730 -9.489 -15.367 1.00 95.44 448 TYR A C 1
ATOM 3465 O O . TYR A 1 448 ? -5.166 -9.910 -14.292 1.00 95.44 448 TYR A O 1
ATOM 3473 N N . CYS A 1 449 ? -4.481 -8.189 -15.576 1.00 95.94 449 CYS A N 1
ATOM 3474 C CA . CYS A 1 449 ? -4.670 -7.160 -14.550 1.00 95.94 449 CYS A CA 1
ATOM 3475 C C . CYS A 1 449 ? -6.095 -7.182 -13.984 1.00 95.94 449 CYS A C 1
ATOM 3477 O O . CYS A 1 449 ? -6.272 -7.147 -12.766 1.00 95.94 449 CYS A O 1
ATOM 3479 N N . LEU A 1 450 ? -7.110 -7.309 -14.844 1.00 96.12 450 LEU A N 1
ATOM 3480 C CA . LEU A 1 450 ? -8.510 -7.381 -14.429 1.00 96.12 450 LEU A CA 1
ATOM 3481 C C . LEU A 1 450 ? -8.819 -8.635 -13.595 1.00 96.12 450 LEU A C 1
ATOM 3483 O O . LEU A 1 450 ? -9.492 -8.519 -12.569 1.00 96.12 450 LEU A O 1
ATOM 3487 N N . ARG A 1 451 ? -8.307 -9.817 -13.973 1.00 95.44 451 ARG A N 1
ATOM 3488 C CA . ARG A 1 451 ? -8.481 -11.063 -13.196 1.00 95.44 451 ARG A CA 1
ATOM 3489 C C . ARG A 1 451 ? -7.797 -10.977 -11.825 1.00 95.44 451 ARG A C 1
ATOM 3491 O O . ARG A 1 451 ? -8.402 -11.362 -10.824 1.00 95.44 451 ARG A O 1
ATOM 3498 N N . VAL A 1 452 ? -6.582 -10.425 -11.749 1.00 95.12 452 VAL A N 1
ATOM 3499 C CA . VAL A 1 452 ? -5.853 -10.204 -10.481 1.00 95.12 452 VAL A CA 1
ATOM 3500 C C . VAL A 1 452 ? -6.611 -9.233 -9.568 1.00 95.12 452 VAL A C 1
ATOM 3502 O O . VAL A 1 452 ? -6.875 -9.549 -8.407 1.00 95.12 452 VAL A O 1
ATOM 3505 N N . LYS A 1 453 ? -7.035 -8.089 -10.115 1.00 95.50 453 LYS A N 1
ATOM 3506 C CA . LYS A 1 453 ? -7.786 -7.032 -9.418 1.00 95.50 453 LYS A CA 1
ATOM 3507 C C . LYS A 1 453 ? -9.147 -7.518 -8.913 1.00 95.50 453 LYS A C 1
ATOM 3509 O O . LYS A 1 453 ? -9.570 -7.147 -7.819 1.00 95.50 453 LYS A O 1
ATOM 3514 N N . GLU A 1 454 ? -9.822 -8.393 -9.664 1.00 95.88 454 GLU A N 1
ATOM 3515 C CA . GLU A 1 454 ? -11.050 -9.043 -9.194 1.00 95.88 454 GLU A CA 1
ATOM 3516 C C . GLU A 1 454 ? -10.766 -9.945 -7.990 1.00 95.88 454 GLU A C 1
ATOM 3518 O O . GLU A 1 454 ? -11.474 -9.857 -6.985 1.00 95.88 454 GLU A O 1
ATOM 3523 N N . ARG A 1 455 ? -9.718 -10.778 -8.058 1.00 94.75 455 ARG A N 1
ATOM 3524 C CA . ARG A 1 455 ? -9.363 -11.695 -6.966 1.00 94.75 455 ARG A CA 1
ATOM 3525 C C . ARG A 1 455 ? -9.010 -10.944 -5.684 1.00 94.75 455 ARG A C 1
ATOM 3527 O O . ARG A 1 455 ? -9.485 -11.322 -4.612 1.00 94.75 455 ARG A O 1
ATOM 3534 N N . GLU A 1 456 ? -8.246 -9.860 -5.800 1.00 94.56 456 GLU A N 1
ATOM 3535 C CA . GLU A 1 456 ? -7.892 -8.981 -4.681 1.00 94.56 456 GLU A CA 1
ATOM 3536 C C . GLU A 1 456 ? -9.141 -8.361 -4.040 1.00 94.56 456 GLU A C 1
ATOM 3538 O O . GLU A 1 456 ? -9.333 -8.467 -2.827 1.00 94.56 456 GLU A O 1
ATOM 3543 N N . MET A 1 457 ? -10.046 -7.787 -4.842 1.00 95.00 457 MET A N 1
ATOM 3544 C CA . MET A 1 457 ? -11.304 -7.229 -4.338 1.00 95.00 457 MET A CA 1
ATOM 3545 C C . MET A 1 457 ? -12.192 -8.290 -3.673 1.00 95.00 457 MET A C 1
ATOM 3547 O O . MET A 1 457 ? -12.765 -8.030 -2.615 1.00 95.00 457 MET A O 1
ATOM 3551 N N . VAL A 1 458 ? -12.296 -9.492 -4.248 1.00 94.62 458 VAL A N 1
ATOM 3552 C CA . VAL A 1 458 ? -13.073 -10.603 -3.671 1.00 94.62 458 VAL A CA 1
ATOM 3553 C C . VAL A 1 458 ? -12.499 -11.029 -2.315 1.00 94.62 458 VAL A C 1
ATOM 3555 O O . VAL A 1 458 ? -13.267 -11.210 -1.368 1.00 94.62 458 VAL A O 1
ATOM 3558 N N . ARG A 1 459 ? -11.169 -11.116 -2.173 1.00 92.69 459 ARG A N 1
ATOM 3559 C CA . ARG A 1 459 ? -10.520 -11.458 -0.896 1.00 92.69 459 ARG A CA 1
ATOM 3560 C C . ARG A 1 459 ? -10.593 -10.335 0.142 1.00 92.69 459 ARG A C 1
ATOM 3562 O O . ARG A 1 459 ? -10.808 -10.602 1.322 1.00 92.69 459 ARG A O 1
ATOM 3569 N N . SER A 1 460 ? -10.502 -9.084 -0.299 1.00 94.12 460 SER A N 1
ATOM 3570 C CA . SER A 1 460 ? -10.680 -7.901 0.549 1.00 94.12 460 SER A CA 1
ATOM 3571 C C . SER A 1 460 ? -12.103 -7.818 1.130 1.00 94.12 460 SER A C 1
ATOM 3573 O O . SER A 1 460 ? -12.283 -7.499 2.306 1.00 94.12 460 SER A O 1
ATOM 3575 N N . LEU A 1 461 ? -13.125 -8.194 0.349 1.00 94.69 461 LEU A N 1
ATOM 3576 C CA . LEU A 1 461 ? -14.507 -8.302 0.832 1.00 94.69 461 LEU A CA 1
ATOM 3577 C C . LEU A 1 461 ? -14.700 -9.410 1.877 1.00 94.69 461 LEU A C 1
ATOM 3579 O O . LEU A 1 461 ? -15.352 -9.158 2.885 1.00 94.69 461 LEU A O 1
ATOM 3583 N N . ASP A 1 462 ? -14.121 -10.596 1.671 1.00 92.00 462 ASP A N 1
ATOM 3584 C CA . ASP A 1 462 ? -14.153 -11.711 2.636 1.00 92.00 462 ASP A CA 1
ATOM 3585 C C . ASP A 1 462 ? -13.547 -11.308 3.995 1.00 92.00 462 ASP A C 1
ATOM 3587 O O . ASP A 1 462 ? -14.128 -11.572 5.052 1.00 92.00 462 ASP A O 1
ATOM 3591 N N . LEU A 1 463 ? -12.439 -10.554 3.975 1.00 91.25 463 LEU A N 1
ATOM 3592 C CA . LEU A 1 463 ? -11.865 -9.959 5.182 1.00 91.25 463 LEU A CA 1
ATOM 3593 C C . LEU A 1 463 ? -12.810 -8.927 5.828 1.00 91.25 463 LEU A C 1
ATOM 3595 O O . LEU A 1 463 ? -13.076 -9.023 7.027 1.00 91.25 463 LEU A O 1
ATOM 3599 N N . MET A 1 464 ? -13.352 -7.974 5.060 1.00 93.12 464 MET A N 1
ATOM 3600 C CA . MET A 1 464 ? -14.249 -6.928 5.581 1.00 93.12 464 MET A CA 1
ATOM 3601 C C . MET A 1 464 ? -15.585 -7.465 6.120 1.00 93.12 464 MET A C 1
ATOM 3603 O O . MET A 1 464 ? -16.103 -6.928 7.099 1.00 93.12 464 MET A O 1
ATOM 3607 N N . ASP A 1 465 ? -16.151 -8.524 5.533 1.00 93.75 465 ASP A N 1
ATOM 3608 C CA . ASP A 1 465 ? -17.316 -9.224 6.092 1.00 93.75 465 ASP A CA 1
ATOM 3609 C C . ASP A 1 465 ? -16.968 -9.880 7.442 1.00 93.75 465 ASP A C 1
ATOM 3611 O O . ASP A 1 465 ? -17.759 -9.822 8.389 1.00 93.75 465 ASP A O 1
ATOM 3615 N N . GLY A 1 466 ? -15.755 -10.432 7.571 1.00 91.69 466 GLY A N 1
ATOM 3616 C CA . GLY A 1 466 ? -15.209 -10.918 8.840 1.00 91.69 466 GLY A CA 1
ATOM 3617 C C . GLY A 1 466 ? -15.051 -9.814 9.894 1.00 91.69 466 GLY A C 1
ATOM 3618 O O . GLY A 1 466 ? -15.500 -9.980 11.031 1.00 91.69 466 GLY A O 1
ATOM 3619 N N . GLU A 1 467 ? -14.475 -8.668 9.523 1.00 92.25 467 GLU A N 1
ATOM 3620 C CA . GLU A 1 467 ? -14.321 -7.508 10.412 1.00 92.25 467 GLU A CA 1
ATOM 3621 C C . GLU A 1 467 ? -15.671 -6.920 10.845 1.00 92.25 467 GLU A C 1
ATOM 3623 O O . GLU A 1 467 ? -15.860 -6.613 12.024 1.00 92.25 467 GLU A O 1
ATOM 3628 N N . LEU A 1 468 ? -16.645 -6.815 9.933 1.00 94.62 468 LEU A N 1
ATOM 3629 C CA . LEU A 1 468 ? -17.999 -6.354 10.250 1.00 94.62 468 LEU A CA 1
ATOM 3630 C C . LEU A 1 468 ? -18.735 -7.331 11.181 1.00 94.62 468 LEU A C 1
ATOM 3632 O O . LEU A 1 468 ? -19.479 -6.899 12.072 1.00 94.62 468 LEU A O 1
ATOM 3636 N N . HIS A 1 469 ? -18.520 -8.638 11.015 1.00 94.31 469 HIS A N 1
ATOM 3637 C CA . HIS A 1 469 ? -19.034 -9.640 11.944 1.00 94.31 469 HIS A CA 1
ATOM 3638 C C . HIS A 1 469 ? -18.405 -9.475 13.336 1.00 94.31 469 HIS A C 1
ATOM 3640 O O . HIS A 1 469 ? -19.138 -9.399 14.323 1.00 94.31 469 HIS A O 1
ATOM 3646 N N . GLU A 1 470 ? -17.080 -9.322 13.435 1.00 93.44 470 GLU A N 1
ATOM 3647 C CA . GLU A 1 470 ? -16.418 -9.042 14.715 1.00 93.44 470 GLU A CA 1
ATOM 3648 C C . GLU A 1 470 ? -16.885 -7.727 15.357 1.00 93.44 470 GLU A C 1
ATOM 3650 O O . GLU A 1 470 ? -17.120 -7.698 16.563 1.00 93.44 470 GLU A O 1
ATOM 3655 N N . ALA A 1 471 ? -17.046 -6.648 14.585 1.00 93.12 471 ALA A N 1
ATOM 3656 C CA . ALA A 1 471 ? -17.570 -5.369 15.071 1.00 93.12 471 ALA A CA 1
ATOM 3657 C C . ALA A 1 471 ? -18.999 -5.518 15.621 1.00 93.12 471 ALA A C 1
ATOM 3659 O O . ALA A 1 471 ? -19.331 -4.984 16.677 1.00 93.12 471 ALA A O 1
ATOM 3660 N N . THR A 1 472 ? -19.832 -6.310 14.940 1.00 94.88 472 THR A N 1
ATOM 3661 C CA . THR A 1 472 ? -21.202 -6.610 15.373 1.00 94.88 472 THR A CA 1
ATOM 3662 C C . THR A 1 472 ? -21.229 -7.431 16.664 1.00 94.88 472 THR A C 1
ATOM 3664 O O . THR A 1 472 ? -22.021 -7.121 17.551 1.00 94.88 472 THR A O 1
ATOM 3667 N N . VAL A 1 473 ? -20.347 -8.427 16.805 1.00 96.00 473 VAL A N 1
ATOM 3668 C CA . VAL A 1 473 ? -20.211 -9.224 18.037 1.00 96.00 473 VAL A CA 1
ATOM 3669 C C . VAL A 1 473 ? -19.669 -8.378 19.196 1.00 96.00 473 VAL A C 1
ATOM 3671 O O . VAL A 1 473 ? -20.167 -8.509 20.309 1.00 96.00 473 VAL A O 1
ATOM 3674 N N . LYS A 1 474 ? -18.709 -7.475 18.950 1.00 95.06 474 LYS A N 1
ATOM 3675 C CA . LYS A 1 474 ? -18.180 -6.541 19.964 1.00 95.06 474 LYS A CA 1
ATOM 3676 C C . LYS A 1 474 ? -19.269 -5.591 20.471 1.00 95.06 474 LYS A C 1
ATOM 3678 O O . LYS A 1 474 ? -19.464 -5.502 21.676 1.00 95.06 474 LYS A O 1
ATOM 3683 N N . ALA A 1 475 ? -20.034 -4.964 19.574 1.00 95.50 475 ALA A N 1
ATOM 3684 C CA . ALA A 1 475 ? -21.155 -4.104 19.962 1.00 95.50 475 ALA A CA 1
ATOM 3685 C C . ALA A 1 475 ? -22.227 -4.868 20.767 1.00 95.50 475 ALA A C 1
ATOM 3687 O O . ALA A 1 475 ? -22.708 -4.361 21.777 1.00 95.50 475 ALA A O 1
ATOM 3688 N N . GLN A 1 476 ? -22.560 -6.108 20.378 1.00 95.88 476 GLN A N 1
ATOM 3689 C CA . GLN A 1 476 ? -23.493 -6.937 21.150 1.00 95.88 476 GLN A CA 1
ATOM 3690 C C . GLN A 1 476 ? -22.940 -7.298 22.537 1.00 95.88 476 GLN A C 1
ATOM 3692 O O . GLN A 1 476 ? -23.688 -7.254 23.505 1.00 95.88 476 GLN A O 1
ATOM 3697 N N . ALA A 1 477 ? -21.643 -7.597 22.658 1.00 95.06 477 ALA A N 1
ATOM 3698 C CA . ALA A 1 477 ? -21.027 -7.910 23.947 1.00 95.06 477 ALA A CA 1
ATOM 3699 C C . ALA A 1 477 ? -21.111 -6.734 24.940 1.00 95.06 477 ALA A C 1
ATOM 3701 O O . ALA A 1 477 ? -21.402 -6.964 26.110 1.00 95.06 477 ALA A O 1
ATOM 3702 N N . VAL A 1 478 ? -20.949 -5.486 24.478 1.00 93.62 478 VAL A N 1
ATOM 3703 C CA . VAL A 1 478 ? -21.13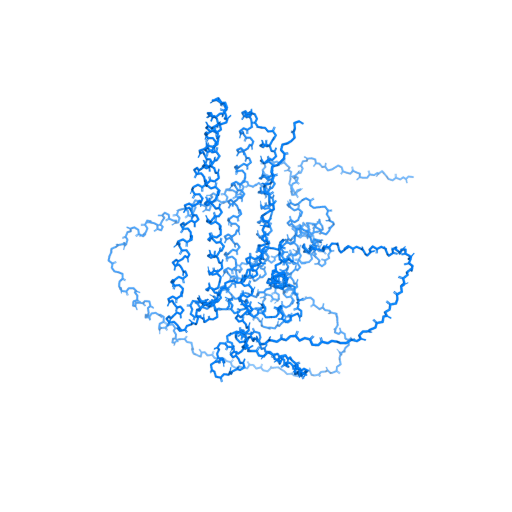8 -4.296 25.333 1.00 93.62 478 VAL A CA 1
ATOM 3704 C C . VAL A 1 478 ? -22.612 -4.127 25.734 1.00 93.62 478 VAL A C 1
ATOM 3706 O O . VAL A 1 478 ? -22.896 -3.835 26.892 1.00 93.62 478 VAL A O 1
ATOM 3709 N N . VAL A 1 479 ? -23.572 -4.389 24.836 1.00 94.38 479 VAL A N 1
ATOM 3710 C CA . VAL A 1 479 ? -25.012 -4.411 25.185 1.00 94.38 479 VAL A CA 1
ATOM 3711 C C . VAL A 1 479 ? -25.329 -5.496 26.223 1.00 94.38 479 VAL A C 1
ATOM 3713 O O . VAL A 1 479 ? -26.106 -5.255 27.151 1.00 94.38 479 VAL A O 1
ATOM 3716 N N . ASP A 1 480 ? -24.719 -6.675 26.105 1.00 93.06 480 ASP A N 1
ATOM 3717 C CA . ASP A 1 480 ? -24.881 -7.776 27.057 1.00 93.06 480 ASP A CA 1
ATOM 3718 C C . ASP A 1 480 ? -24.248 -7.434 28.424 1.00 93.06 480 ASP A C 1
ATOM 3720 O O . ASP A 1 480 ? -24.819 -7.766 29.464 1.00 93.06 480 ASP A O 1
ATOM 3724 N N . GLU A 1 481 ? -23.119 -6.716 28.445 1.00 91.94 481 GLU A N 1
ATOM 3725 C CA . GLU A 1 481 ? -22.444 -6.242 29.664 1.00 91.94 481 GLU A CA 1
ATOM 3726 C C . GLU A 1 481 ? -23.215 -5.107 30.363 1.00 91.94 481 GLU A C 1
ATOM 3728 O O . GLU A 1 481 ? -23.434 -5.173 31.574 1.00 91.94 481 GLU A O 1
ATOM 3733 N N . ILE A 1 482 ? -23.758 -4.143 29.607 1.00 88.81 482 ILE A N 1
ATOM 3734 C CA . ILE A 1 482 ? -24.735 -3.156 30.105 1.00 88.81 482 ILE A CA 1
ATOM 3735 C C . ILE A 1 482 ? -25.950 -3.871 30.709 1.00 88.81 482 ILE A C 1
ATOM 3737 O O . ILE A 1 482 ? -26.401 -3.537 31.801 1.00 88.81 482 ILE A O 1
ATOM 3741 N N . THR A 1 483 ? -26.470 -4.898 30.036 1.00 89.38 483 THR A N 1
ATOM 3742 C CA . THR A 1 483 ? -27.608 -5.685 30.539 1.00 89.38 483 THR A CA 1
ATOM 3743 C C . THR A 1 483 ? -27.250 -6.455 31.821 1.00 89.38 483 THR A C 1
ATOM 3745 O O . THR A 1 483 ? -28.116 -6.679 32.670 1.00 89.38 483 THR A O 1
ATOM 3748 N N . ALA A 1 484 ? -25.982 -6.838 32.000 1.00 87.06 484 ALA A N 1
ATOM 3749 C CA . ALA A 1 484 ? -25.494 -7.536 33.184 1.00 87.06 484 ALA A CA 1
ATOM 3750 C C . ALA A 1 484 ? -25.227 -6.609 34.387 1.00 87.06 484 ALA A C 1
ATOM 3752 O O . ALA A 1 484 ? -25.497 -7.026 35.518 1.00 87.06 484 ALA A O 1
ATOM 3753 N N . SER A 1 485 ? -24.753 -5.373 34.188 1.00 84.88 485 SER A N 1
ATOM 3754 C CA . SER A 1 485 ? -24.494 -4.421 35.287 1.00 84.88 485 SER A CA 1
ATOM 3755 C C . SER A 1 485 ? -25.778 -4.056 36.043 1.00 84.88 485 SER A C 1
ATOM 3757 O O . SER A 1 485 ? -25.811 -4.144 37.275 1.00 84.88 485 SER A O 1
ATOM 3759 N N . PHE A 1 486 ? -26.887 -3.832 35.319 1.00 80.19 486 PHE A N 1
ATOM 3760 C CA . PHE A 1 486 ? -28.240 -3.645 35.879 1.00 80.19 486 PHE A CA 1
ATOM 3761 C C . PHE A 1 486 ? -28.692 -4.760 36.844 1.00 80.19 486 PHE A C 1
ATOM 3763 O O . PHE A 1 486 ? -29.583 -4.534 37.666 1.00 80.19 486 PHE A O 1
ATOM 3770 N N . ALA A 1 487 ? -28.122 -5.966 36.744 1.00 79.69 487 ALA A N 1
ATOM 3771 C CA . ALA A 1 487 ? -28.500 -7.123 37.554 1.00 79.69 487 ALA A CA 1
ATOM 3772 C C . ALA A 1 487 ? -27.558 -7.410 38.740 1.00 79.69 487 ALA A C 1
ATOM 3774 O O . ALA A 1 487 ? -27.947 -8.169 39.631 1.00 79.69 487 ALA A O 1
ATOM 3775 N N . ASN A 1 488 ? -26.340 -6.852 38.757 1.00 74.75 488 ASN A N 1
ATOM 3776 C CA . ASN A 1 488 ? -25.277 -7.269 39.686 1.00 74.75 488 ASN A CA 1
ATOM 3777 C C . ASN A 1 488 ? -24.623 -6.125 40.481 1.00 74.75 488 ASN A C 1
ATOM 3779 O O . ASN A 1 488 ? -24.172 -6.367 41.603 1.00 74.75 488 ASN A O 1
ATOM 3783 N N . ASP A 1 489 ? -24.570 -4.906 39.941 1.00 74.56 489 ASP A N 1
ATOM 3784 C CA . ASP A 1 489 ? -23.715 -3.849 40.489 1.00 74.56 489 ASP A CA 1
ATOM 3785 C C . ASP A 1 489 ? -24.377 -3.043 41.613 1.00 74.56 489 ASP A C 1
ATOM 3787 O O . ASP A 1 489 ? -25.598 -2.854 41.664 1.00 74.56 489 ASP A O 1
ATOM 3791 N N . SER A 1 490 ? -23.564 -2.495 42.524 1.00 76.56 490 SER A N 1
ATOM 3792 C CA . SER A 1 490 ? -24.082 -1.520 43.483 1.00 76.56 490 SER A CA 1
ATOM 3793 C C . SER A 1 490 ? -24.390 -0.207 42.764 1.00 76.56 490 SER A C 1
ATOM 3795 O O . SER A 1 490 ? -23.637 0.245 41.902 1.00 76.56 490 SER A O 1
ATOM 3797 N N . ARG A 1 491 ? -25.490 0.451 43.151 1.00 71.44 491 ARG A N 1
ATOM 3798 C CA . ARG A 1 491 ? -26.023 1.648 42.473 1.00 71.44 491 ARG A CA 1
ATOM 3799 C C . ARG A 1 491 ? -24.976 2.731 42.162 1.00 71.44 491 ARG A C 1
ATOM 3801 O O . ARG A 1 491 ? -25.115 3.438 41.175 1.00 71.44 491 ARG A O 1
ATOM 3808 N N . ARG A 1 492 ? -23.950 2.886 43.004 1.00 65.12 492 ARG A N 1
ATOM 3809 C CA . ARG A 1 492 ? -22.945 3.951 42.866 1.00 65.12 492 ARG A CA 1
ATOM 3810 C C . ARG A 1 492 ? -21.743 3.563 42.001 1.00 65.12 492 ARG A C 1
ATOM 3812 O O . ARG A 1 492 ? -21.058 4.447 41.502 1.00 65.12 492 ARG A O 1
ATOM 3819 N N . GLU A 1 493 ? -21.489 2.269 41.849 1.00 71.88 493 GLU A N 1
ATOM 3820 C CA . GLU A 1 493 ? -20.502 1.729 40.908 1.00 71.88 493 GLU A CA 1
ATOM 3821 C C . GLU A 1 493 ? -21.142 1.639 39.516 1.00 71.88 493 GLU A C 1
ATOM 3823 O O . GLU A 1 493 ? -20.573 2.131 38.545 1.00 71.88 493 GLU A O 1
ATOM 3828 N N . HIS A 1 494 ? -22.397 1.180 39.458 1.00 76.19 494 HIS A N 1
ATOM 3829 C CA . HIS A 1 494 ? -23.253 1.165 38.271 1.00 76.19 494 HIS A CA 1
ATOM 3830 C C . HIS A 1 494 ? -23.366 2.537 37.583 1.00 76.19 494 HIS A C 1
ATOM 3832 O O . HIS A 1 494 ? -23.278 2.606 36.362 1.00 76.19 494 HIS A O 1
ATOM 3838 N N . GLU A 1 495 ? -23.570 3.637 38.321 1.00 79.06 495 GLU A N 1
ATOM 3839 C CA . GLU A 1 495 ? -23.689 4.985 37.726 1.00 79.06 495 GLU A CA 1
ATOM 3840 C C . GLU A 1 495 ? -22.394 5.438 37.005 1.00 79.06 495 GLU A C 1
ATOM 3842 O O . GLU A 1 495 ? -22.470 6.244 36.082 1.00 79.06 495 GLU A O 1
ATOM 3847 N N . ALA A 1 496 ? -21.219 4.905 37.374 1.00 79.50 496 ALA A N 1
ATOM 3848 C CA . ALA A 1 496 ? -19.944 5.193 36.706 1.00 79.50 496 ALA A CA 1
ATOM 3849 C C . ALA A 1 496 ? -19.594 4.165 35.613 1.00 79.50 496 ALA A C 1
ATOM 3851 O O . ALA A 1 496 ? -19.104 4.546 34.552 1.00 79.50 496 ALA A O 1
ATOM 3852 N N . ALA A 1 497 ? -19.868 2.879 35.855 1.00 82.81 497 ALA A N 1
ATOM 3853 C CA . ALA A 1 497 ? -19.649 1.807 34.886 1.00 82.81 497 ALA A CA 1
ATOM 3854 C C . ALA A 1 497 ? -20.568 1.945 33.662 1.00 82.81 497 ALA A C 1
ATOM 3856 O O . ALA A 1 497 ? -20.109 1.769 32.538 1.00 82.81 497 ALA A O 1
ATOM 3857 N N . LEU A 1 498 ? -21.837 2.328 33.864 1.00 87.75 498 LEU A N 1
ATOM 3858 C CA . LEU A 1 498 ? -22.790 2.544 32.774 1.00 87.75 498 LEU A CA 1
ATOM 3859 C C . LEU A 1 498 ? -22.290 3.619 31.801 1.00 87.75 498 LEU A C 1
ATOM 3861 O O . LEU A 1 498 ? -22.277 3.365 30.608 1.00 87.75 498 LEU A O 1
ATOM 3865 N N . ALA A 1 499 ? -21.808 4.761 32.301 1.00 87.19 499 ALA A N 1
ATOM 3866 C CA . ALA A 1 499 ? -21.305 5.839 31.447 1.00 87.19 499 ALA A CA 1
ATOM 3867 C C . ALA A 1 499 ? -20.098 5.401 30.593 1.00 87.19 499 ALA A C 1
ATOM 3869 O O . ALA A 1 499 ? -20.023 5.739 29.416 1.00 87.19 499 ALA A O 1
ATOM 3870 N N . GLN A 1 500 ? -19.180 4.599 31.153 1.00 90.44 500 GLN A N 1
ATOM 3871 C CA . GLN A 1 500 ? -18.071 4.032 30.378 1.00 90.44 500 GLN A CA 1
ATOM 3872 C C . GLN A 1 500 ? -18.571 3.034 29.319 1.00 90.44 500 GLN A C 1
ATOM 3874 O O . GLN A 1 500 ? -18.099 3.054 28.186 1.00 90.44 500 GLN A O 1
ATOM 3879 N N . LEU A 1 501 ? -19.531 2.171 29.663 1.00 91.94 501 LEU A N 1
ATOM 3880 C CA . LEU A 1 501 ? -20.095 1.200 28.723 1.00 91.94 501 LEU A CA 1
ATOM 3881 C C . LEU A 1 501 ? -20.956 1.867 27.633 1.00 91.94 501 LEU A C 1
ATOM 3883 O O . LEU A 1 501 ? -21.003 1.369 26.514 1.00 91.94 501 LEU A O 1
ATOM 3887 N N . GLU A 1 502 ? -21.601 2.999 27.923 1.00 93.12 502 GLU A N 1
ATOM 3888 C CA . GLU A 1 502 ? -22.299 3.838 26.940 1.00 93.12 502 GLU A CA 1
ATOM 3889 C C . GLU A 1 502 ? -21.299 4.475 25.953 1.00 93.12 502 GLU A C 1
ATOM 3891 O O . GLU A 1 502 ? -21.490 4.343 24.741 1.00 93.12 502 GLU A O 1
ATOM 3896 N N . ASP A 1 503 ? -20.190 5.051 26.443 1.00 94.69 503 ASP A N 1
ATOM 3897 C CA . ASP A 1 503 ? -19.082 5.551 25.606 1.00 94.69 503 ASP A CA 1
ATOM 3898 C C . ASP A 1 503 ? -18.465 4.428 24.738 1.00 94.69 503 ASP A C 1
ATOM 3900 O O . ASP A 1 503 ? -18.145 4.636 23.563 1.00 94.69 503 ASP A O 1
ATOM 3904 N N . GLU A 1 504 ? -18.268 3.226 25.295 1.00 94.88 504 GLU A N 1
ATOM 3905 C CA . GLU A 1 504 ? -17.733 2.062 24.570 1.00 94.88 504 GLU A CA 1
ATOM 3906 C C . GLU A 1 504 ? -18.734 1.496 23.547 1.00 94.88 504 GLU A C 1
ATOM 3908 O O . GLU A 1 504 ? -18.326 1.068 22.462 1.00 94.88 504 GLU A O 1
ATOM 3913 N N . LEU A 1 505 ? -20.040 1.546 23.833 1.00 96.25 505 LEU A N 1
ATOM 3914 C CA . LEU A 1 505 ? -21.090 1.144 22.897 1.00 96.25 505 LEU A CA 1
ATOM 3915 C C . LEU A 1 505 ? -21.198 2.117 21.718 1.00 96.25 505 LEU A C 1
ATOM 3917 O O . LEU A 1 505 ? -21.302 1.659 20.579 1.00 96.25 505 LEU A O 1
ATOM 3921 N N . GLU A 1 506 ? -21.134 3.434 21.952 1.00 96.69 506 GLU A N 1
ATOM 3922 C CA . GLU A 1 506 ? -21.150 4.421 20.864 1.00 96.69 506 GLU A CA 1
ATOM 3923 C C . GLU A 1 506 ? -19.962 4.212 19.912 1.00 96.69 506 GLU A C 1
ATOM 3925 O O . GLU A 1 506 ? -20.160 4.144 18.696 1.00 96.69 506 GLU A O 1
ATOM 3930 N N . GLN A 1 507 ? -18.757 3.994 20.453 1.00 95.62 507 GLN A N 1
ATOM 3931 C CA . GLN A 1 507 ? -17.555 3.668 19.673 1.00 95.62 507 GLN A CA 1
ATOM 3932 C C . GLN A 1 507 ? -17.688 2.340 18.906 1.00 95.62 507 GLN A C 1
ATOM 3934 O O . GLN A 1 507 ? -17.321 2.258 17.729 1.00 95.62 507 GLN A O 1
ATOM 3939 N N . ALA A 1 508 ? -18.220 1.290 19.542 1.00 95.00 508 ALA A N 1
ATOM 3940 C CA . ALA A 1 508 ? -18.410 -0.014 18.907 1.00 95.00 508 ALA A CA 1
ATOM 3941 C C . ALA A 1 508 ? -19.459 0.037 17.782 1.00 95.00 508 ALA A C 1
ATOM 3943 O O . ALA A 1 508 ? -19.275 -0.584 16.729 1.00 95.00 508 ALA A O 1
ATOM 3944 N N . GLU A 1 509 ? -20.540 0.798 17.967 1.00 96.25 509 GLU A N 1
ATOM 3945 C CA . GLU A 1 509 ? -21.512 1.048 16.909 1.00 96.25 509 GLU A CA 1
ATOM 3946 C C . GLU A 1 509 ? -20.960 1.939 15.794 1.00 96.25 509 GLU A C 1
ATOM 3948 O O . GLU A 1 509 ? -21.224 1.649 14.629 1.00 96.25 509 GLU A O 1
ATOM 3953 N N . GLU A 1 510 ? -20.214 3.002 16.101 1.00 97.00 510 GLU A N 1
ATOM 3954 C CA . GLU A 1 510 ? -19.620 3.870 15.080 1.00 97.00 510 GLU A CA 1
ATOM 3955 C C . GLU A 1 510 ? -18.678 3.065 14.184 1.00 97.00 510 GLU A C 1
ATOM 3957 O O . GLU A 1 510 ? -18.886 3.028 12.972 1.00 97.00 510 GLU A O 1
ATOM 3962 N N . TYR A 1 511 ? -17.751 2.299 14.768 1.00 95.12 511 TYR A N 1
ATOM 3963 C CA . TYR A 1 511 ? -16.868 1.400 14.020 1.00 95.12 511 TYR A CA 1
ATOM 3964 C C . TYR A 1 511 ? -17.647 0.380 13.166 1.00 95.12 511 TYR A C 1
ATOM 3966 O O . TYR A 1 511 ? -17.307 0.148 12.005 1.00 95.12 511 TYR A O 1
ATOM 3974 N N . LYS A 1 512 ? -18.745 -0.184 13.687 1.00 96.56 512 LYS A N 1
ATOM 3975 C CA . LYS A 1 512 ? -19.643 -1.084 12.940 1.00 96.56 512 LYS A CA 1
ATOM 3976 C C . LYS A 1 512 ? -20.334 -0.382 11.759 1.00 96.56 512 LYS A C 1
ATOM 3978 O O . LYS A 1 512 ? -20.406 -0.965 10.675 1.00 96.56 512 LYS A O 1
ATOM 3983 N N . ARG A 1 513 ? -20.830 0.852 11.936 1.00 96.94 513 ARG A N 1
ATOM 3984 C CA . ARG A 1 513 ? -21.445 1.676 10.871 1.00 96.94 513 ARG A CA 1
ATOM 3985 C C . ARG A 1 513 ? -20.419 2.025 9.786 1.00 96.94 513 ARG A C 1
ATOM 3987 O O . ARG A 1 513 ? -20.724 1.930 8.596 1.00 96.94 513 ARG A O 1
ATOM 3994 N N . ASP A 1 514 ? -19.197 2.351 10.192 1.00 95.94 514 ASP A N 1
ATOM 3995 C CA . ASP A 1 514 ? -18.068 2.663 9.314 1.00 95.94 514 ASP A CA 1
ATOM 3996 C C . ASP A 1 514 ? -17.652 1.456 8.460 1.00 95.94 514 ASP A C 1
ATOM 3998 O O . ASP A 1 514 ? -17.561 1.554 7.234 1.00 95.94 514 ASP A O 1
ATOM 4002 N N . SER A 1 515 ? -17.454 0.292 9.088 1.00 94.00 515 SER A N 1
ATOM 4003 C CA . SER A 1 515 ? -17.097 -0.954 8.396 1.00 94.00 515 SER A CA 1
ATOM 4004 C C . SER A 1 515 ? -18.201 -1.420 7.444 1.00 94.00 515 SER A C 1
ATOM 4006 O O . SER A 1 515 ? -17.910 -1.798 6.310 1.00 94.00 515 SER A O 1
ATOM 4008 N N . ALA A 1 516 ? -19.476 -1.306 7.836 1.00 96.50 516 ALA A N 1
ATOM 4009 C CA . ALA A 1 516 ? -20.604 -1.574 6.941 1.00 96.50 516 ALA A CA 1
ATOM 4010 C C . ALA A 1 516 ? -20.636 -0.618 5.734 1.00 96.50 516 ALA A C 1
ATOM 4012 O O . ALA A 1 516 ? -20.923 -1.045 4.613 1.00 96.50 516 ALA A O 1
ATOM 4013 N N . THR A 1 517 ? -20.299 0.658 5.939 1.00 96.69 517 THR A N 1
ATOM 4014 C CA . THR A 1 517 ? -20.245 1.661 4.866 1.00 96.69 517 THR A CA 1
ATOM 4015 C C . THR A 1 517 ? -19.119 1.351 3.878 1.00 96.69 517 THR A C 1
ATOM 4017 O O . THR A 1 517 ? -19.377 1.306 2.673 1.00 96.69 517 THR A O 1
ATOM 4020 N N . LYS A 1 518 ? -17.908 1.044 4.367 1.00 95.69 518 LYS A N 1
ATOM 4021 C CA . LYS A 1 518 ? -16.741 0.651 3.550 1.00 95.69 518 LYS A CA 1
ATOM 4022 C C . LYS A 1 518 ? -17.031 -0.606 2.727 1.00 95.69 518 LYS A C 1
ATOM 4024 O O . LYS A 1 518 ? -16.951 -0.565 1.502 1.00 95.69 518 LYS A O 1
ATOM 4029 N N . LEU A 1 519 ? -17.530 -1.661 3.373 1.00 95.81 519 LEU A N 1
ATOM 4030 C CA . LEU A 1 519 ? -17.981 -2.891 2.718 1.00 95.81 519 LEU A CA 1
ATOM 4031 C C . LEU A 1 519 ? -19.050 -2.623 1.636 1.00 95.81 519 LEU A C 1
ATOM 4033 O O . LEU A 1 519 ? -19.038 -3.250 0.577 1.00 95.81 519 LEU A O 1
ATOM 4037 N N . SER A 1 520 ? -19.970 -1.675 1.856 1.00 96.31 520 SER A N 1
ATOM 4038 C CA . SER A 1 520 ? -20.992 -1.296 0.863 1.00 96.31 520 SER A CA 1
ATOM 4039 C C . SER A 1 520 ? -20.443 -0.508 -0.338 1.00 96.31 520 SER A C 1
ATOM 4041 O O . SER A 1 520 ? -21.058 -0.517 -1.410 1.00 96.31 520 SER A O 1
ATOM 4043 N N . ALA A 1 521 ? -19.302 0.172 -0.173 1.00 96.81 521 ALA A N 1
ATOM 4044 C CA . ALA A 1 521 ? -18.564 0.811 -1.258 1.00 96.81 521 ALA A CA 1
ATOM 4045 C C . ALA A 1 521 ? -17.812 -0.240 -2.078 1.00 96.81 521 ALA A C 1
ATOM 4047 O O . ALA A 1 521 ? -18.150 -0.424 -3.240 1.00 96.81 521 ALA A O 1
ATOM 4048 N N . SER A 1 522 ? -16.962 -1.057 -1.453 1.00 95.94 522 SER A N 1
ATOM 4049 C CA . SER A 1 522 ? -16.202 -2.106 -2.151 1.00 95.94 522 SER A CA 1
ATOM 4050 C C . SER A 1 522 ? -17.091 -3.148 -2.850 1.00 95.94 522 SER A C 1
ATOM 4052 O O . SER A 1 522 ? -16.729 -3.691 -3.892 1.00 95.94 522 SER A O 1
ATOM 4054 N N . ARG A 1 523 ? -18.312 -3.391 -2.344 1.00 96.81 523 ARG A N 1
ATOM 4055 C CA . ARG A 1 523 ? -19.334 -4.211 -3.028 1.00 96.81 523 ARG A CA 1
ATOM 4056 C C . ARG A 1 523 ? -19.957 -3.550 -4.266 1.00 96.81 523 ARG A C 1
ATOM 4058 O O . ARG A 1 523 ? -20.584 -4.265 -5.045 1.00 96.81 523 ARG A O 1
ATOM 4065 N N . ARG A 1 524 ? -19.857 -2.228 -4.437 1.00 97.44 524 ARG A N 1
ATOM 4066 C CA . ARG A 1 524 ? -20.126 -1.531 -5.709 1.00 97.44 524 ARG A CA 1
ATOM 4067 C C . ARG A 1 524 ? -18.903 -1.629 -6.607 1.00 97.44 524 ARG A C 1
ATOM 4069 O O . ARG A 1 524 ? -19.033 -2.178 -7.688 1.00 97.44 524 ARG A O 1
ATOM 4076 N N . ASP A 1 525 ? -17.729 -1.266 -6.104 1.00 95.88 525 ASP A N 1
ATOM 4077 C CA . ASP A 1 525 ? -16.484 -1.234 -6.880 1.00 95.88 525 ASP A CA 1
ATOM 4078 C C . ASP A 1 525 ? -16.181 -2.589 -7.568 1.00 95.88 525 ASP A C 1
ATOM 4080 O O . ASP A 1 525 ? -15.827 -2.624 -8.747 1.00 95.88 525 ASP A O 1
ATOM 4084 N N . LEU A 1 526 ? -16.437 -3.721 -6.891 1.00 95.75 526 LEU A N 1
ATOM 4085 C CA . LEU A 1 526 ? -16.335 -5.064 -7.485 1.00 95.75 526 LEU A CA 1
ATOM 4086 C C . LEU A 1 526 ? -17.429 -5.376 -8.530 1.00 95.75 526 LEU A C 1
ATOM 4088 O O . LEU A 1 526 ? -17.178 -6.137 -9.464 1.00 95.75 526 LEU A O 1
ATOM 4092 N N . ARG A 1 527 ? -18.647 -4.830 -8.408 1.00 95.94 527 ARG A N 1
ATOM 4093 C CA . ARG A 1 527 ? -19.664 -4.955 -9.473 1.00 95.94 527 ARG A CA 1
ATOM 4094 C C . ARG A 1 527 ? -19.247 -4.152 -10.696 1.00 95.94 527 ARG A C 1
ATOM 4096 O O . ARG A 1 527 ? -19.247 -4.700 -11.790 1.00 95.94 527 ARG A O 1
ATOM 4103 N N . ASP A 1 528 ? -18.803 -2.920 -10.492 1.00 95.69 528 ASP A N 1
ATOM 4104 C CA . ASP A 1 528 ? -18.370 -2.007 -11.548 1.00 95.69 528 ASP A CA 1
ATOM 4105 C C . ASP A 1 528 ? -17.096 -2.539 -12.254 1.00 95.69 528 ASP A C 1
ATOM 4107 O O . ASP A 1 528 ? -16.893 -2.339 -13.453 1.00 95.69 528 ASP A O 1
ATOM 4111 N N . LEU A 1 529 ? -16.243 -3.291 -11.544 1.00 95.50 529 LEU A N 1
ATOM 4112 C CA . LEU A 1 529 ? -15.158 -4.087 -12.132 1.00 95.50 529 LEU A CA 1
ATOM 4113 C C . LEU A 1 529 ? -15.683 -5.284 -12.946 1.00 95.50 529 LEU A C 1
ATOM 4115 O O . LEU A 1 529 ? -15.289 -5.458 -14.097 1.00 95.50 529 LEU A O 1
ATOM 4119 N N . ARG A 1 530 ? -16.603 -6.085 -12.394 1.00 95.19 530 ARG A N 1
ATOM 4120 C CA . ARG A 1 530 ? -17.192 -7.253 -13.082 1.00 95.19 530 ARG A CA 1
ATOM 4121 C C . ARG A 1 530 ? -17.994 -6.882 -14.329 1.00 95.19 530 ARG A C 1
ATOM 4123 O O . ARG A 1 530 ? -17.999 -7.641 -15.296 1.00 95.19 530 ARG A O 1
ATOM 4130 N N . GLU A 1 531 ? -18.646 -5.724 -14.339 1.00 95.00 531 GLU A N 1
ATOM 4131 C CA . GLU A 1 531 ? -19.335 -5.197 -15.520 1.00 95.00 531 GLU A CA 1
ATOM 4132 C C . GLU A 1 531 ? -18.341 -4.805 -16.625 1.00 95.00 531 GLU A C 1
ATOM 4134 O O . GLU A 1 531 ? -18.594 -5.110 -17.791 1.00 95.00 531 GLU A O 1
ATOM 4139 N N . ARG A 1 532 ? -17.168 -4.253 -16.272 1.00 93.94 532 ARG A N 1
ATOM 4140 C CA . ARG A 1 532 ? -16.068 -4.002 -17.222 1.00 93.94 532 ARG A CA 1
ATOM 4141 C C . ARG A 1 532 ? -15.435 -5.290 -17.747 1.00 93.94 532 ARG A C 1
ATOM 4143 O O . ARG A 1 532 ? -15.325 -5.443 -18.958 1.00 93.94 532 ARG A O 1
ATOM 4150 N N . MET A 1 533 ? -15.125 -6.253 -16.873 1.00 96.00 533 MET A N 1
ATOM 4151 C CA . MET A 1 533 ? -14.647 -7.587 -17.277 1.00 96.00 533 MET A CA 1
ATOM 4152 C C . MET A 1 533 ? -15.606 -8.236 -18.281 1.00 96.00 533 MET A C 1
ATOM 4154 O O . MET A 1 533 ? -15.192 -8.671 -19.351 1.00 96.00 533 MET A O 1
ATOM 4158 N N . LYS A 1 534 ? -16.911 -8.212 -17.987 1.00 94.44 534 LYS A N 1
ATOM 4159 C CA . LYS A 1 534 ? -17.955 -8.729 -18.879 1.00 94.44 534 LYS A CA 1
ATOM 4160 C C . LYS A 1 534 ? -18.031 -7.980 -20.216 1.00 94.44 534 LYS A C 1
ATOM 4162 O O . LYS A 1 534 ? -18.280 -8.620 -21.235 1.00 94.44 534 LYS A O 1
ATOM 4167 N N . ALA A 1 535 ? -17.840 -6.660 -20.231 1.00 94.50 535 ALA A N 1
ATOM 4168 C CA . ALA A 1 535 ? -17.810 -5.870 -21.466 1.00 94.50 535 ALA A CA 1
ATOM 4169 C C . ALA A 1 535 ? -16.604 -6.218 -22.361 1.00 94.50 535 ALA A C 1
ATOM 4171 O O . ALA A 1 535 ? -16.716 -6.154 -23.582 1.00 94.50 535 ALA A O 1
ATOM 4172 N N . LEU A 1 536 ? -15.493 -6.639 -21.750 1.00 92.62 536 LEU A N 1
ATOM 4173 C CA . LEU A 1 536 ? -14.260 -7.091 -22.403 1.00 92.62 536 LEU A CA 1
ATOM 4174 C C . LEU A 1 536 ? -14.199 -8.622 -22.606 1.00 92.62 536 LEU A C 1
ATOM 4176 O O . LEU A 1 536 ? -13.153 -9.154 -22.955 1.00 92.62 536 LEU A O 1
ATOM 4180 N N . ALA A 1 537 ? -15.306 -9.340 -22.368 1.00 92.38 537 ALA A N 1
ATOM 4181 C CA . ALA A 1 537 ? -15.412 -10.808 -22.405 1.00 92.38 537 ALA A CA 1
ATOM 4182 C C . ALA A 1 537 ? -14.457 -11.588 -21.462 1.00 92.38 537 ALA A C 1
ATOM 4184 O O . ALA A 1 537 ? -14.347 -12.810 -21.568 1.00 92.38 537 ALA A O 1
ATOM 4185 N N . VAL A 1 538 ? -13.832 -10.911 -20.495 1.00 91.31 538 VAL A N 1
ATOM 4186 C CA . VAL A 1 538 ? -12.903 -11.490 -19.512 1.00 91.31 538 VAL A CA 1
ATOM 4187 C C . VAL A 1 538 ? -13.652 -12.425 -18.543 1.00 91.31 538 VAL A C 1
ATOM 4189 O O . VAL A 1 538 ? -14.670 -12.016 -17.967 1.00 91.31 538 VAL A O 1
ATOM 4192 N N . PRO A 1 539 ? -13.174 -13.664 -18.305 1.00 86.62 539 PRO A N 1
ATOM 4193 C CA . PRO A 1 539 ? -13.805 -14.587 -17.365 1.00 86.62 539 PRO A CA 1
ATOM 4194 C C . PRO A 1 539 ? -13.691 -14.087 -15.916 1.00 86.62 539 PRO A C 1
ATOM 4196 O O . PRO A 1 539 ? -12.632 -13.646 -15.473 1.00 86.62 539 PRO A O 1
ATOM 4199 N N . THR A 1 540 ? -14.788 -14.191 -15.160 1.00 85.69 540 THR A N 1
ATOM 4200 C CA . THR A 1 540 ? -14.864 -13.764 -13.749 1.00 85.69 540 THR A CA 1
ATOM 4201 C C . THR A 1 540 ? -14.798 -14.961 -12.800 1.00 85.69 540 THR A C 1
ATOM 4203 O O . THR A 1 540 ? -15.406 -16.003 -13.047 1.00 85.69 540 THR A O 1
ATOM 4206 N N . SER A 1 541 ? -14.115 -14.797 -11.669 1.00 77.06 541 SER A N 1
ATOM 4207 C CA . SER A 1 541 ? -13.886 -15.815 -10.628 1.00 77.06 541 SER A CA 1
ATOM 4208 C C . SER A 1 541 ? -15.115 -16.134 -9.755 1.00 77.06 541 SER A C 1
ATOM 4210 O O . SER A 1 541 ? -15.003 -16.807 -8.735 1.00 77.06 541 SER A O 1
ATOM 4212 N N . VAL A 1 542 ? -16.314 -15.693 -10.158 1.00 70.75 542 VAL A N 1
ATOM 4213 C CA . VAL A 1 542 ? -17.587 -15.759 -9.402 1.00 70.75 542 VAL A CA 1
ATOM 4214 C C . VAL A 1 542 ? -17.951 -17.160 -8.880 1.00 70.75 542 VAL A C 1
ATOM 4216 O O . VAL A 1 542 ? -18.686 -17.263 -7.898 1.00 70.75 542 VAL A O 1
ATOM 4219 N N . LEU A 1 543 ? -17.471 -18.226 -9.526 1.00 60.94 543 LEU A N 1
ATOM 4220 C CA . LEU A 1 543 ? -17.785 -19.617 -9.178 1.00 60.94 543 LEU A CA 1
ATOM 4221 C C . LEU A 1 543 ? -16.736 -20.298 -8.282 1.00 60.94 543 LEU A C 1
ATOM 4223 O O . LEU A 1 543 ? -17.003 -21.388 -7.777 1.00 60.94 543 LEU A O 1
ATOM 4227 N N . GLU A 1 544 ? -15.567 -19.689 -8.068 1.00 73.19 544 GLU A N 1
ATOM 4228 C CA . GLU A 1 544 ? -14.520 -20.264 -7.220 1.00 73.19 544 GLU A CA 1
ATOM 4229 C C . GLU A 1 544 ? -14.670 -19.805 -5.760 1.00 73.19 544 GLU A C 1
ATOM 4231 O O . GLU A 1 544 ? -14.585 -18.606 -5.480 1.00 73.19 544 GLU A O 1
ATOM 4236 N N . PRO A 1 545 ? -14.855 -20.720 -4.789 1.00 77.88 545 PRO A N 1
ATOM 4237 C CA . PRO A 1 545 ? -14.800 -20.351 -3.382 1.00 77.88 545 PRO A CA 1
ATOM 4238 C C . PRO A 1 545 ? -13.366 -19.974 -2.987 1.00 77.88 545 PRO A C 1
ATOM 4240 O O . PRO A 1 545 ? -12.413 -20.689 -3.306 1.00 77.88 545 PRO A O 1
ATOM 4243 N N . LEU A 1 546 ? -13.213 -18.880 -2.236 1.00 84.44 546 LEU A N 1
ATOM 4244 C CA . LEU A 1 546 ? -11.917 -18.479 -1.688 1.00 84.44 546 LEU A CA 1
ATOM 4245 C C . LEU A 1 546 ? -11.339 -19.594 -0.794 1.00 84.44 546 LEU A C 1
ATOM 4247 O O . LEU A 1 546 ? -12.011 -20.042 0.143 1.00 84.44 546 LEU A O 1
ATOM 4251 N N . PRO A 1 547 ? -10.092 -20.035 -1.023 1.00 85.31 547 PRO A N 1
ATOM 4252 C CA . PRO A 1 547 ? -9.482 -21.091 -0.232 1.00 85.31 547 PRO A CA 1
ATOM 4253 C C . PRO A 1 547 ? -9.141 -20.562 1.178 1.00 85.31 547 PRO A C 1
ATOM 4255 O O . PRO A 1 547 ? -8.649 -19.443 1.320 1.00 85.31 547 PRO A O 1
ATOM 4258 N N . PRO A 1 548 ? -9.401 -21.304 2.268 1.00 85.25 548 PRO A N 1
ATOM 4259 C CA . PRO A 1 548 ? -9.216 -20.780 3.621 1.00 85.25 548 PRO A CA 1
ATOM 4260 C C . PRO A 1 548 ? -7.750 -20.843 4.075 1.00 85.25 548 PRO A C 1
ATOM 4262 O O . PRO A 1 548 ? -7.163 -21.921 4.141 1.00 85.25 548 PRO A O 1
ATOM 4265 N N . HIS A 1 549 ? -7.180 -19.714 4.516 1.00 81.75 549 HIS A N 1
ATOM 4266 C CA . HIS A 1 549 ? -5.823 -19.680 5.088 1.00 81.75 549 HIS A CA 1
ATOM 4267 C C . HIS A 1 549 ? -5.628 -20.610 6.293 1.00 81.75 549 HIS A C 1
ATOM 4269 O O . HIS A 1 549 ? -4.535 -21.141 6.489 1.00 81.75 549 HIS A O 1
ATOM 4275 N N . PHE A 1 550 ? -6.665 -20.792 7.115 1.00 83.88 550 PHE A N 1
ATOM 4276 C CA . PHE A 1 550 ? -6.609 -21.584 8.342 1.00 83.88 550 PHE A CA 1
ATOM 4277 C C . PHE A 1 550 ? -7.905 -22.371 8.523 1.00 83.88 550 PHE A C 1
ATOM 4279 O O . PHE A 1 550 ? -8.992 -21.791 8.556 1.00 83.88 550 PHE A O 1
ATOM 4286 N N . VAL A 1 551 ? -7.797 -23.685 8.731 1.00 76.12 551 VAL A N 1
ATOM 4287 C CA . VAL A 1 551 ? -8.931 -24.477 9.222 1.00 76.12 551 VAL A CA 1
ATOM 4288 C C . VAL A 1 551 ? -9.225 -24.040 10.657 1.00 76.12 551 VAL A C 1
ATOM 4290 O O . VAL A 1 551 ? -8.397 -24.224 11.553 1.00 76.12 551 VAL A O 1
ATOM 4293 N N . LYS A 1 552 ? -10.416 -23.480 10.904 1.00 63.41 552 LYS A N 1
ATOM 4294 C CA . LYS A 1 552 ? -10.918 -23.279 12.270 1.00 63.41 552 LYS A CA 1
ATOM 4295 C C . LYS A 1 552 ? -11.084 -24.656 12.914 1.00 63.41 552 LYS A C 1
ATOM 4297 O O . LYS A 1 552 ? -12.053 -25.355 12.630 1.00 63.41 552 LYS A O 1
ATOM 4302 N N . ALA A 1 553 ? -10.143 -25.042 13.775 1.00 47.31 553 ALA A N 1
ATOM 4303 C CA . ALA A 1 553 ? -10.266 -26.250 14.581 1.00 47.31 553 ALA A CA 1
ATOM 4304 C C . ALA A 1 553 ? -11.582 -26.181 15.368 1.00 47.31 553 ALA A C 1
ATOM 4306 O O . ALA A 1 553 ? -11.763 -25.291 16.204 1.00 47.31 553 ALA A O 1
ATOM 4307 N N . ALA A 1 554 ? -12.515 -27.086 15.064 1.00 38.41 554 ALA A N 1
ATOM 4308 C CA . ALA A 1 554 ? -13.825 -27.093 15.694 1.00 38.41 554 ALA A CA 1
ATOM 4309 C C . ALA A 1 554 ? -13.653 -27.214 17.213 1.00 38.41 554 ALA A C 1
ATOM 4311 O O . ALA A 1 554 ? -13.074 -28.189 17.704 1.00 38.41 554 ALA A O 1
ATOM 4312 N N . LYS A 1 555 ? -14.152 -26.224 17.967 1.00 41.59 555 LYS A N 1
ATOM 4313 C CA . LYS A 1 555 ? -14.253 -26.338 19.423 1.00 41.59 555 LYS A CA 1
ATOM 4314 C C . LYS A 1 555 ? -15.181 -27.511 19.714 1.00 41.59 555 LYS A C 1
ATOM 4316 O O . LYS A 1 555 ? -16.388 -27.412 19.553 1.00 41.59 555 LYS A O 1
ATOM 4321 N N . LYS A 1 556 ? -14.596 -28.641 20.103 1.00 35.50 556 LYS A N 1
ATOM 4322 C CA . LYS A 1 556 ? -15.333 -29.826 20.532 1.00 35.50 556 LYS A CA 1
ATOM 4323 C C . LYS A 1 556 ? -16.109 -29.448 21.792 1.00 35.50 556 LYS A C 1
ATOM 4325 O O . LYS A 1 556 ? -15.477 -29.222 22.823 1.00 35.50 556 LYS A O 1
ATOM 4330 N N . ASP A 1 557 ? -17.436 -29.358 21.698 1.00 38.91 557 ASP A N 1
ATOM 4331 C CA . ASP A 1 557 ? -18.318 -28.918 22.790 1.00 38.91 557 ASP A CA 1
ATOM 4332 C C . ASP A 1 557 ? -18.301 -29.903 23.969 1.00 38.91 557 ASP A C 1
ATOM 4334 O O . ASP A 1 557 ? -19.114 -30.818 24.117 1.00 38.91 557 ASP A O 1
ATOM 4338 N N . GLY A 1 558 ? -17.282 -29.728 24.807 1.00 34.22 558 GLY A N 1
ATOM 4339 C CA . GLY A 1 558 ? -16.859 -30.645 25.854 1.00 34.22 558 GLY A CA 1
ATOM 4340 C C . GLY A 1 558 ? -17.652 -30.521 27.147 1.00 34.22 558 GLY A C 1
ATOM 4341 O O . GLY A 1 558 ? -17.054 -30.296 28.190 1.00 34.22 558 GLY A O 1
ATOM 4342 N N . SER A 1 559 ? -18.968 -30.738 27.083 1.00 31.97 559 SER A N 1
ATOM 4343 C CA . SER A 1 559 ? -19.825 -31.066 28.235 1.00 31.97 559 SER A CA 1
ATOM 4344 C C . SER A 1 559 ? -19.782 -30.090 29.426 1.00 31.97 559 SER A C 1
ATOM 4346 O O . SER A 1 559 ? -19.011 -30.241 30.378 1.00 31.97 559 SER A O 1
ATOM 4348 N N . ALA A 1 560 ? -20.736 -29.157 29.458 1.00 37.75 560 ALA A N 1
ATOM 4349 C CA . ALA A 1 560 ? -21.086 -28.422 30.673 1.00 37.75 560 ALA A CA 1
ATOM 4350 C C . ALA A 1 560 ? -21.739 -29.357 31.719 1.00 37.75 560 ALA A C 1
ATOM 4352 O O . ALA A 1 560 ? -22.962 -29.401 31.863 1.00 37.75 560 ALA A O 1
ATOM 4353 N N . SER A 1 561 ? -20.928 -30.114 32.466 1.00 33.16 561 SER A N 1
ATOM 4354 C CA . SER A 1 561 ? -21.403 -31.031 33.511 1.00 33.16 561 SER A CA 1
ATOM 4355 C C . SER A 1 561 ? -21.149 -30.486 34.918 1.00 33.16 561 SER A C 1
ATOM 4357 O O . SER A 1 561 ? -20.018 -30.237 35.337 1.00 33.16 561 SER A O 1
ATOM 4359 N N . LYS A 1 562 ? -22.236 -30.288 35.671 1.00 41.66 562 LYS A N 1
ATOM 4360 C CA . LYS A 1 562 ? -22.226 -29.692 37.013 1.00 41.66 562 LYS A CA 1
ATOM 4361 C C . LYS A 1 562 ? -21.491 -30.580 38.020 1.00 41.66 562 LYS A C 1
ATOM 4363 O O . LYS A 1 562 ? -21.928 -31.699 38.283 1.00 41.66 562 LYS A O 1
ATOM 4368 N N . ARG A 1 563 ? -20.533 -30.009 38.758 1.00 30.58 563 ARG A N 1
ATOM 4369 C CA . ARG A 1 563 ? -20.252 -30.458 40.132 1.00 30.58 563 ARG A CA 1
ATOM 4370 C C . ARG A 1 563 ? -19.833 -29.317 41.060 1.00 30.58 563 ARG A C 1
ATOM 4372 O O . ARG A 1 563 ? -18.657 -29.100 41.320 1.00 30.58 563 ARG A O 1
ATOM 4379 N N . ARG A 1 564 ? -20.838 -28.655 41.650 1.00 40.28 564 ARG A N 1
ATOM 4380 C CA . ARG A 1 564 ? -20.663 -28.071 42.989 1.00 40.28 564 ARG A CA 1
ATOM 4381 C C . ARG A 1 564 ? -20.216 -29.197 43.929 1.00 40.28 564 ARG A C 1
ATOM 4383 O O . ARG A 1 564 ? -20.870 -30.241 43.978 1.00 40.28 564 ARG A O 1
ATOM 4390 N N . LYS A 1 565 ? -19.154 -28.966 44.690 1.00 35.81 565 LYS A N 1
ATOM 4391 C CA . LYS A 1 565 ? -18.990 -29.559 46.019 1.00 35.81 565 LYS A CA 1
ATOM 4392 C C . LYS A 1 565 ? -19.138 -28.442 47.051 1.00 35.81 565 LYS A C 1
ATOM 4394 O O . LYS A 1 565 ? -18.982 -27.273 46.704 1.00 35.81 565 LYS A O 1
ATOM 4399 N N . TRP A 1 566 ? -19.557 -28.849 48.242 1.00 38.38 566 TRP A N 1
ATOM 4400 C CA . TRP A 1 566 ? -19.726 -28.006 49.420 1.00 38.38 566 TRP A CA 1
ATOM 4401 C C . TRP A 1 566 ? -18.375 -27.808 50.109 1.00 38.38 566 TRP A C 1
ATOM 4403 O O . TRP A 1 566 ? -17.545 -28.742 49.981 1.00 38.38 566 TRP A O 1
#